Protein AF-A0A845WZX9-F1 (afdb_monomer)

Mean predicted aligned error: 12.98 Å

Sequence (450 aa):
MNIPALPQNSKLCVSRTSEVLTVSWKNPSYNRTRLRLLLFALFWLFGWTLLGWTIVHEEWRRFLESGNFEYFDLFWSGMWILAIFWIISNIILLTLGTGTAILSLHNNELRYYPGRPSLVNLLGKKDNHGQLFQDPGILFKDRIYIASKNKIRNLKWIPDGNKKLSIDIKDKRVEIGQFLKLHEKQWLYQTLKFWLSQKSLVKRNTSHKPLNENSLRLPSNSSLKIYKQTSGNIRVVWKEPEDSLLHRIFSILWFGFWLGGWTWGEYELTKYLLQSTPQLLNFENWSEFSAPVVQIPIYLFVVCFQVLFLVFWTTGGVLAFIGLIRLLLGTSRSWILLGNHEIQYKIGREPCLSLPDKSNQSELSEHNKNHLGIVSKYFSRRQWLEPLLGKPLMRISKDSLCSLKLENSKGKLRLILLVDNQRIPIATHLSEVEKEWLYQFMYRKLRLNQ

Foldseek 3Di:
DDAPDADPPFQWDWDDDPFKIKIKHFADDPPVVLVVVLVVLVVVLVLCCVVVVVVLVVLVVVCVVPVDDDPVSVVVVVVSVVVNVVSVVLNVLSVPGWFMWMWMQGLFKIKTFHTQHRVCVVVVPLQCPVVCVVCVVSRVDRDIQMATLVQKDDQDADLPLQRWGWIDGNNDIDTPPNPTDNVNSVSVSVRVVVSSVPDDDDDDDDDDDDDDDVPLDQPVPFQWDWDQDPQRKIKIKGFADFDPPVVLVVLLVVLVVVLVVLVVVLVVLVVVLVVVVVVVVPCVVLVVDPCSVVVVVVSVVSNVCSVVVSVVSVVVSVVSVLLNLLSVVTWAMWMWIGDPFKIKTFDIDHRSPPSPNCVVVSVQCPVCPPPCPPVVVVVVVCVVVCSPPPDDIDIATLVQFPDWDWDQDPNATWTWTQGVNHTDTPPRRGHPVNSVSVSVVCCVSSPPDD

Radius of gyration: 29.19 Å; Cα contacts (8 Å, |Δi|>4): 481; chains: 1; bounding box: 79×50×82 Å

Solvent-accessible surface area (backbone atoms only — not comparable to full-atom values): 26337 Å² total; per-residue (Å²): 134,93,68,78,82,79,63,85,94,58,74,66,47,76,50,75,58,100,63,37,44,34,43,32,36,72,47,78,72,58,61,68,63,49,48,52,52,46,50,48,51,49,51,50,48,49,53,45,52,54,57,47,46,54,52,52,51,52,53,52,48,51,26,74,75,65,73,63,73,62,68,63,59,58,54,49,52,53,52,50,52,53,49,51,53,50,50,52,51,51,47,50,49,64,65,52,72,48,28,57,23,38,38,36,41,42,90,58,35,40,39,38,32,74,38,48,73,37,54,65,57,53,75,62,35,88,86,48,64,71,53,52,78,74,38,61,59,68,82,76,49,87,62,70,47,77,36,47,61,88,51,53,42,75,80,42,78,40,82,71,100,71,61,46,38,34,36,26,48,74,98,42,80,43,74,52,62,78,83,51,53,72,68,56,44,51,50,51,48,50,48,51,51,55,60,60,63,77,56,80,94,74,90,80,88,85,82,89,77,89,81,70,89,86,61,84,62,78,61,89,88,55,68,65,45,79,44,79,44,95,87,72,28,39,34,43,34,34,66,49,75,68,70,55,70,66,60,50,52,52,49,44,52,51,42,52,53,49,47,52,55,44,55,50,51,51,50,52,53,51,50,54,52,61,64,51,48,59,67,69,69,44,61,78,70,49,76,78,49,97,52,53,84,62,49,53,60,53,52,52,47,51,51,53,48,52,53,52,48,48,54,53,48,50,56,51,46,54,54,46,48,54,50,39,51,36,57,74,67,47,56,33,61,25,36,38,35,48,46,94,65,37,37,37,40,34,59,34,35,71,44,88,79,62,70,78,65,52,80,63,50,54,63,52,53,69,72,47,66,83,80,36,81,72,60,50,64,64,46,62,76,41,59,78,45,33,73,77,76,32,58,73,74,43,75,41,50,53,90,46,50,76,47,78,46,80,45,76,56,95,91,40,72,40,38,31,42,30,40,80,91,39,79,44,78,43,70,82,82,52,52,61,69,55,40,53,48,50,50,54,52,47,47,65,71,66,59,72,65,131

Secondary structure (DSSP, 8-state):
--PPPPPTT--EEEEE-SSEEEEEEEPP--HHHHHHHHHHHHHHHHHHHHHHHHHHHHHHHHHHHH----HHHHHHHHHHHHHHHHHHHHHHHHHSPPPEEEEEEESSEEEEE--PPPHHHHHH-TT-HHHHHH-THHHH----EEEEGGGEEEEEEE-SSS-EEEEEETTEEEEE-TTS-HHHHHHHHHHHHHHHHSS-------PPPPPPGGG-SPPTT-SEEEEE-TTS-EEEEEEPPPPPHHHHHHHHHHHHHHHHHHHHHHHHHHHHHHHHHHHHH-GGGGTTSS-HHHHHHHHHHHHHHHHHHHHHHHHHHHHHHHHHHHHHH---EEEEEE-SSEEEEEPPPPPTT----HHHHHHHHHHTTTT-TTHHHHHHTTTTTHHHH-SPPEEEEGGGEEEEEEEEETTEEEEEEEETTEEEEE-TTS-HHHHHHHHHHHHHHHT---

Nearest PDB structures (foldseek):
  6z6f-assembly1_C  TM=4.556E-01  e=4.322E+00  Saccharomyces cerevisiae S288C

pLDDT: mean 77.98, std 15.93, range [30.98, 97.0]

Structure (mmCIF, N/CA/C/O backbone):
data_AF-A0A845WZX9-F1
#
_entry.id   AF-A0A845WZX9-F1
#
loop_
_atom_site.group_PDB
_atom_site.id
_atom_site.type_symbol
_atom_site.label_atom_id
_atom_site.label_alt_id
_atom_site.label_comp_id
_atom_site.label_asym_id
_atom_site.label_entity_id
_atom_site.label_seq_id
_atom_site.pdbx_PDB_ins_code
_atom_site.Cartn_x
_atom_site.Cartn_y
_atom_site.Cartn_z
_atom_site.occupancy
_atom_site.B_iso_or_equiv
_atom_site.auth_seq_id
_atom_site.auth_comp_id
_atom_site.auth_asym_id
_atom_site.auth_atom_id
_atom_site.pdbx_PDB_model_num
ATOM 1 N N . MET A 1 1 ? 12.642 16.440 37.439 1.00 68.69 1 MET A N 1
ATOM 2 C CA . MET A 1 1 ? 12.055 15.222 36.834 1.00 68.69 1 MET A CA 1
ATOM 3 C C . MET A 1 1 ? 12.995 14.048 37.077 1.00 68.69 1 MET A C 1
ATOM 5 O O . MET A 1 1 ? 14.146 14.140 36.665 1.00 68.69 1 MET A O 1
ATOM 9 N N . ASN A 1 2 ? 12.543 12.988 37.750 1.00 77.75 2 ASN A N 1
ATOM 10 C CA . ASN A 1 2 ? 13.303 11.737 37.851 1.00 77.75 2 ASN A CA 1
ATOM 11 C C . ASN A 1 2 ? 12.983 10.908 36.608 1.00 77.75 2 ASN A C 1
ATOM 13 O O . ASN A 1 2 ? 11.879 10.391 36.473 1.00 77.75 2 ASN A O 1
ATOM 17 N N . ILE A 1 3 ? 13.910 10.888 35.656 1.00 82.62 3 ILE A N 1
ATOM 18 C CA . ILE A 1 3 ? 13.759 10.154 34.397 1.00 82.62 3 ILE A CA 1
ATOM 19 C C . ILE A 1 3 ? 14.317 8.746 34.638 1.00 82.62 3 ILE A C 1
ATOM 21 O O . ILE A 1 3 ? 15.362 8.636 35.283 1.00 82.62 3 ILE A O 1
ATOM 25 N N . PRO A 1 4 ? 13.659 7.677 34.156 1.00 86.44 4 PRO A N 1
ATOM 26 C CA . PRO A 1 4 ? 14.217 6.331 34.243 1.00 86.44 4 PRO A CA 1
ATOM 27 C C . PRO A 1 4 ? 15.621 6.274 33.621 1.00 86.44 4 PRO A C 1
ATOM 29 O O . PRO A 1 4 ? 15.892 6.954 32.629 1.00 86.44 4 PRO A O 1
ATOM 32 N N . ALA A 1 5 ? 16.509 5.445 34.175 1.00 91.50 5 ALA A N 1
ATOM 33 C CA . ALA A 1 5 ? 17.852 5.252 33.627 1.00 91.50 5 ALA A CA 1
ATOM 34 C C . ALA A 1 5 ? 17.789 4.783 32.162 1.00 91.50 5 ALA A C 1
ATOM 36 O O . ALA A 1 5 ? 16.898 4.018 31.780 1.00 91.50 5 ALA A O 1
ATOM 37 N N . LEU A 1 6 ? 18.712 5.275 31.331 1.00 93.38 6 LEU A N 1
ATOM 38 C CA . LEU A 1 6 ? 18.780 4.913 29.917 1.00 93.38 6 LEU A CA 1
ATOM 39 C C . LEU A 1 6 ? 19.118 3.414 29.777 1.00 93.38 6 LEU A C 1
ATOM 41 O O . LEU A 1 6 ? 19.995 2.937 30.500 1.00 93.38 6 LEU A O 1
ATOM 45 N N . PRO A 1 7 ? 18.490 2.662 28.852 1.00 90.81 7 PRO A N 1
ATOM 46 C CA . PRO A 1 7 ? 18.878 1.277 28.605 1.00 90.81 7 PRO A CA 1
ATOM 47 C C . PRO A 1 7 ? 20.350 1.171 28.179 1.00 90.81 7 PRO A C 1
ATOM 49 O O . PRO A 1 7 ? 20.836 2.009 27.414 1.00 90.81 7 PRO A O 1
ATOM 52 N N . GLN A 1 8 ? 21.045 0.119 28.619 1.00 91.38 8 GLN A N 1
ATOM 53 C CA . GLN A 1 8 ? 22.403 -0.177 28.150 1.00 91.38 8 GLN A CA 1
ATOM 54 C C . GLN A 1 8 ? 22.412 -0.362 26.621 1.00 91.38 8 GLN A C 1
ATOM 56 O O . GLN A 1 8 ? 21.490 -0.950 26.053 1.00 91.38 8 GLN A O 1
ATOM 61 N N . ASN A 1 9 ? 23.454 0.135 25.943 1.00 88.94 9 ASN A N 1
ATOM 62 C CA . ASN A 1 9 ? 23.607 0.080 24.477 1.00 88.94 9 ASN A CA 1
ATOM 63 C C . ASN A 1 9 ? 22.489 0.780 23.677 1.00 88.94 9 ASN A C 1
ATOM 65 O O . ASN A 1 9 ? 22.193 0.407 22.530 1.00 88.94 9 ASN A O 1
ATOM 69 N N . SER A 1 10 ? 21.862 1.784 24.291 1.00 90.19 10 SER A N 1
ATOM 70 C CA . SER A 1 10 ? 20.878 2.650 23.649 1.00 90.19 10 SER A CA 1
ATOM 71 C C . SER A 1 10 ? 21.536 3.599 22.641 1.00 90.19 10 SER A C 1
ATOM 73 O O . SER A 1 10 ? 22.610 4.143 22.883 1.00 90.19 10 SER A O 1
ATOM 75 N N . LYS A 1 11 ? 20.864 3.829 21.510 1.00 90.25 11 LYS A N 1
ATOM 76 C CA . LYS A 1 11 ? 21.213 4.854 20.509 1.00 90.25 11 LYS A CA 1
ATOM 77 C C . LYS A 1 11 ? 20.589 6.220 20.806 1.00 90.25 11 LYS A C 1
ATOM 79 O O . LYS A 1 11 ? 20.722 7.139 19.997 1.00 90.25 11 LYS A O 1
ATOM 84 N N . LEU A 1 12 ? 19.850 6.333 21.909 1.00 93.44 12 LEU A N 1
ATOM 85 C CA . LEU A 1 12 ? 19.259 7.585 22.364 1.00 93.44 12 LEU A CA 1
ATOM 86 C C . LEU A 1 12 ? 20.343 8.464 22.987 1.00 93.44 12 LEU A C 1
ATOM 88 O O . LEU A 1 12 ? 21.020 8.049 23.924 1.00 93.44 12 LEU A O 1
ATOM 92 N N . CYS A 1 13 ? 20.447 9.700 22.521 1.00 95.31 13 CYS A N 1
ATOM 93 C CA . CYS A 1 13 ? 21.188 10.751 23.196 1.00 95.31 13 CYS A CA 1
ATOM 94 C C . CYS A 1 13 ? 20.188 11.580 24.003 1.00 95.31 13 CYS A C 1
ATOM 96 O O . CYS A 1 13 ? 19.201 12.076 23.457 1.00 95.31 13 CYS A O 1
ATOM 98 N N . VAL A 1 14 ? 20.419 11.712 25.306 1.00 95.31 14 VAL A N 1
ATOM 99 C CA . VAL A 1 14 ? 19.554 12.492 26.195 1.00 95.31 14 VAL A CA 1
ATOM 100 C C . VAL A 1 14 ? 20.360 13.661 26.730 1.00 95.31 14 VAL A C 1
ATOM 102 O O . VAL A 1 14 ? 21.375 13.459 27.388 1.00 95.31 14 VAL A O 1
ATOM 105 N N . SER A 1 15 ? 19.904 14.876 26.452 1.00 95.38 15 SER A N 1
ATOM 106 C CA . SER A 1 15 ? 20.435 16.093 27.054 1.00 95.38 15 SER A CA 1
ATOM 107 C C . SER A 1 15 ? 19.352 16.756 27.891 1.00 95.38 15 SER A C 1
ATOM 109 O O . SER A 1 15 ? 18.166 16.753 27.547 1.00 95.38 15 SER A O 1
ATOM 111 N N . ARG A 1 16 ? 19.754 17.296 29.037 1.00 91.50 16 ARG A N 1
ATOM 112 C CA . ARG A 1 16 ? 18.836 17.918 29.980 1.00 91.50 16 ARG A CA 1
ATOM 113 C C . ARG A 1 16 ? 19.350 19.291 30.364 1.00 91.50 16 ARG A C 1
ATOM 115 O O . ARG A 1 16 ? 20.462 19.416 30.863 1.00 91.50 16 ARG A O 1
ATOM 122 N N . THR A 1 17 ? 18.501 20.286 30.168 1.00 91.19 17 THR A N 1
ATOM 123 C CA . THR A 1 17 ? 18.640 21.613 30.766 1.00 91.19 17 THR A CA 1
ATOM 124 C C . THR A 1 17 ? 17.638 21.754 31.917 1.00 91.19 17 THR A C 1
ATOM 126 O O . THR A 1 17 ? 16.845 20.841 32.178 1.00 91.19 17 THR A O 1
ATOM 129 N N . SER A 1 18 ? 17.676 22.874 32.642 1.00 84.75 18 SER A N 1
ATOM 130 C CA . SER A 1 18 ? 16.739 23.169 33.739 1.00 84.75 18 SER A CA 1
ATOM 131 C C . SER A 1 18 ? 15.268 23.077 33.306 1.00 84.75 18 SER A C 1
ATOM 133 O O . SER A 1 18 ? 14.427 22.640 34.090 1.00 84.75 18 SER A O 1
ATOM 135 N N . GLU A 1 19 ? 14.970 23.412 32.049 1.00 87.94 19 GLU A N 1
ATOM 136 C CA . GLU A 1 19 ? 13.601 23.549 31.535 1.00 87.94 19 GLU A CA 1
ATOM 137 C C . GLU A 1 19 ? 13.216 22.531 30.456 1.00 87.94 19 GLU A C 1
ATOM 139 O O . GLU A 1 19 ? 12.026 22.346 30.179 1.00 87.94 19 GLU A O 1
ATOM 144 N N . VAL A 1 20 ? 14.201 21.885 29.822 1.00 92.00 20 VAL A N 1
ATOM 145 C CA . VAL A 1 20 ? 13.972 21.059 28.633 1.00 92.00 20 VAL A CA 1
ATOM 146 C C . VAL A 1 20 ? 14.688 19.724 28.754 1.00 92.00 20 VAL A C 1
ATOM 148 O O . VAL A 1 20 ? 15.898 19.650 28.974 1.00 92.00 20 VAL A O 1
ATOM 151 N N . LEU A 1 21 ? 13.934 18.649 28.541 1.00 95.50 21 LEU A N 1
ATOM 152 C CA . LEU A 1 21 ? 14.492 17.330 28.281 1.00 95.50 21 LEU A CA 1
ATOM 153 C C . LEU A 1 21 ? 14.496 17.086 26.775 1.00 95.50 21 LEU A C 1
ATOM 155 O O . LEU A 1 21 ? 13.433 16.955 26.172 1.00 95.50 21 LEU A O 1
ATOM 159 N N . THR A 1 22 ? 15.678 16.997 26.175 1.00 96.12 22 THR A N 1
ATOM 160 C CA . THR A 1 22 ? 15.821 16.682 24.755 1.00 96.12 22 THR A CA 1
ATOM 161 C C . THR A 1 22 ? 16.314 15.253 24.587 1.00 96.12 22 THR A C 1
ATOM 163 O O . THR A 1 22 ? 17.342 14.857 25.129 1.00 96.12 22 THR A O 1
ATOM 166 N N . VAL A 1 23 ? 15.561 14.470 23.825 1.00 96.38 23 VAL A N 1
ATOM 167 C CA . VAL A 1 23 ? 15.888 13.099 23.446 1.00 96.38 23 VAL A CA 1
ATOM 168 C C . VAL A 1 23 ? 16.090 13.077 21.940 1.00 96.38 23 VAL A C 1
ATOM 170 O O . VAL A 1 23 ? 15.170 13.402 21.193 1.00 96.38 23 VAL A O 1
ATOM 173 N N . SER A 1 24 ? 17.270 12.688 21.477 1.00 95.88 24 SER A N 1
ATOM 174 C CA . SER A 1 24 ? 17.568 12.573 20.053 1.00 95.88 24 SER A CA 1
ATOM 175 C C . SER A 1 24 ? 18.063 11.180 19.685 1.00 95.88 24 SER A C 1
ATOM 177 O O . SER A 1 24 ? 18.615 10.451 20.506 1.00 95.88 24 SER A O 1
ATOM 179 N N . TRP A 1 25 ? 17.816 10.770 18.444 1.00 94.81 25 TRP A N 1
ATOM 180 C CA . TRP A 1 25 ? 18.338 9.520 17.895 1.00 94.81 25 TRP A CA 1
ATOM 181 C C . TRP A 1 25 ? 18.573 9.642 16.395 1.00 94.81 25 TRP A C 1
ATOM 183 O O . TRP A 1 25 ? 17.850 10.334 15.673 1.00 94.81 25 TRP A O 1
ATOM 193 N N . LYS A 1 26 ? 19.595 8.940 15.903 1.00 90.69 26 LYS A N 1
ATOM 194 C CA . LYS A 1 26 ? 19.908 8.899 14.474 1.00 90.69 26 LYS A CA 1
ATOM 195 C C . LYS A 1 26 ? 19.001 7.889 13.775 1.00 90.69 26 LYS A C 1
ATOM 197 O O . LYS A 1 26 ? 18.957 6.717 14.155 1.00 90.69 26 LYS A O 1
ATOM 202 N N . ASN A 1 27 ? 18.294 8.330 12.738 1.00 85.31 27 ASN A N 1
ATOM 203 C CA . ASN A 1 27 ? 17.536 7.422 11.885 1.00 85.31 27 ASN A CA 1
ATOM 204 C C . ASN A 1 27 ? 18.509 6.446 11.177 1.00 85.31 27 ASN A C 1
ATOM 206 O O . ASN A 1 27 ? 19.616 6.843 10.809 1.00 85.31 27 ASN A O 1
ATOM 210 N N . PRO A 1 28 ? 18.148 5.162 11.001 1.00 80.06 28 PRO A N 1
ATOM 211 C CA . PRO A 1 28 ? 19.026 4.170 10.404 1.00 80.06 28 PRO A CA 1
ATOM 212 C C . PRO A 1 28 ? 19.287 4.518 8.942 1.00 80.06 28 PRO A C 1
ATOM 214 O O . PRO A 1 28 ? 18.358 4.661 8.141 1.00 80.06 28 PRO A O 1
ATOM 217 N N . SER A 1 29 ? 20.565 4.615 8.595 1.00 75.94 29 SER A N 1
ATOM 218 C CA . SER A 1 29 ? 21.024 4.756 7.224 1.00 75.94 29 SER A CA 1
ATOM 219 C C . SER A 1 29 ? 21.155 3.362 6.603 1.00 75.94 29 SER A C 1
ATOM 221 O O . SER A 1 29 ? 22.075 2.609 6.926 1.00 75.94 29 SER A O 1
ATOM 223 N N . TYR A 1 30 ? 20.225 2.986 5.724 1.00 72.25 30 TYR A N 1
ATOM 224 C CA . TYR A 1 30 ? 20.283 1.717 4.986 1.00 72.25 30 TYR A CA 1
ATOM 225 C C . TYR A 1 30 ? 21.323 1.782 3.865 1.00 72.25 30 TYR A C 1
ATOM 227 O O . TYR A 1 30 ? 20.971 1.728 2.693 1.00 72.25 30 TYR A O 1
ATOM 235 N N . ASN A 1 31 ? 22.607 1.907 4.209 1.00 75.38 31 ASN A N 1
ATOM 236 C CA . ASN A 1 31 ? 23.668 2.204 3.241 1.00 75.38 31 ASN A CA 1
ATOM 237 C C . ASN A 1 31 ? 23.750 1.176 2.104 1.00 75.38 31 ASN A C 1
ATOM 239 O O . ASN A 1 31 ? 23.893 1.573 0.956 1.00 75.38 31 ASN A O 1
ATOM 243 N N . ARG A 1 32 ? 23.572 -0.126 2.383 1.00 78.62 32 ARG A N 1
ATOM 244 C CA . ARG A 1 32 ? 23.612 -1.172 1.341 1.00 78.62 32 ARG A CA 1
ATOM 245 C C . ARG A 1 32 ? 22.418 -1.113 0.385 1.00 78.62 32 ARG A C 1
ATOM 247 O O . ARG A 1 32 ? 22.612 -1.120 -0.823 1.00 78.62 32 ARG A O 1
ATOM 254 N N . THR A 1 33 ? 21.190 -1.044 0.899 1.00 72.88 33 THR A N 1
ATOM 255 C CA . THR A 1 33 ? 19.983 -0.957 0.052 1.00 72.88 33 THR A CA 1
ATOM 256 C C . THR A 1 33 ? 19.945 0.355 -0.721 1.00 72.88 33 THR A C 1
ATOM 258 O O . THR A 1 33 ? 19.605 0.370 -1.895 1.00 72.88 33 THR A O 1
ATOM 261 N N . ARG A 1 34 ? 20.352 1.446 -0.072 1.00 73.38 34 ARG A N 1
ATOM 262 C CA . ARG A 1 34 ? 20.519 2.767 -0.674 1.00 73.38 34 ARG A CA 1
ATOM 263 C C . ARG A 1 34 ? 21.535 2.735 -1.811 1.00 73.38 34 ARG A C 1
ATOM 265 O O . ARG A 1 34 ? 21.221 3.231 -2.880 1.00 73.38 34 ARG A O 1
ATOM 272 N N . LEU A 1 35 ? 22.693 2.104 -1.607 1.00 79.75 35 LEU A N 1
ATOM 273 C CA . LEU A 1 35 ? 23.696 1.921 -2.654 1.00 79.75 35 LEU A CA 1
ATOM 274 C C . LEU A 1 35 ? 23.143 1.086 -3.812 1.00 79.75 35 LEU A C 1
ATOM 276 O O . LEU A 1 35 ? 23.310 1.478 -4.953 1.00 79.75 35 LEU A O 1
ATOM 280 N N . ARG A 1 36 ? 22.433 -0.017 -3.542 1.00 78.56 36 ARG A N 1
ATOM 281 C CA . ARG A 1 36 ? 21.806 -0.835 -4.598 1.00 78.56 36 ARG A CA 1
ATOM 282 C C . ARG A 1 36 ? 20.772 -0.052 -5.406 1.00 78.56 36 ARG A C 1
ATOM 284 O O . ARG A 1 36 ? 20.779 -0.142 -6.623 1.00 78.56 36 ARG A O 1
ATOM 291 N N . LEU A 1 37 ? 19.909 0.716 -4.740 1.00 76.44 37 LEU A N 1
ATOM 292 C CA . LEU A 1 37 ? 18.914 1.559 -5.409 1.00 76.44 37 LEU A CA 1
ATOM 293 C C . LEU A 1 37 ? 19.567 2.696 -6.192 1.00 76.44 37 LEU A C 1
ATOM 295 O O . LEU A 1 37 ? 19.106 3.013 -7.278 1.00 76.44 37 LEU A O 1
ATOM 299 N N . LEU A 1 38 ? 20.642 3.281 -5.665 1.00 80.19 38 LEU A N 1
ATOM 300 C CA . LEU A 1 38 ? 21.403 4.321 -6.347 1.00 80.19 38 LEU A CA 1
ATOM 301 C C . LEU A 1 38 ? 22.136 3.759 -7.570 1.00 80.19 38 LEU A C 1
ATOM 303 O O . LEU A 1 38 ? 22.043 4.347 -8.636 1.00 80.19 38 LEU A O 1
ATOM 307 N N . LEU A 1 39 ? 22.789 2.601 -7.448 1.00 80.62 39 LEU A N 1
ATOM 308 C CA . LEU A 1 39 ? 23.417 1.905 -8.573 1.00 80.62 39 LEU A CA 1
ATOM 309 C C . LEU A 1 39 ? 22.383 1.507 -9.623 1.00 80.62 39 LEU A C 1
ATOM 311 O O . LEU A 1 39 ? 22.631 1.697 -10.803 1.00 80.62 39 LEU A O 1
ATOM 315 N N . PHE A 1 40 ? 21.214 1.016 -9.208 1.00 79.00 40 PHE A N 1
ATOM 316 C CA . PHE A 1 40 ? 20.117 0.715 -10.123 1.00 79.00 40 PHE A CA 1
ATOM 317 C C . PHE A 1 40 ? 19.593 1.976 -10.820 1.00 79.00 40 PHE A C 1
ATOM 319 O O . PHE A 1 40 ? 19.419 1.968 -12.031 1.00 79.00 40 PHE A O 1
ATOM 326 N N . ALA A 1 41 ? 19.385 3.073 -10.087 1.00 76.56 41 ALA A N 1
ATOM 327 C CA . ALA A 1 41 ? 18.933 4.338 -10.657 1.00 76.56 41 ALA A CA 1
ATOM 328 C C . ALA A 1 41 ? 19.966 4.938 -11.620 1.00 76.56 41 ALA A C 1
ATOM 330 O O . ALA A 1 41 ? 19.579 5.441 -12.666 1.00 76.56 41 ALA A O 1
ATOM 331 N N . LEU A 1 42 ? 21.261 4.854 -11.300 1.00 79.56 42 LEU A N 1
ATOM 332 C CA . LEU A 1 42 ? 22.349 5.281 -12.182 1.00 79.56 42 LEU A CA 1
ATOM 333 C C . LEU A 1 42 ? 22.465 4.389 -13.413 1.00 79.56 42 LEU A C 1
ATOM 335 O O . LEU A 1 42 ? 22.597 4.907 -14.510 1.00 79.56 42 LEU A O 1
ATOM 339 N N . PHE A 1 43 ? 22.386 3.070 -13.242 1.00 77.50 43 PHE A N 1
ATOM 340 C CA . PHE A 1 43 ? 22.363 2.105 -14.338 1.00 77.50 43 PHE A CA 1
ATOM 341 C C . PHE A 1 43 ? 21.214 2.396 -15.301 1.00 77.50 43 PHE A C 1
ATOM 343 O O . PHE A 1 43 ? 21.408 2.471 -16.511 1.00 77.50 43 PHE A O 1
ATOM 350 N N . TRP A 1 44 ? 20.024 2.609 -14.741 1.00 75.56 44 TRP A N 1
ATOM 351 C CA . TRP A 1 44 ? 18.834 2.949 -15.498 1.00 75.56 44 TRP A CA 1
ATOM 352 C C . TRP A 1 44 ? 18.999 4.297 -16.193 1.00 75.56 44 TRP A C 1
ATOM 354 O O . TRP A 1 44 ? 18.817 4.374 -17.398 1.00 75.56 44 TRP A O 1
ATOM 364 N N . LEU A 1 45 ? 19.432 5.338 -15.477 1.00 79.75 45 LEU A N 1
ATOM 365 C CA . LEU A 1 45 ? 19.680 6.658 -16.053 1.00 79.75 45 LEU A CA 1
ATOM 366 C C . LEU A 1 45 ? 20.718 6.596 -17.175 1.00 79.75 45 LEU A C 1
ATOM 368 O O . LEU A 1 45 ? 20.491 7.201 -18.206 1.00 79.75 45 LEU A O 1
ATOM 372 N N . PHE A 1 46 ? 21.795 5.826 -17.014 1.00 76.00 46 PHE A N 1
ATOM 373 C CA . PHE A 1 46 ? 22.849 5.671 -18.015 1.00 76.00 46 PHE A CA 1
ATOM 374 C C . PHE A 1 46 ? 22.353 4.953 -19.273 1.00 76.00 46 PHE A C 1
ATOM 376 O O . PHE A 1 46 ? 22.576 5.438 -20.381 1.00 76.00 46 PHE A O 1
ATOM 383 N N . GLY A 1 47 ? 21.624 3.842 -19.110 1.00 71.25 47 GLY A N 1
ATOM 384 C CA . GLY A 1 47 ? 20.975 3.154 -20.227 1.00 71.25 47 GLY A CA 1
ATOM 385 C C . GLY A 1 47 ? 19.977 4.062 -20.950 1.00 71.25 47 GLY A C 1
ATOM 386 O O . GLY A 1 47 ? 19.961 4.101 -22.176 1.00 71.25 47 GLY A O 1
ATOM 387 N N . TRP A 1 48 ? 19.212 4.858 -20.199 1.00 70.44 48 TRP A N 1
ATOM 388 C CA . TRP A 1 48 ? 18.233 5.809 -20.731 1.00 70.44 48 TRP A CA 1
ATOM 389 C C . TRP A 1 48 ? 18.882 7.002 -21.432 1.00 70.44 48 TRP A C 1
ATOM 391 O O . TRP A 1 48 ? 18.410 7.403 -22.488 1.00 70.44 48 TRP A O 1
ATOM 401 N N . THR A 1 49 ? 19.967 7.557 -20.895 1.00 74.31 49 THR A N 1
ATOM 402 C CA . THR A 1 49 ? 20.682 8.663 -21.536 1.00 74.31 49 THR A CA 1
ATOM 403 C C . THR A 1 49 ? 21.427 8.198 -22.769 1.00 74.31 49 THR A C 1
ATOM 405 O O . THR A 1 49 ? 21.402 8.908 -23.756 1.00 74.31 49 THR A O 1
ATOM 408 N N . LEU A 1 50 ? 22.066 7.025 -22.755 1.00 71.19 50 LEU A N 1
ATOM 409 C CA . LEU A 1 50 ? 22.801 6.555 -23.928 1.00 71.19 50 LEU A CA 1
ATOM 410 C C . LEU A 1 50 ? 21.853 6.135 -25.049 1.00 71.19 50 LEU A C 1
ATOM 412 O O . LEU A 1 50 ? 21.946 6.678 -26.142 1.00 71.19 50 LEU A O 1
ATOM 416 N N . LEU A 1 51 ? 20.917 5.220 -24.776 1.00 66.75 51 LEU A N 1
ATOM 417 C CA . LEU A 1 51 ? 20.015 4.697 -25.808 1.00 66.75 51 LEU A CA 1
ATOM 418 C C . LEU A 1 51 ? 18.943 5.720 -26.197 1.00 66.75 51 LEU A C 1
ATOM 420 O O . LEU A 1 51 ? 18.654 5.900 -27.378 1.00 66.75 51 LEU A O 1
ATOM 424 N N . GLY A 1 52 ? 18.377 6.424 -25.214 1.00 68.62 52 GLY A N 1
ATOM 425 C CA . GLY A 1 52 ? 17.362 7.444 -25.465 1.00 68.62 52 GLY A CA 1
ATOM 426 C C . GLY A 1 52 ? 17.926 8.622 -26.251 1.00 68.62 52 GLY A C 1
ATOM 427 O O . GLY A 1 52 ? 17.305 9.045 -27.219 1.00 68.62 52 GLY A O 1
ATOM 428 N N . TRP A 1 53 ? 19.128 9.108 -25.913 1.00 70.31 53 TRP A N 1
ATOM 429 C CA . TRP A 1 53 ? 19.756 10.189 -26.678 1.00 70.31 53 TRP A CA 1
ATOM 430 C C . TRP A 1 53 ? 20.085 9.764 -28.103 1.00 70.31 53 TRP A C 1
ATOM 432 O O . TRP A 1 53 ? 19.847 10.545 -29.013 1.00 70.31 53 TRP A O 1
ATOM 442 N N . THR A 1 54 ? 20.576 8.540 -28.327 1.00 71.56 54 THR A N 1
ATOM 443 C CA . THR A 1 54 ? 20.860 8.082 -29.696 1.00 71.56 54 THR A CA 1
ATOM 444 C C . THR A 1 54 ? 19.606 8.030 -30.562 1.00 71.56 54 THR A C 1
ATOM 446 O O . THR A 1 54 ? 19.659 8.445 -31.714 1.00 71.56 54 THR A O 1
ATOM 449 N N . ILE A 1 55 ? 18.474 7.589 -30.003 1.00 70.62 55 ILE A N 1
ATOM 450 C CA . ILE A 1 55 ? 17.199 7.522 -30.729 1.00 70.62 55 ILE A CA 1
ATOM 451 C C . ILE A 1 55 ? 16.662 8.933 -30.983 1.00 70.62 55 ILE A C 1
ATOM 453 O O . ILE A 1 55 ? 16.351 9.274 -32.117 1.00 70.62 55 ILE A O 1
ATOM 457 N N . VAL A 1 56 ? 16.616 9.781 -29.949 1.00 70.12 56 VAL A N 1
ATOM 458 C CA . VAL A 1 56 ? 16.133 11.167 -30.068 1.00 70.12 56 VAL A CA 1
ATOM 459 C C . VAL A 1 56 ? 16.996 11.974 -31.034 1.00 70.12 56 VAL A C 1
ATOM 461 O O . VAL A 1 56 ? 16.467 12.746 -31.823 1.00 70.12 56 VAL A O 1
ATOM 464 N N . HIS A 1 57 ? 18.317 11.803 -30.995 1.00 74.75 57 HIS A N 1
ATOM 465 C CA . HIS A 1 57 ? 19.237 12.499 -31.887 1.00 74.75 57 HIS A CA 1
ATOM 466 C C . HIS A 1 57 ? 19.054 12.070 -33.346 1.00 74.75 57 HIS A C 1
ATOM 468 O O . HIS A 1 57 ? 19.063 12.920 -34.233 1.00 74.75 57 HIS A O 1
ATOM 474 N N . GLU A 1 58 ? 18.881 10.772 -33.603 1.00 74.44 58 GLU A N 1
ATOM 475 C CA . GLU A 1 58 ? 18.645 10.261 -34.955 1.00 74.44 58 GLU A CA 1
ATOM 476 C C . GLU A 1 58 ? 17.302 10.745 -35.513 1.00 74.44 58 GLU A C 1
ATOM 478 O O . GLU A 1 58 ? 17.234 11.211 -36.649 1.00 74.44 58 GLU A O 1
ATOM 483 N N . GLU A 1 59 ? 16.249 10.739 -34.699 1.00 73.00 59 GLU A N 1
ATOM 484 C CA . GLU A 1 59 ? 14.935 11.213 -35.135 1.00 73.00 59 GLU A CA 1
ATOM 485 C C . GLU A 1 59 ? 14.910 12.738 -35.313 1.00 73.00 59 GLU A C 1
ATOM 487 O O . GLU A 1 59 ? 14.354 13.254 -36.281 1.00 73.00 59 GLU A O 1
ATOM 492 N N . TRP A 1 60 ? 15.613 13.477 -34.449 1.00 75.25 60 TRP A N 1
ATOM 493 C CA . TRP A 1 60 ? 15.826 14.915 -34.618 1.00 75.25 60 TRP A CA 1
ATOM 494 C C . TRP A 1 60 ? 16.585 15.236 -35.907 1.00 75.25 60 TRP A C 1
ATOM 496 O O . TRP A 1 60 ? 16.261 16.197 -36.605 1.00 75.25 60 TRP A O 1
ATOM 506 N N . ARG A 1 61 ? 17.585 14.423 -36.255 1.00 79.31 61 ARG A N 1
ATOM 507 C CA . ARG A 1 61 ? 18.318 14.557 -37.514 1.00 79.31 61 ARG A CA 1
ATOM 508 C C . ARG A 1 61 ? 17.401 14.323 -38.715 1.00 79.31 61 ARG A C 1
ATOM 510 O O . ARG A 1 61 ? 17.371 15.158 -39.614 1.00 79.31 61 ARG A O 1
A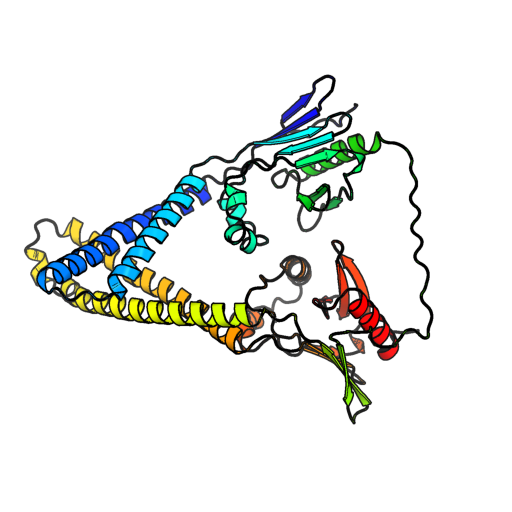TOM 517 N N . ARG A 1 62 ? 16.608 13.247 -38.704 1.00 75.94 62 ARG A N 1
ATOM 518 C CA . ARG A 1 62 ? 15.617 12.961 -39.758 1.00 75.94 62 ARG A CA 1
ATOM 519 C C . ARG A 1 62 ? 14.579 14.063 -39.892 1.00 75.94 62 ARG A C 1
ATOM 521 O O . ARG A 1 62 ? 14.175 14.390 -41.007 1.00 75.94 62 ARG A O 1
ATOM 528 N N . PHE A 1 63 ? 14.171 14.665 -38.781 1.00 76.12 63 PHE A N 1
ATOM 529 C CA . PHE A 1 63 ? 13.297 15.830 -38.793 1.00 76.12 63 PHE A CA 1
ATOM 530 C C . PHE A 1 63 ? 13.943 17.018 -39.514 1.00 76.12 63 PHE A C 1
ATOM 532 O O . PHE A 1 63 ? 13.316 17.601 -40.396 1.00 76.12 63 PHE A O 1
ATOM 539 N N . LEU A 1 64 ? 15.192 17.358 -39.180 1.00 77.88 64 LEU A N 1
ATOM 540 C CA . LEU A 1 64 ? 15.909 18.455 -39.839 1.00 77.88 64 LEU A CA 1
ATOM 541 C C . LEU A 1 64 ? 16.050 18.230 -41.351 1.00 77.88 64 LEU A C 1
ATOM 543 O O . LEU A 1 64 ? 16.039 19.194 -42.112 1.00 77.88 64 LEU A O 1
ATOM 547 N N . GLU A 1 65 ? 16.168 16.974 -41.778 1.00 83.50 65 GLU A N 1
ATOM 548 C CA . GLU A 1 65 ? 16.317 16.603 -43.187 1.00 83.50 65 GLU A CA 1
ATOM 549 C C . GLU A 1 65 ? 14.974 16.546 -43.943 1.00 83.50 65 GLU A C 1
ATOM 551 O O . GLU A 1 65 ? 14.916 16.933 -45.108 1.00 83.50 65 GLU A O 1
ATOM 556 N N . SER A 1 66 ? 13.889 16.091 -43.306 1.00 81.00 66 SER A N 1
ATOM 557 C CA . SER A 1 66 ? 12.602 15.830 -43.978 1.00 81.00 66 SER A CA 1
ATOM 558 C C . SER A 1 66 ? 11.510 16.877 -43.728 1.00 81.00 66 SER A C 1
ATOM 560 O O . SER A 1 66 ? 10.521 16.908 -44.459 1.00 81.00 66 SER A O 1
ATOM 562 N N . GLY A 1 67 ? 11.644 17.715 -42.695 1.00 78.31 67 GLY A N 1
ATOM 563 C CA . GLY A 1 67 ? 10.652 18.720 -42.293 1.00 78.31 67 GLY A CA 1
ATOM 564 C C . GLY A 1 67 ? 9.342 18.159 -41.721 1.00 78.31 67 GLY A C 1
ATOM 565 O O . GLY A 1 67 ? 8.524 18.925 -41.212 1.00 78.31 67 GLY A O 1
ATOM 566 N N . ASN A 1 68 ? 9.140 16.840 -41.756 1.00 68.88 68 ASN A N 1
ATOM 567 C CA . ASN A 1 68 ? 7.970 16.185 -41.187 1.00 68.88 68 ASN A CA 1
ATOM 568 C C . ASN A 1 68 ? 8.265 15.801 -39.744 1.00 68.88 68 ASN A C 1
ATOM 570 O O . ASN A 1 68 ? 9.145 14.991 -39.466 1.00 68.88 68 ASN A O 1
ATOM 574 N N . PHE A 1 69 ? 7.527 16.412 -38.824 1.00 62.69 69 PHE A N 1
ATOM 575 C CA . PHE A 1 69 ? 7.675 16.148 -37.406 1.00 62.69 69 PHE A CA 1
ATOM 576 C C . PHE A 1 69 ? 6.489 15.352 -36.894 1.00 62.69 69 PHE A C 1
ATOM 578 O O . PHE A 1 69 ? 5.358 15.846 -36.867 1.00 62.69 69 PHE A O 1
ATOM 585 N N . GLU A 1 70 ? 6.740 14.128 -36.451 1.00 71.75 70 GLU A N 1
ATOM 586 C CA . GLU A 1 70 ? 5.730 13.382 -35.725 1.00 71.75 70 GLU A CA 1
ATOM 587 C C . GLU A 1 70 ? 5.639 13.965 -34.309 1.00 71.75 70 GLU A C 1
ATOM 589 O O . GLU A 1 70 ? 6.517 13.789 -33.468 1.00 71.75 70 GLU A O 1
ATOM 594 N N . TYR A 1 71 ? 4.557 14.700 -34.024 1.00 69.00 71 TYR A N 1
ATOM 595 C CA . TYR A 1 71 ? 4.283 15.302 -32.707 1.00 69.00 71 TYR A CA 1
ATOM 596 C C . TYR A 1 71 ? 4.406 14.313 -31.535 1.00 69.00 71 TYR A C 1
ATOM 598 O O . TYR A 1 71 ? 4.632 14.722 -30.391 1.00 69.00 71 TYR A O 1
ATOM 606 N N . PHE A 1 72 ? 4.258 13.020 -31.822 1.00 65.25 72 PHE A N 1
ATOM 607 C CA . PHE A 1 72 ? 4.469 11.938 -30.879 1.00 65.25 72 PHE A CA 1
ATOM 608 C C . PHE A 1 72 ? 5.903 11.914 -30.334 1.00 65.25 72 PHE A C 1
ATOM 610 O O . PHE A 1 72 ? 6.065 11.838 -29.119 1.00 65.25 72 PHE A O 1
ATOM 617 N N . ASP A 1 73 ? 6.928 12.075 -31.173 1.00 67.50 73 ASP A N 1
ATOM 618 C CA . ASP A 1 73 ? 8.330 11.966 -30.754 1.00 67.50 73 ASP A CA 1
ATOM 619 C C . ASP A 1 73 ? 8.780 13.144 -29.895 1.00 67.50 73 ASP A C 1
ATOM 621 O O . ASP A 1 73 ? 9.514 12.958 -28.922 1.00 67.50 73 ASP A O 1
ATOM 625 N N . LEU A 1 74 ? 8.285 14.356 -30.168 1.00 69.19 74 LEU A N 1
ATOM 626 C CA . LEU A 1 74 ? 8.526 15.518 -29.304 1.00 69.19 74 LEU A CA 1
ATOM 627 C C . LEU A 1 74 ? 7.865 15.351 -27.945 1.00 69.19 74 LEU A C 1
ATOM 629 O O . LEU A 1 74 ? 8.482 15.608 -26.911 1.00 69.19 74 LEU A O 1
ATOM 633 N N . PHE A 1 75 ? 6.596 14.940 -27.948 1.00 71.06 75 PHE A N 1
ATOM 634 C CA . PHE A 1 75 ? 5.859 14.698 -26.720 1.00 71.06 75 PHE A CA 1
ATOM 635 C C . PHE A 1 75 ? 6.542 13.605 -25.896 1.00 71.06 75 PHE A C 1
ATOM 637 O O . PHE A 1 75 ? 6.773 13.783 -24.697 1.00 71.06 75 PHE A O 1
ATOM 644 N N . TRP A 1 76 ? 6.921 12.506 -26.552 1.00 70.62 76 TRP A N 1
ATOM 645 C CA . TRP A 1 76 ? 7.651 11.411 -25.941 1.00 70.62 76 TRP A CA 1
ATOM 646 C C . TRP A 1 76 ? 8.950 11.942 -25.343 1.00 70.62 76 TRP A C 1
ATOM 648 O O . TRP A 1 76 ? 9.135 11.829 -24.133 1.00 70.62 76 TRP A O 1
ATOM 658 N N . SER A 1 77 ? 9.789 12.628 -26.125 1.00 69.56 77 SER A N 1
ATOM 659 C CA . SER A 1 77 ? 11.047 13.260 -25.683 1.00 69.56 77 SER A CA 1
ATOM 660 C C . SER A 1 77 ? 10.860 14.212 -24.492 1.00 69.56 77 SER A C 1
ATOM 662 O O . SER A 1 77 ? 11.658 14.211 -23.554 1.00 69.56 77 SER A O 1
ATOM 664 N N . GLY A 1 78 ? 9.768 14.980 -24.459 1.00 73.88 78 GLY A N 1
ATOM 665 C CA . GLY A 1 78 ? 9.402 15.810 -23.310 1.00 73.88 78 GLY A CA 1
ATOM 666 C C . GLY A 1 78 ? 9.130 14.986 -22.047 1.00 73.88 78 GLY A C 1
ATOM 667 O O . GLY A 1 78 ? 9.624 15.314 -20.964 1.00 73.88 78 GLY A O 1
ATOM 668 N N . MET A 1 79 ? 8.414 13.865 -22.180 1.00 71.81 79 MET A N 1
ATOM 669 C CA . MET A 1 79 ? 8.211 12.909 -21.085 1.00 71.81 79 MET A CA 1
ATOM 670 C C . MET A 1 79 ? 9.531 12.267 -20.624 1.00 71.81 79 MET A C 1
ATOM 672 O O . MET A 1 79 ? 9.700 12.035 -19.423 1.00 71.81 79 MET A O 1
ATOM 676 N N . TRP A 1 80 ? 10.498 12.057 -21.528 1.00 72.69 80 TRP A N 1
ATOM 677 C CA . TRP A 1 80 ? 11.847 11.584 -21.179 1.00 72.69 80 TRP A CA 1
ATOM 678 C C . TRP A 1 80 ? 12.599 12.574 -20.288 1.00 72.69 80 TRP A C 1
ATOM 680 O O . TRP A 1 80 ? 13.184 12.169 -19.282 1.00 72.69 80 TRP A O 1
ATOM 690 N N . ILE A 1 81 ? 12.538 13.873 -20.590 1.00 76.38 81 ILE A N 1
ATOM 691 C CA . ILE A 1 81 ? 13.180 14.913 -19.768 1.00 76.38 81 ILE A CA 1
ATOM 692 C C . ILE A 1 81 ? 12.581 14.931 -18.356 1.00 76.38 81 ILE A C 1
ATOM 694 O O . ILE A 1 81 ? 13.315 14.979 -17.363 1.00 76.38 81 ILE A O 1
ATOM 698 N N . LEU A 1 82 ? 11.253 14.827 -18.245 1.00 72.44 82 LEU A N 1
ATOM 699 C CA . LEU A 1 82 ? 10.569 14.755 -16.951 1.00 72.44 82 LEU A CA 1
ATOM 700 C C . LEU A 1 82 ? 10.971 13.502 -16.159 1.00 72.44 82 LEU A C 1
ATOM 702 O O . LEU A 1 82 ? 11.188 13.587 -14.947 1.00 72.44 82 LEU A O 1
ATOM 706 N N . ALA A 1 83 ? 11.121 12.354 -16.827 1.00 73.25 83 ALA A N 1
ATOM 707 C CA . ALA A 1 83 ? 11.582 11.118 -16.200 1.00 73.25 83 ALA A CA 1
ATOM 708 C C . ALA A 1 83 ? 13.030 11.235 -15.693 1.00 73.25 83 ALA A C 1
ATOM 710 O O . ALA A 1 83 ? 13.310 10.843 -14.559 1.00 73.25 83 ALA A O 1
ATOM 711 N N . ILE A 1 84 ? 13.937 11.831 -16.476 1.00 77.94 84 ILE A N 1
ATOM 712 C CA . ILE A 1 84 ? 15.325 12.093 -16.060 1.00 77.94 84 ILE A CA 1
ATOM 713 C C . ILE A 1 84 ? 15.348 13.010 -14.837 1.00 77.94 84 ILE A C 1
ATOM 715 O O . ILE A 1 84 ? 15.992 12.681 -13.840 1.00 77.94 84 ILE A O 1
ATOM 719 N N . PHE A 1 85 ? 14.605 14.121 -14.865 1.00 77.50 85 PHE A N 1
ATOM 720 C CA . PHE A 1 85 ? 14.510 15.032 -13.723 1.00 77.50 85 PHE A CA 1
ATOM 721 C C . PHE A 1 85 ? 13.989 14.313 -12.473 1.00 77.50 85 PHE A C 1
ATOM 723 O O . PHE A 1 85 ? 14.527 14.480 -11.374 1.00 77.50 85 PHE A O 1
ATOM 730 N N . TRP A 1 86 ? 12.984 13.450 -12.637 1.00 75.50 86 TRP A N 1
ATOM 731 C CA . TRP A 1 86 ? 12.457 12.627 -11.556 1.00 75.50 86 TRP A CA 1
ATOM 732 C C . TRP A 1 86 ? 13.505 11.646 -11.007 1.00 75.50 86 TRP A C 1
ATOM 734 O O . TRP A 1 86 ? 13.662 11.547 -9.788 1.00 75.50 86 TRP A O 1
ATOM 744 N N . ILE A 1 87 ? 14.272 10.959 -11.861 1.00 77.75 87 ILE A N 1
ATOM 745 C CA . ILE A 1 87 ? 15.344 10.047 -11.427 1.00 77.75 87 ILE A CA 1
ATOM 746 C C . ILE A 1 87 ? 16.452 10.817 -10.703 1.00 77.75 87 ILE A C 1
ATOM 748 O O . ILE A 1 87 ? 16.853 10.409 -9.614 1.00 77.75 87 ILE A O 1
ATOM 752 N N . ILE A 1 88 ? 16.909 11.949 -11.247 1.00 79.31 88 ILE A N 1
ATOM 753 C CA . ILE A 1 88 ? 17.923 12.807 -10.614 1.00 79.31 88 ILE A CA 1
ATOM 754 C C . ILE A 1 88 ? 17.434 13.277 -9.242 1.00 79.31 88 ILE A C 1
ATOM 756 O O . ILE A 1 88 ? 18.170 13.174 -8.262 1.00 79.31 88 ILE A O 1
ATOM 760 N N . SER A 1 89 ? 16.178 13.716 -9.135 1.00 75.69 89 SER A N 1
ATOM 761 C CA . SER A 1 89 ? 15.571 14.089 -7.854 1.00 75.69 89 SER A CA 1
ATOM 762 C C . SER A 1 89 ? 15.594 12.926 -6.856 1.00 75.69 89 SER A C 1
ATOM 764 O O . SER A 1 89 ? 16.003 13.101 -5.708 1.00 75.69 89 SER A O 1
ATOM 766 N N . ASN A 1 90 ? 15.257 11.708 -7.293 1.00 74.12 90 ASN A N 1
ATOM 767 C CA . ASN A 1 90 ? 15.354 10.512 -6.454 1.00 74.12 90 ASN A CA 1
ATOM 768 C C . ASN A 1 90 ? 16.800 10.186 -6.059 1.00 74.12 90 ASN A C 1
ATOM 770 O O . ASN A 1 90 ? 17.024 9.797 -4.916 1.00 74.12 90 ASN A O 1
ATOM 774 N N . ILE A 1 91 ? 17.780 10.365 -6.950 1.00 78.88 91 ILE A N 1
ATOM 775 C CA . ILE A 1 91 ? 19.206 10.197 -6.635 1.00 78.88 91 ILE A CA 1
ATOM 776 C C . ILE A 1 91 ? 19.630 11.221 -5.582 1.00 78.88 91 ILE A C 1
ATOM 778 O O . ILE A 1 91 ? 20.231 10.832 -4.587 1.00 78.88 91 ILE A O 1
ATOM 782 N N . ILE A 1 92 ? 19.262 12.496 -5.733 1.00 79.38 92 ILE A N 1
ATOM 783 C CA . ILE A 1 92 ? 19.542 13.553 -4.748 1.00 79.38 92 ILE A CA 1
ATOM 784 C C . ILE A 1 92 ? 18.901 13.210 -3.398 1.00 79.38 92 ILE A C 1
ATOM 786 O O . ILE A 1 92 ? 19.545 13.266 -2.354 1.00 79.38 92 ILE A O 1
ATOM 790 N N . LEU A 1 93 ? 17.643 12.775 -3.389 1.00 73.62 93 LEU A N 1
ATOM 791 C CA . LEU A 1 93 ? 16.970 12.332 -2.166 1.00 73.62 93 LEU A CA 1
ATOM 792 C C . LEU A 1 93 ? 17.620 11.080 -1.564 1.00 73.62 93 LEU A C 1
ATOM 794 O O . LEU A 1 93 ? 17.659 10.915 -0.344 1.00 73.62 93 LEU A O 1
ATOM 798 N N . LEU A 1 94 ? 18.156 10.204 -2.412 1.00 73.69 94 LEU A N 1
ATOM 799 C CA . LEU A 1 94 ? 18.974 9.077 -2.009 1.00 73.69 94 LEU A CA 1
ATOM 800 C C . LEU A 1 94 ? 20.381 9.500 -1.605 1.00 73.69 94 LEU A C 1
ATOM 802 O O . LEU A 1 94 ? 21.017 8.672 -0.986 1.00 73.69 94 LEU A O 1
ATOM 806 N N . THR A 1 95 ? 20.911 10.698 -1.861 1.00 77.56 95 THR A N 1
ATOM 807 C CA . THR A 1 95 ? 22.244 11.149 -1.389 1.00 77.56 95 THR A CA 1
ATOM 808 C C . THR A 1 95 ? 22.153 12.052 -0.157 1.00 77.56 95 THR A C 1
ATOM 810 O O . THR A 1 95 ? 23.041 12.013 0.702 1.00 77.56 95 THR A O 1
ATOM 813 N N . LEU A 1 96 ? 21.020 12.723 0.044 1.00 76.06 96 LEU A N 1
ATOM 814 C CA . LEU A 1 96 ? 20.694 13.411 1.288 1.00 76.06 96 LEU A CA 1
ATOM 815 C C . LEU A 1 96 ? 20.637 12.398 2.446 1.00 76.06 96 LEU A C 1
ATOM 817 O O . LEU A 1 96 ? 19.886 11.422 2.440 1.00 76.06 96 LEU A O 1
ATOM 821 N N . GLY A 1 97 ? 21.522 12.574 3.428 1.00 70.38 97 GLY A N 1
ATOM 822 C CA . GLY A 1 97 ? 21.620 11.692 4.588 1.00 70.38 97 GLY A CA 1
ATOM 823 C C . GLY A 1 97 ? 20.332 11.654 5.418 1.00 70.38 97 GLY A C 1
ATOM 824 O O . GLY A 1 97 ? 19.476 12.532 5.346 1.00 70.38 97 GLY A O 1
ATOM 825 N N . THR A 1 98 ? 20.198 10.629 6.256 1.00 79.38 98 THR A N 1
ATOM 826 C CA . THR A 1 98 ? 19.097 10.556 7.223 1.00 79.38 98 THR A CA 1
ATOM 827 C C . THR A 1 98 ? 19.281 11.593 8.324 1.00 79.38 98 THR A C 1
ATOM 829 O O . THR A 1 98 ? 20.335 11.619 8.962 1.00 79.38 98 THR A O 1
ATOM 832 N N . GLY A 1 99 ? 18.246 12.391 8.590 1.00 81.75 99 GLY A N 1
ATOM 833 C CA . GLY A 1 99 ? 18.262 13.361 9.686 1.00 81.75 99 GLY A CA 1
ATOM 834 C C . GLY A 1 99 ? 18.210 12.693 11.063 1.00 81.75 99 GLY A C 1
ATOM 835 O O . GLY A 1 99 ? 17.774 11.544 11.204 1.00 81.75 99 GLY A O 1
ATOM 836 N N . THR A 1 100 ? 18.644 13.419 12.090 1.00 88.94 100 THR A N 1
ATOM 837 C CA . THR A 1 100 ? 18.418 13.057 13.493 1.00 88.94 100 THR A CA 1
ATOM 838 C C . THR A 1 100 ? 16.987 13.410 13.881 1.00 88.94 100 THR A C 1
ATOM 840 O O . THR A 1 100 ? 16.495 14.498 13.588 1.00 88.94 100 THR A O 1
ATOM 843 N N . ALA A 1 101 ? 16.294 12.474 14.520 1.00 92.25 101 ALA A N 1
ATOM 844 C CA . ALA A 1 101 ? 15.023 12.767 15.157 1.00 92.25 101 ALA A CA 1
ATOM 845 C C . ALA A 1 101 ? 15.301 13.400 16.523 1.00 92.25 101 ALA A C 1
ATOM 847 O O . ALA A 1 101 ? 16.214 12.967 17.228 1.00 92.25 101 ALA A O 1
ATOM 848 N N . ILE A 1 102 ? 14.528 14.420 16.884 1.00 95.06 102 ILE A N 1
ATOM 849 C CA . ILE A 1 102 ? 14.687 15.189 18.117 1.00 95.06 102 ILE A CA 1
ATOM 850 C C . ILE A 1 102 ? 13.312 15.335 18.763 1.00 95.06 102 ILE A C 1
ATOM 852 O O . ILE A 1 102 ? 12.353 15.767 18.130 1.00 95.06 102 ILE A O 1
ATOM 856 N N . LEU A 1 103 ? 13.209 14.968 20.030 1.00 96.31 103 LEU A N 1
ATOM 857 C CA . LEU A 1 103 ? 12.038 15.160 20.866 1.00 96.31 103 LEU A CA 1
ATOM 858 C C . LEU A 1 103 ? 12.434 16.044 22.045 1.00 96.31 103 LEU A C 1
ATOM 860 O O . LEU A 1 103 ? 13.174 15.603 22.917 1.00 96.31 103 LEU A O 1
ATOM 864 N N . SER A 1 104 ? 11.915 17.264 22.086 1.00 96.19 104 SER A N 1
ATOM 865 C CA . SER A 1 104 ? 12.124 18.199 23.188 1.00 96.19 104 SER A CA 1
ATOM 866 C C . SER A 1 104 ? 10.850 18.298 24.019 1.00 96.19 104 SER A C 1
ATOM 868 O O . SER A 1 104 ? 9.779 18.659 23.524 1.00 96.19 104 SER A O 1
ATOM 870 N N . LEU A 1 105 ? 10.965 17.938 25.293 1.00 95.25 105 LEU A N 1
ATOM 871 C CA . LEU A 1 105 ? 9.905 18.008 26.287 1.00 95.25 105 LEU A CA 1
ATOM 872 C C . LEU A 1 105 ? 10.171 19.216 27.180 1.00 95.25 105 LEU A C 1
ATOM 874 O O . LEU A 1 105 ? 11.063 19.188 28.027 1.00 95.25 105 LEU A O 1
ATOM 878 N N . HIS A 1 106 ? 9.395 20.272 26.973 1.00 94.38 106 HIS A N 1
ATOM 879 C CA . HIS A 1 106 ? 9.376 21.453 27.830 1.00 94.38 106 HIS A CA 1
ATOM 880 C C . HIS A 1 106 ? 8.322 21.267 28.931 1.00 94.38 106 HIS A C 1
ATOM 882 O O . HIS A 1 106 ? 7.510 20.341 28.884 1.00 94.38 106 HIS A O 1
ATOM 888 N N . ASN A 1 107 ? 8.252 22.176 29.902 1.00 90.75 107 ASN A N 1
ATOM 889 C CA . ASN A 1 107 ? 7.267 22.086 30.991 1.00 90.75 107 ASN A CA 1
ATOM 890 C C . ASN A 1 107 ? 5.803 22.001 30.502 1.00 90.75 107 ASN A C 1
ATOM 892 O O . ASN A 1 107 ? 5.003 21.240 31.053 1.00 90.75 107 ASN A O 1
ATOM 896 N N . ASN A 1 108 ? 5.453 22.739 29.441 1.00 91.06 108 ASN A N 1
ATOM 897 C CA . ASN A 1 108 ? 4.077 22.835 28.933 1.00 91.06 108 ASN A CA 1
ATOM 898 C C . ASN A 1 108 ? 3.883 22.390 27.479 1.00 91.06 108 ASN A C 1
ATOM 900 O O . ASN A 1 108 ? 2.737 22.318 27.022 1.00 91.06 108 ASN A O 1
ATOM 904 N N . GLU A 1 109 ? 4.954 22.061 26.765 1.00 94.19 109 GLU A N 1
ATOM 905 C CA . GLU A 1 109 ? 4.900 21.730 25.344 1.00 94.19 109 GLU A CA 1
ATOM 906 C C . GLU A 1 109 ? 5.831 20.575 24.972 1.00 94.19 109 GLU A C 1
ATOM 908 O O . GLU A 1 109 ? 6.880 20.364 25.575 1.00 94.19 109 GLU A O 1
ATOM 913 N N . LEU A 1 110 ? 5.417 19.829 23.954 1.00 95.38 110 LEU A N 1
ATOM 914 C CA . LEU A 1 110 ? 6.191 18.798 23.288 1.00 95.38 110 LEU A CA 1
ATOM 915 C C . LEU A 1 110 ? 6.509 19.300 21.885 1.00 95.38 110 LEU A C 1
ATOM 917 O O . LEU A 1 110 ? 5.597 19.631 21.119 1.00 95.38 110 LEU A O 1
ATOM 921 N N . ARG A 1 111 ? 7.797 19.327 21.550 1.00 96.12 111 ARG A N 1
ATOM 922 C CA . ARG A 1 111 ? 8.289 19.579 20.197 1.00 96.12 111 ARG A CA 1
ATOM 923 C C . ARG A 1 111 ? 8.900 18.292 19.674 1.00 96.12 111 ARG A C 1
ATOM 925 O O . ARG A 1 111 ? 9.847 17.775 20.256 1.00 96.12 111 ARG A O 1
ATOM 932 N N . TYR A 1 112 ? 8.350 17.754 18.596 1.00 94.38 112 TYR A N 1
ATOM 933 C CA . TYR A 1 112 ? 8.874 16.559 17.952 1.00 94.38 112 TYR A CA 1
ATOM 934 C C . TYR A 1 112 ? 9.270 16.854 16.513 1.00 94.38 112 TYR A C 1
ATOM 936 O O . TYR A 1 112 ? 8.437 17.195 15.674 1.00 94.38 112 TYR A O 1
ATOM 944 N N . TYR A 1 113 ? 10.552 16.677 16.237 1.00 93.12 113 TYR A N 1
ATOM 945 C CA . TYR A 1 113 ? 11.130 16.658 14.913 1.00 93.12 113 TYR A CA 1
ATOM 946 C C . TYR A 1 113 ? 11.438 15.196 14.548 1.00 93.12 113 TYR A C 1
ATOM 948 O O . TYR A 1 113 ? 12.316 14.581 15.153 1.00 93.12 113 TYR A O 1
ATOM 956 N N . PRO A 1 114 ? 10.731 14.591 13.580 1.00 86.88 114 PRO A N 1
ATOM 957 C CA . PRO A 1 114 ? 10.940 13.193 13.206 1.00 86.88 114 PRO A CA 1
ATOM 958 C C . PRO A 1 114 ? 12.272 12.947 12.477 1.00 86.88 114 PRO A C 1
ATOM 960 O O . PRO A 1 114 ? 12.655 11.791 12.273 1.00 86.88 114 PRO A O 1
ATOM 963 N N . GLY A 1 115 ? 12.979 14.013 12.086 1.00 85.94 115 GLY A N 1
ATOM 964 C CA . GLY A 1 115 ? 14.108 13.936 11.169 1.00 85.94 115 GLY A CA 1
ATOM 965 C C . GLY A 1 115 ? 13.663 13.612 9.745 1.00 85.94 115 GLY A C 1
ATOM 966 O O . GLY A 1 115 ? 12.529 13.195 9.498 1.00 85.94 115 GLY A O 1
ATOM 967 N N . ARG A 1 116 ? 14.581 13.767 8.790 1.00 80.19 116 ARG A N 1
ATOM 968 C CA . ARG A 1 116 ? 14.358 13.306 7.415 1.00 80.19 116 ARG A CA 1
ATOM 969 C C . ARG A 1 116 ? 14.446 11.774 7.373 1.00 80.19 116 ARG A C 1
ATOM 971 O O . ARG A 1 116 ? 15.505 11.227 7.715 1.00 80.19 116 ARG A O 1
ATOM 978 N N . PRO A 1 117 ? 13.365 11.055 7.019 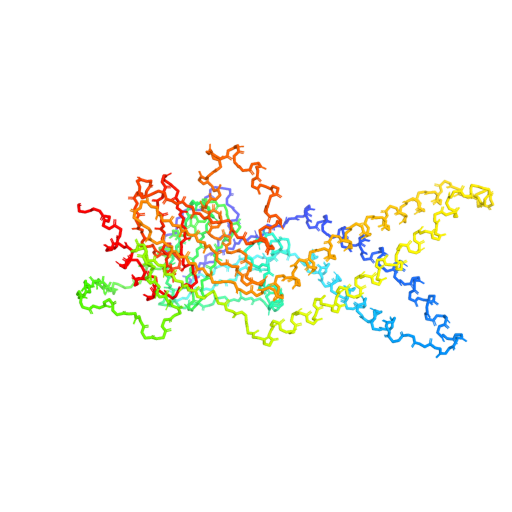1.00 70.06 117 PRO A N 1
ATOM 979 C CA . PRO A 1 117 ? 13.439 9.616 6.802 1.00 70.06 117 PRO A CA 1
ATOM 980 C C . PRO A 1 117 ? 14.268 9.331 5.541 1.00 70.06 117 PRO A C 1
ATOM 982 O O . PRO A 1 117 ? 14.247 10.113 4.597 1.00 70.06 117 PRO A O 1
ATOM 985 N N . SER A 1 118 ? 14.986 8.202 5.495 1.00 70.88 118 SER A N 1
ATOM 986 C CA . SER A 1 118 ? 15.604 7.784 4.228 1.00 70.88 118 SER A CA 1
ATOM 987 C C . SER A 1 118 ? 14.520 7.485 3.191 1.00 70.88 118 SER A C 1
ATOM 989 O O . SER A 1 118 ? 13.463 6.951 3.537 1.00 70.88 118 SER A O 1
ATOM 991 N N . LEU A 1 119 ? 14.803 7.751 1.916 1.00 69.31 119 LEU A N 1
ATOM 992 C CA . LEU A 1 119 ? 13.914 7.373 0.816 1.00 69.31 119 LEU A CA 1
ATOM 993 C C . LEU A 1 119 ? 13.638 5.859 0.813 1.00 69.31 119 LEU A C 1
ATOM 995 O O . LEU A 1 119 ? 12.512 5.435 0.588 1.00 69.31 119 LEU A O 1
ATOM 999 N N . VAL A 1 120 ? 14.618 5.042 1.217 1.00 64.56 120 VAL A N 1
ATOM 1000 C CA . VAL A 1 120 ? 14.447 3.593 1.428 1.00 64.56 120 VAL A CA 1
ATOM 1001 C C . VAL A 1 120 ? 13.424 3.285 2.522 1.00 64.56 120 VAL A C 1
ATOM 1003 O O . VAL A 1 120 ? 12.654 2.345 2.383 1.00 64.56 120 VAL A O 1
ATOM 1006 N N . ASN A 1 121 ? 13.368 4.071 3.599 1.00 63.47 121 ASN A N 1
ATOM 1007 C CA . ASN A 1 121 ? 12.348 3.902 4.638 1.00 63.47 121 ASN A CA 1
ATOM 1008 C C . ASN A 1 121 ? 10.964 4.313 4.151 1.00 63.47 121 ASN A C 1
ATOM 1010 O O . ASN A 1 121 ? 9.986 3.725 4.595 1.00 63.47 121 ASN A O 1
ATOM 1014 N N . LEU A 1 122 ? 10.881 5.303 3.263 1.00 63.47 122 LEU A N 1
ATOM 1015 C CA . LEU A 1 122 ? 9.628 5.736 2.653 1.00 63.47 122 LEU A CA 1
ATOM 1016 C C . LEU A 1 122 ? 9.117 4.700 1.642 1.00 63.47 122 LEU A C 1
ATOM 1018 O O . LEU A 1 122 ? 7.958 4.307 1.725 1.00 63.47 122 LEU A O 1
ATOM 1022 N N . LEU A 1 123 ? 9.997 4.181 0.779 1.00 60.53 123 LEU A N 1
ATOM 1023 C CA . LEU A 1 123 ? 9.712 3.082 -0.152 1.00 60.53 123 LEU A CA 1
ATOM 1024 C C . LEU A 1 123 ? 9.547 1.722 0.551 1.00 60.53 123 LEU A C 1
ATOM 1026 O O . LEU A 1 123 ? 8.904 0.816 0.043 1.00 60.53 123 LEU A O 1
ATOM 1030 N N . GLY A 1 124 ? 10.142 1.533 1.723 1.00 51.38 124 GLY A N 1
ATOM 1031 C CA . GLY A 1 124 ? 9.971 0.326 2.529 1.00 51.38 124 GLY A CA 1
ATOM 1032 C C . GLY A 1 124 ? 8.691 0.357 3.364 1.00 51.38 124 GLY A C 1
ATOM 1033 O O . GLY A 1 124 ? 8.230 -0.691 3.827 1.00 51.38 124 GLY A O 1
ATOM 1034 N N . LYS A 1 125 ? 8.094 1.545 3.566 1.00 54.75 125 LYS A N 1
ATOM 1035 C CA . LYS A 1 125 ? 6.838 1.708 4.302 1.00 54.75 125 LYS A CA 1
ATOM 1036 C C . LYS A 1 125 ? 5.689 1.268 3.399 1.00 54.75 125 LYS A C 1
ATOM 1038 O O . LYS A 1 125 ? 5.014 2.074 2.765 1.00 54.75 125 LYS A O 1
ATOM 1043 N N . LYS A 1 126 ? 5.433 -0.043 3.440 1.00 48.66 126 LYS A N 1
ATOM 1044 C CA . LYS A 1 126 ? 4.317 -0.752 2.791 1.00 48.66 126 LYS A CA 1
ATOM 1045 C C . LYS A 1 126 ? 2.929 -0.121 3.009 1.00 48.66 126 LYS A C 1
ATOM 1047 O O . LYS A 1 126 ? 2.012 -0.519 2.290 1.00 48.66 126 LYS A O 1
ATOM 1052 N N . ASP A 1 127 ? 2.805 0.820 3.946 1.00 44.22 127 ASP A N 1
ATOM 1053 C CA . ASP A 1 127 ? 1.567 1.459 4.398 1.00 44.22 127 ASP A CA 1
ATOM 1054 C C . ASP A 1 127 ? 1.338 2.866 3.790 1.00 44.22 127 ASP A C 1
ATOM 1056 O O . ASP A 1 127 ? 0.209 3.341 3.808 1.00 44.22 127 ASP A O 1
ATOM 1060 N N . ASN A 1 128 ? 2.367 3.539 3.238 1.00 45.19 128 ASN A N 1
ATOM 1061 C CA . ASN A 1 128 ? 2.304 4.981 2.907 1.00 45.19 128 ASN A CA 1
ATOM 1062 C C . ASN A 1 128 ? 2.649 5.351 1.452 1.00 45.19 128 ASN A C 1
ATOM 1064 O O . ASN A 1 128 ? 2.771 6.537 1.140 1.00 45.19 128 ASN A O 1
ATOM 1068 N N . HIS A 1 129 ? 2.780 4.381 0.546 1.00 41.00 129 HIS A N 1
ATOM 1069 C CA . HIS A 1 129 ? 3.168 4.652 -0.845 1.00 41.00 129 HIS A CA 1
ATOM 1070 C C . HIS A 1 129 ? 2.253 5.649 -1.574 1.00 41.00 129 HIS A C 1
ATOM 1072 O O . HIS A 1 129 ? 2.748 6.437 -2.371 1.00 41.00 129 HIS A O 1
ATOM 1078 N N . GLY A 1 130 ? 0.953 5.685 -1.257 1.00 41.31 130 GLY A N 1
ATOM 1079 C CA . GLY A 1 130 ? 0.017 6.641 -1.860 1.00 41.31 130 GLY A CA 1
ATOM 1080 C C . GLY A 1 130 ? 0.221 8.094 -1.410 1.00 41.31 130 GLY A C 1
ATOM 1081 O O . GLY A 1 130 ? 0.023 9.009 -2.200 1.00 41.31 130 GLY A O 1
ATOM 1082 N N . GLN A 1 131 ? 0.678 8.329 -0.174 1.00 42.25 131 GLN A N 1
ATOM 1083 C CA . GLN A 1 131 ? 0.862 9.693 0.343 1.00 42.25 131 GLN A CA 1
ATOM 1084 C C . GLN A 1 131 ? 2.099 10.391 -0.225 1.00 42.25 131 GLN A C 1
ATOM 1086 O O . GLN A 1 131 ? 2.111 11.615 -0.293 1.00 42.25 131 GLN A O 1
ATOM 1091 N N . LEU A 1 132 ? 3.125 9.644 -0.648 1.00 44.03 132 LEU A N 1
ATOM 1092 C CA . LEU A 1 132 ? 4.332 10.247 -1.220 1.00 44.03 132 LEU A CA 1
ATOM 1093 C C . LEU A 1 132 ? 4.061 10.926 -2.566 1.00 44.03 132 LEU A C 1
ATOM 1095 O O . LEU A 1 132 ? 4.612 11.987 -2.834 1.00 44.03 132 LEU A O 1
ATOM 1099 N N . PHE A 1 133 ? 3.200 10.314 -3.385 1.00 42.31 133 PHE A N 1
ATOM 1100 C CA . PHE A 1 133 ? 2.762 10.882 -4.660 1.00 42.31 133 PHE A CA 1
ATOM 1101 C C . PHE A 1 133 ? 1.748 12.017 -4.471 1.00 42.31 133 PHE A C 1
ATOM 1103 O O . PHE A 1 133 ? 1.705 12.931 -5.285 1.00 42.31 133 PHE A O 1
ATOM 1110 N N . GLN A 1 134 ? 0.953 11.978 -3.397 1.00 40.88 134 GLN A N 1
ATOM 1111 C CA . GLN A 1 134 ? -0.064 12.997 -3.112 1.00 40.88 134 GLN A CA 1
ATOM 1112 C C . GLN A 1 134 ? 0.492 14.253 -2.419 1.00 40.88 134 GLN A C 1
ATOM 1114 O O . GLN A 1 134 ? -0.100 15.320 -2.547 1.00 40.88 134 GLN A O 1
ATOM 1119 N N . ASP A 1 135 ? 1.605 14.156 -1.684 1.00 45.44 135 ASP A N 1
ATOM 1120 C CA . ASP A 1 135 ? 2.227 15.289 -0.983 1.00 45.44 135 ASP A CA 1
ATOM 1121 C C . ASP A 1 135 ? 3.768 15.181 -1.046 1.00 45.44 135 ASP A C 1
ATOM 1123 O O . ASP A 1 135 ? 4.418 14.817 -0.056 1.00 45.44 135 ASP A O 1
ATOM 1127 N N . PRO A 1 136 ? 4.391 15.498 -2.202 1.00 49.66 136 PRO A N 1
ATOM 1128 C CA . PRO A 1 136 ? 5.851 15.499 -2.355 1.00 49.66 136 PRO A CA 1
ATOM 1129 C C . PRO A 1 136 ? 6.540 16.476 -1.386 1.00 49.66 136 PRO A C 1
ATOM 1131 O O . PRO A 1 136 ? 7.716 16.310 -1.058 1.00 49.66 136 PRO A O 1
ATOM 1134 N N . GLY A 1 137 ? 5.794 17.441 -0.830 1.00 52.53 137 GLY A N 1
ATOM 1135 C CA . GLY A 1 137 ? 6.248 18.321 0.243 1.00 52.53 137 GLY A CA 1
ATOM 1136 C C . GLY A 1 137 ? 6.636 17.584 1.531 1.00 52.53 137 GLY A C 1
ATOM 1137 O O . GLY A 1 137 ? 7.360 18.146 2.351 1.00 52.53 137 GLY A O 1
ATOM 1138 N N . ILE A 1 138 ? 6.232 16.320 1.721 1.00 57.16 138 ILE A N 1
ATOM 1139 C CA . ILE A 1 138 ? 6.685 15.466 2.837 1.00 57.16 138 ILE A CA 1
ATOM 1140 C C . ILE A 1 138 ? 8.205 15.244 2.808 1.00 57.16 138 ILE A C 1
ATOM 1142 O O . ILE A 1 138 ? 8.812 15.116 3.870 1.00 57.16 138 ILE A O 1
ATOM 1146 N N . LEU A 1 139 ? 8.820 15.200 1.622 1.00 55.00 139 LEU A N 1
ATOM 1147 C CA . LEU A 1 139 ? 10.255 14.935 1.459 1.00 55.00 139 LEU A CA 1
ATOM 1148 C C . LEU A 1 139 ? 11.123 16.155 1.791 1.00 55.00 139 LEU A C 1
ATOM 1150 O O . LEU A 1 139 ? 12.235 15.998 2.293 1.00 55.00 139 LEU A O 1
ATOM 1154 N N . PHE A 1 140 ? 10.603 17.357 1.538 1.00 55.03 140 PHE A N 1
ATOM 1155 C CA . PHE A 1 140 ? 11.369 18.604 1.621 1.00 55.03 140 PHE A CA 1
ATOM 1156 C C . PHE A 1 140 ? 10.999 19.479 2.821 1.00 55.03 140 PHE A C 1
ATOM 1158 O O . PHE A 1 140 ? 11.777 20.349 3.206 1.00 55.03 140 PHE A O 1
ATOM 1165 N N . LYS A 1 141 ? 9.833 19.264 3.444 1.00 57.56 141 LYS A N 1
ATOM 1166 C CA . LYS A 1 141 ? 9.389 20.072 4.580 1.00 57.56 141 LYS A CA 1
ATOM 1167 C C . LYS A 1 141 ? 9.814 19.423 5.889 1.00 57.56 141 LYS A C 1
ATOM 1169 O O . LYS A 1 141 ? 9.275 18.394 6.295 1.00 57.56 141 LYS A O 1
ATOM 1174 N N . ASP A 1 142 ? 10.738 20.078 6.582 1.00 64.62 142 ASP A N 1
ATOM 1175 C CA . ASP A 1 142 ? 11.104 19.763 7.958 1.00 64.62 142 ASP A CA 1
ATOM 1176 C C . ASP A 1 142 ? 9.874 19.963 8.868 1.00 64.62 142 ASP A C 1
ATOM 1178 O O . ASP A 1 142 ? 9.559 21.060 9.328 1.00 64.62 142 ASP A O 1
ATOM 1182 N N . ARG A 1 143 ? 9.090 18.893 9.065 1.00 76.31 143 ARG A N 1
ATOM 1183 C CA . ARG A 1 143 ? 7.862 18.935 9.872 1.00 76.31 143 ARG A CA 1
ATOM 1184 C C . ARG A 1 143 ? 8.224 18.926 11.350 1.00 76.31 143 ARG A C 1
ATOM 1186 O O . ARG A 1 143 ? 8.607 17.891 11.885 1.00 76.31 143 ARG A O 1
ATOM 1193 N N . ILE A 1 144 ? 8.036 20.055 12.020 1.00 87.88 144 ILE A N 1
ATOM 1194 C CA . ILE A 1 144 ? 8.097 20.133 13.481 1.00 87.88 144 ILE A CA 1
ATOM 1195 C C . ILE A 1 144 ? 6.671 20.014 14.022 1.00 87.88 144 ILE A C 1
ATOM 1197 O O . ILE A 1 144 ? 5.800 20.830 13.719 1.00 87.88 144 ILE A O 1
ATOM 1201 N N . TYR A 1 145 ? 6.420 18.987 14.827 1.00 90.06 145 TYR A N 1
ATOM 1202 C CA . TYR A 1 145 ? 5.162 18.828 15.546 1.00 90.06 145 TYR A CA 1
ATOM 1203 C C . TYR A 1 145 ? 5.268 19.534 16.892 1.00 90.06 145 TYR A C 1
ATOM 1205 O O . TYR A 1 145 ? 6.031 19.108 17.753 1.00 90.06 145 TYR A O 1
ATOM 1213 N N . ILE A 1 146 ? 4.493 20.601 17.073 1.00 93.00 146 ILE A N 1
ATOM 1214 C CA . ILE A 1 146 ? 4.430 21.362 18.325 1.00 93.00 146 ILE A CA 1
ATOM 1215 C C . ILE A 1 146 ? 3.049 21.152 18.943 1.00 93.00 146 ILE A C 1
ATOM 1217 O O . ILE A 1 146 ? 2.021 21.427 18.311 1.00 93.00 146 ILE A O 1
ATOM 1221 N N . ALA A 1 147 ? 3.020 20.646 20.173 1.00 92.56 147 ALA A N 1
ATOM 1222 C CA . ALA A 1 147 ? 1.795 20.362 20.905 1.00 92.56 147 ALA A CA 1
ATOM 1223 C C . ALA A 1 147 ? 1.904 20.846 22.347 1.00 92.56 147 ALA A C 1
ATOM 1225 O O . ALA A 1 147 ? 2.832 20.472 23.061 1.00 92.56 147 ALA A O 1
ATOM 1226 N N . SER A 1 148 ? 0.921 21.612 22.818 1.00 91.56 148 SER A N 1
ATOM 1227 C CA . SER A 1 148 ? 0.802 21.853 24.253 1.00 91.56 148 SER A CA 1
ATOM 1228 C C . SER A 1 148 ? 0.367 20.571 24.963 1.00 91.56 148 SER A C 1
ATOM 1230 O O . SER A 1 148 ? -0.401 19.774 24.421 1.00 91.56 148 SER A O 1
ATOM 1232 N N . LYS A 1 149 ? 0.815 20.390 26.205 1.00 89.50 149 LYS A N 1
ATOM 1233 C CA . LYS A 1 149 ? 0.562 19.194 27.025 1.00 89.50 149 LYS A CA 1
ATOM 1234 C C . LYS A 1 149 ? -0.925 18.805 27.103 1.00 89.50 149 LYS A C 1
ATOM 1236 O O . LYS A 1 149 ? -1.251 17.627 27.079 1.00 89.50 149 LYS A O 1
ATOM 1241 N N . ASN A 1 150 ? -1.831 19.789 27.103 1.00 87.31 150 ASN A N 1
ATOM 1242 C CA . ASN A 1 150 ? -3.289 19.581 27.176 1.00 87.31 150 ASN A CA 1
ATOM 1243 C C . ASN A 1 150 ? -3.913 19.107 25.849 1.00 87.31 150 ASN A C 1
ATOM 1245 O O . ASN A 1 150 ? -5.041 18.617 25.830 1.00 87.31 150 ASN A O 1
ATOM 1249 N N . LYS A 1 151 ? -3.212 19.300 24.726 1.00 89.06 151 LYS A N 1
ATOM 1250 C CA . LYS A 1 151 ? -3.655 18.896 23.383 1.00 89.06 151 LYS A CA 1
ATOM 1251 C C . LYS A 1 151 ? -3.120 17.523 22.977 1.00 89.06 151 LYS A C 1
ATOM 1253 O O . LYS A 1 151 ? -3.459 17.042 21.901 1.00 89.06 151 LYS A O 1
ATOM 1258 N N . ILE A 1 152 ? -2.298 16.911 23.822 1.00 88.50 152 ILE A N 1
ATOM 1259 C CA . ILE A 1 152 ? -1.754 15.577 23.616 1.00 88.50 152 ILE A CA 1
ATOM 1260 C C . ILE A 1 152 ? -2.758 14.555 24.143 1.00 88.50 152 ILE A C 1
ATOM 1262 O O . ILE A 1 152 ? -3.181 14.630 25.296 1.00 88.50 152 ILE A O 1
ATOM 1266 N N . ARG A 1 153 ? -3.147 13.598 23.300 1.00 84.38 153 ARG A N 1
ATOM 1267 C CA . ARG A 1 153 ? -4.095 12.535 23.663 1.00 84.38 153 ARG A CA 1
ATOM 1268 C C . ARG A 1 153 ? -3.554 11.165 23.262 1.00 84.38 153 ARG A C 1
ATOM 1270 O O . ARG A 1 153 ? -2.627 11.058 22.461 1.00 84.38 153 ARG A O 1
ATOM 1277 N N . ASN A 1 154 ? -4.146 10.119 23.842 1.00 85.94 154 ASN A N 1
ATOM 1278 C CA . ASN A 1 154 ? -3.985 8.727 23.411 1.00 85.94 154 ASN A CA 1
ATOM 1279 C C . ASN A 1 154 ? -2.528 8.272 23.214 1.00 85.94 154 ASN A C 1
ATOM 1281 O O . ASN A 1 154 ? -2.210 7.638 22.206 1.00 85.94 154 ASN A O 1
ATOM 1285 N N . LEU A 1 155 ? -1.639 8.558 24.172 1.00 90.88 155 LEU A N 1
ATOM 1286 C CA . LEU A 1 155 ? -0.296 7.975 24.159 1.00 90.88 155 LEU A CA 1
ATOM 1287 C C . LEU A 1 155 ? -0.420 6.444 24.232 1.00 90.88 155 LEU A C 1
ATOM 1289 O O . LEU A 1 155 ? -0.772 5.889 25.274 1.00 90.88 155 LEU A O 1
ATOM 1293 N N . LYS A 1 156 ? -0.143 5.762 23.117 1.00 86.88 156 LYS A N 1
ATOM 1294 C CA . LYS A 1 156 ? -0.288 4.308 22.983 1.00 86.88 156 LYS A CA 1
ATOM 1295 C C . LYS A 1 156 ? 1.055 3.663 22.679 1.00 86.88 156 LYS A C 1
ATOM 1297 O O . LYS A 1 156 ? 1.765 4.083 21.763 1.00 86.88 156 LYS A O 1
ATOM 1302 N N . TRP A 1 157 ? 1.340 2.606 23.427 1.00 85.38 157 TRP A N 1
ATOM 1303 C CA . TRP A 1 157 ? 2.451 1.695 23.209 1.00 85.38 157 TRP A CA 1
ATOM 1304 C C . TRP A 1 157 ? 1.893 0.316 22.874 1.00 85.38 157 TRP A C 1
ATOM 1306 O O . TRP A 1 157 ? 1.109 -0.225 23.649 1.00 85.38 157 TRP A O 1
ATOM 1316 N N . ILE A 1 158 ? 2.260 -0.220 21.709 1.00 80.75 158 ILE A N 1
ATOM 1317 C CA . ILE A 1 158 ? 1.854 -1.561 21.281 1.00 80.75 158 ILE A CA 1
ATOM 1318 C C . ILE A 1 158 ? 3.131 -2.399 21.129 1.00 80.75 158 ILE A C 1
ATOM 1320 O O . ILE A 1 158 ? 3.868 -2.187 20.155 1.00 80.75 158 ILE A O 1
ATOM 1324 N N . PRO A 1 159 ? 3.429 -3.296 22.089 1.00 74.00 159 PRO A N 1
ATOM 1325 C CA . PRO A 1 159 ? 4.628 -4.129 22.044 1.00 74.00 159 PRO A CA 1
ATOM 1326 C C . PRO A 1 159 ? 4.557 -5.185 20.927 1.00 74.00 159 PRO A C 1
ATOM 1328 O O . PRO A 1 159 ? 5.567 -5.410 20.256 1.00 74.00 159 PRO A O 1
ATOM 1331 N N . ASP A 1 160 ? 3.364 -5.721 20.650 1.00 62.53 160 ASP A N 1
ATOM 1332 C CA . ASP A 1 160 ? 3.155 -6.831 19.714 1.00 62.53 160 ASP A CA 1
ATOM 1333 C C . ASP A 1 160 ? 2.698 -6.370 18.318 1.00 62.53 160 ASP A C 1
ATOM 1335 O O . ASP A 1 160 ? 2.008 -5.364 18.148 1.00 62.53 160 ASP A O 1
ATOM 1339 N N . GLY A 1 161 ? 3.145 -7.075 17.278 1.00 50.03 161 GLY A N 1
ATOM 1340 C CA . GLY A 1 161 ? 2.645 -6.950 15.901 1.00 50.03 161 GLY A CA 1
ATOM 1341 C C . GLY A 1 161 ? 3.056 -5.705 15.106 1.00 50.03 161 GLY A C 1
ATOM 1342 O O . GLY A 1 161 ? 2.823 -5.665 13.903 1.00 50.03 161 GLY A O 1
ATOM 1343 N N . ASN A 1 162 ? 3.675 -4.682 15.716 1.00 57.34 162 ASN A N 1
ATOM 1344 C CA . ASN A 1 162 ? 4.282 -3.565 14.965 1.00 57.34 162 ASN A CA 1
ATOM 1345 C C . ASN A 1 162 ? 5.274 -2.675 15.750 1.00 57.34 162 ASN A C 1
ATOM 1347 O O . ASN A 1 162 ? 5.857 -1.762 15.161 1.00 57.34 162 ASN A O 1
ATOM 1351 N N . LYS A 1 163 ? 5.493 -2.910 17.057 1.00 71.62 163 LYS A N 1
ATOM 1352 C CA . LYS A 1 163 ? 6.430 -2.143 17.914 1.00 71.62 163 LYS A CA 1
ATOM 1353 C C . LYS A 1 163 ? 6.263 -0.625 17.739 1.00 71.62 163 LYS A C 1
ATOM 1355 O O . LYS A 1 163 ? 7.241 0.089 17.490 1.00 71.62 163 LYS A O 1
ATOM 1360 N N . LYS A 1 164 ? 5.022 -0.128 17.782 1.00 83.25 164 LYS A N 1
ATOM 1361 C CA . LYS A 1 164 ? 4.682 1.276 17.485 1.00 83.25 164 LYS A CA 1
ATOM 1362 C C . LYS A 1 164 ? 4.440 2.057 18.774 1.00 83.25 164 LYS A C 1
ATOM 1364 O O . LYS A 1 164 ? 3.630 1.661 19.609 1.00 83.25 164 LYS A O 1
ATOM 1369 N N . LEU A 1 165 ? 5.114 3.199 18.888 1.00 89.25 165 LEU A N 1
ATOM 1370 C CA . LEU A 1 165 ? 4.818 4.242 19.862 1.00 89.25 165 LEU A CA 1
ATOM 1371 C C . LEU A 1 165 ? 4.157 5.394 19.106 1.00 89.25 165 LEU A C 1
ATOM 1373 O O . LEU A 1 165 ? 4.751 5.947 18.182 1.00 89.25 165 LEU A O 1
ATOM 1377 N N . SER A 1 166 ? 2.918 5.725 19.454 1.00 90.50 166 SER A N 1
ATOM 1378 C CA . SER A 1 166 ? 2.165 6.780 18.772 1.00 90.50 166 SER A CA 1
ATOM 1379 C C . SER A 1 166 ? 1.495 7.718 19.757 1.00 90.50 166 SER A C 1
ATOM 1381 O O . SER A 1 166 ? 1.021 7.272 20.804 1.00 90.50 166 SER A O 1
ATOM 1383 N N . ILE A 1 167 ? 1.397 8.982 19.372 1.00 91.19 167 ILE A N 1
ATOM 1384 C CA . ILE A 1 167 ? 0.755 10.041 20.138 1.00 91.19 167 ILE A CA 1
ATOM 1385 C C . ILE A 1 167 ? -0.196 10.825 19.231 1.00 91.19 167 ILE A C 1
ATOM 1387 O O . ILE A 1 167 ? 0.130 11.067 18.069 1.00 91.19 167 ILE A O 1
ATOM 1391 N N . ASP A 1 168 ? -1.357 11.228 19.740 1.00 87.00 168 ASP A N 1
ATOM 1392 C CA . ASP A 1 168 ? -2.253 12.112 18.994 1.00 87.00 168 ASP A CA 1
ATOM 1393 C C . ASP A 1 168 ? -1.888 13.566 19.324 1.00 87.00 168 ASP A C 1
ATOM 1395 O O . ASP A 1 168 ? -1.961 13.997 20.480 1.00 87.00 168 ASP A O 1
ATOM 1399 N N . ILE A 1 169 ? -1.452 14.311 18.305 1.00 85.38 169 ILE A N 1
ATOM 1400 C CA . ILE A 1 169 ? -1.110 15.735 18.370 1.00 85.38 169 ILE A CA 1
ATOM 1401 C C . ILE A 1 169 ? -2.132 16.497 17.526 1.00 85.38 169 ILE A C 1
ATOM 1403 O O . ILE A 1 169 ? -2.114 16.416 16.295 1.00 85.38 169 ILE A O 1
ATOM 1407 N N . LYS A 1 170 ? -3.007 17.267 18.189 1.00 82.88 170 LYS A N 1
ATOM 1408 C CA . LYS A 1 170 ? -4.187 17.885 17.552 1.00 82.88 170 LYS A CA 1
ATOM 1409 C C . LYS A 1 170 ? -5.043 16.786 16.896 1.00 82.88 170 LYS A C 1
ATOM 1411 O O . LYS A 1 170 ? -5.393 15.828 17.578 1.00 82.88 170 LYS A O 1
ATOM 1416 N N . ASP A 1 171 ? -5.300 16.883 15.594 1.00 79.94 171 ASP A N 1
ATOM 1417 C CA . ASP A 1 171 ? -6.112 15.925 14.831 1.00 79.94 171 ASP A CA 1
ATOM 1418 C C . ASP A 1 171 ? -5.258 14.897 14.065 1.00 79.94 171 ASP A C 1
ATOM 1420 O O . ASP A 1 171 ? -5.752 14.194 13.184 1.00 79.94 171 ASP A O 1
ATOM 1424 N N . LYS A 1 172 ? -3.949 14.816 14.356 1.00 78.56 172 LYS A N 1
ATOM 1425 C CA . LYS A 1 172 ? -3.014 13.916 13.667 1.00 78.56 172 LYS A CA 1
ATOM 1426 C C . LYS A 1 172 ? -2.360 12.943 14.639 1.00 78.56 172 LYS A C 1
ATOM 1428 O O . LYS A 1 172 ? -1.751 13.342 15.629 1.00 78.56 172 LYS A O 1
ATOM 1433 N N . ARG A 1 173 ? -2.411 11.656 14.299 1.00 82.69 173 ARG A N 1
ATOM 1434 C CA . ARG A 1 173 ? -1.658 10.610 14.993 1.00 82.69 173 ARG A CA 1
ATOM 1435 C C . ARG A 1 173 ? -0.226 10.568 14.474 1.00 82.69 173 ARG A C 1
ATOM 1437 O O . ARG A 1 173 ? 0.000 10.343 13.288 1.00 82.69 173 ARG A O 1
ATOM 1444 N N . VAL A 1 174 ? 0.737 10.774 15.365 1.00 87.38 174 VAL A N 1
ATOM 1445 C CA . VAL A 1 174 ? 2.168 10.835 15.055 1.00 87.38 174 VAL A CA 1
ATOM 1446 C C . VAL A 1 174 ? 2.872 9.631 15.676 1.00 87.38 174 VAL A C 1
ATOM 1448 O O . VAL A 1 174 ? 2.764 9.385 16.876 1.00 87.38 174 VAL A O 1
ATOM 1451 N N . GLU A 1 175 ? 3.590 8.858 14.861 1.00 88.62 175 GLU A N 1
ATOM 1452 C CA . GLU A 1 175 ? 4.473 7.786 15.337 1.00 88.62 175 GLU A CA 1
ATOM 1453 C C . GLU A 1 175 ? 5.797 8.402 15.821 1.00 88.62 175 GLU A C 1
ATOM 1455 O O . GLU A 1 175 ? 6.472 9.091 15.058 1.00 88.62 175 GLU A O 1
ATOM 1460 N N . ILE A 1 176 ? 6.178 8.151 17.076 1.00 91.25 176 ILE A N 1
ATOM 1461 C CA . ILE A 1 176 ? 7.435 8.625 17.668 1.00 91.25 176 ILE A CA 1
ATOM 1462 C C . ILE A 1 176 ? 8.411 7.456 17.760 1.00 91.25 176 ILE A C 1
ATOM 1464 O O . ILE A 1 176 ? 8.050 6.343 18.142 1.00 91.25 176 ILE A O 1
ATOM 1468 N N . GLY A 1 177 ? 9.677 7.711 17.427 1.00 88.69 177 GLY A N 1
ATOM 1469 C CA . GLY A 1 177 ? 10.740 6.738 17.657 1.00 88.69 177 GLY A CA 1
ATOM 1470 C C . GLY A 1 177 ? 10.624 5.506 16.769 1.00 88.69 177 GLY A C 1
ATOM 1471 O O . GLY A 1 177 ? 10.988 4.421 17.201 1.00 88.69 177 GLY A O 1
ATOM 1472 N N . GLN A 1 178 ? 10.119 5.647 15.536 1.00 85.44 178 GLN A N 1
ATOM 1473 C CA . GLN A 1 178 ? 9.854 4.531 14.615 1.00 85.44 178 GLN A CA 1
ATOM 1474 C C . GLN A 1 178 ? 11.023 3.529 14.522 1.00 85.44 178 GLN A C 1
ATOM 1476 O O . GLN A 1 178 ? 10.789 2.320 14.485 1.00 85.44 178 GLN A O 1
ATOM 1481 N N . PHE A 1 179 ? 12.262 4.024 14.552 1.00 86.00 179 PHE A N 1
ATOM 1482 C CA . PHE A 1 179 ? 13.481 3.228 14.383 1.00 86.00 179 PHE A CA 1
ATOM 1483 C C . PHE A 1 179 ? 14.185 2.819 15.679 1.00 86.00 179 PHE A C 1
ATOM 1485 O O . PHE A 1 179 ? 15.243 2.194 15.626 1.00 86.00 179 PHE A O 1
ATOM 1492 N N . LEU A 1 180 ? 13.614 3.164 16.829 1.00 89.81 180 LEU A N 1
ATOM 1493 C CA . LEU A 1 180 ? 14.128 2.738 18.121 1.00 89.81 180 LEU A CA 1
ATOM 1494 C C . LEU A 1 180 ? 13.865 1.241 18.343 1.00 89.81 180 LEU A C 1
ATOM 1496 O O . LEU A 1 180 ? 12.858 0.681 17.883 1.00 89.81 180 LEU A O 1
ATOM 1500 N N . LYS A 1 181 ? 14.771 0.593 19.073 1.00 90.62 181 LYS A N 1
ATOM 1501 C CA . LYS A 1 181 ? 14.616 -0.777 19.571 1.00 90.62 181 LYS A CA 1
ATOM 1502 C C . LYS A 1 181 ? 13.448 -0.856 20.558 1.00 90.62 181 LYS A C 1
ATOM 1504 O O . LYS A 1 181 ? 12.968 0.150 21.073 1.00 90.62 181 LYS A O 1
ATOM 1509 N N . LEU A 1 182 ? 12.991 -2.075 20.849 1.00 89.88 182 LEU A N 1
ATOM 1510 C CA . LEU A 1 182 ? 11.837 -2.303 21.727 1.00 89.88 182 LEU A CA 1
ATOM 1511 C C . LEU A 1 182 ? 12.023 -1.663 23.116 1.00 89.88 182 LEU A C 1
ATOM 1513 O O . LEU A 1 182 ? 11.160 -0.909 23.555 1.00 89.88 182 LEU A O 1
ATOM 1517 N N . HIS A 1 183 ? 13.168 -1.902 23.762 1.00 91.75 183 HIS A N 1
ATOM 1518 C CA . HIS A 1 183 ? 13.479 -1.343 25.082 1.00 91.75 183 HIS A CA 1
ATOM 1519 C C . HIS A 1 183 ? 13.647 0.185 25.055 1.00 91.75 183 HIS A C 1
ATOM 1521 O O . HIS A 1 183 ? 13.214 0.861 25.980 1.00 91.75 183 HIS A O 1
ATOM 1527 N N . GLU A 1 184 ? 14.205 0.751 23.980 1.00 93.88 184 GLU A N 1
ATOM 1528 C CA . GLU A 1 184 ? 14.317 2.207 23.793 1.00 93.88 184 GLU A CA 1
ATOM 1529 C C . GLU A 1 184 ? 12.931 2.857 23.646 1.00 93.88 184 GLU A C 1
ATOM 1531 O O . GLU A 1 184 ? 12.666 3.899 24.240 1.00 93.88 184 GLU A O 1
ATOM 1536 N N . LYS A 1 185 ? 12.015 2.224 22.898 1.00 93.06 185 LYS A N 1
ATOM 1537 C CA . LYS A 1 185 ? 10.625 2.687 22.759 1.00 93.06 185 LYS A CA 1
ATOM 1538 C C . LYS A 1 185 ? 9.849 2.572 24.065 1.00 93.06 185 LYS A C 1
ATOM 1540 O O . LYS A 1 185 ? 9.094 3.482 24.396 1.00 93.06 185 LYS A O 1
ATOM 1545 N N . GLN A 1 186 ? 10.042 1.482 24.805 1.00 93.56 186 GLN A N 1
ATOM 1546 C CA . GLN A 1 186 ? 9.451 1.304 26.127 1.00 93.56 186 GLN A CA 1
ATOM 1547 C C . GLN A 1 186 ? 9.947 2.385 27.089 1.00 93.56 186 GLN A C 1
ATOM 1549 O O . GLN A 1 186 ? 9.132 3.024 27.749 1.00 93.56 186 GLN A O 1
ATOM 1554 N N . TRP A 1 187 ? 11.256 2.646 27.121 1.00 95.00 187 TRP A N 1
ATOM 1555 C CA . TRP A 1 187 ? 11.834 3.734 27.907 1.00 95.00 187 TRP A CA 1
ATOM 1556 C C . TRP A 1 187 ? 11.235 5.089 27.510 1.00 95.00 187 TRP A C 1
ATOM 1558 O O . TRP A 1 187 ? 10.745 5.821 28.366 1.00 95.00 187 TRP A O 1
ATOM 1568 N N . LEU A 1 188 ? 11.167 5.387 26.208 1.00 95.56 188 LEU A N 1
ATOM 1569 C CA . LEU A 1 188 ? 10.605 6.638 25.697 1.00 95.56 188 LEU A CA 1
ATOM 1570 C C . LEU A 1 188 ? 9.122 6.801 26.055 1.00 95.56 188 LEU A C 1
ATOM 1572 O O . LEU A 1 188 ? 8.688 7.895 26.413 1.00 95.56 188 LEU A O 1
ATOM 1576 N N . TYR A 1 189 ? 8.350 5.714 25.996 1.00 95.31 189 TYR A N 1
ATOM 1577 C CA . TYR A 1 189 ? 6.958 5.687 26.437 1.00 95.31 189 TYR A CA 1
ATOM 1578 C C . TYR A 1 189 ? 6.833 6.010 27.928 1.00 95.31 189 TYR A C 1
ATOM 1580 O O . TYR A 1 189 ? 6.004 6.844 28.285 1.00 95.31 189 TYR A O 1
ATOM 1588 N N . GLN A 1 190 ? 7.657 5.402 28.790 1.00 94.75 190 GLN A N 1
ATOM 1589 C CA . GLN A 1 190 ? 7.637 5.687 30.229 1.00 94.75 190 GLN A CA 1
ATOM 1590 C C . GLN A 1 190 ? 8.022 7.140 30.518 1.00 94.75 190 GLN A C 1
ATOM 1592 O O . GLN A 1 190 ? 7.338 7.806 31.291 1.00 94.75 190 GLN A O 1
ATOM 1597 N N . THR A 1 191 ? 9.040 7.666 29.834 1.00 94.56 191 THR A N 1
ATOM 1598 C CA . THR A 1 191 ? 9.449 9.073 29.936 1.00 94.56 191 THR A CA 1
ATOM 1599 C C . THR A 1 191 ? 8.320 10.021 29.520 1.00 94.56 191 THR A C 1
ATOM 1601 O O . THR A 1 191 ? 8.007 10.963 30.247 1.00 94.56 191 THR A O 1
ATOM 1604 N N . LEU A 1 192 ? 7.645 9.751 28.396 1.00 94.50 192 LEU A N 1
ATOM 1605 C CA . LEU A 1 192 ? 6.498 10.540 27.933 1.00 94.50 192 LEU A CA 1
ATOM 1606 C C . LEU A 1 192 ? 5.298 10.436 28.878 1.00 94.50 192 LEU A C 1
ATOM 1608 O O . LEU A 1 192 ? 4.650 11.444 29.155 1.00 94.50 192 LEU A O 1
ATOM 1612 N N . LYS A 1 193 ? 4.999 9.235 29.381 1.00 93.38 193 LYS A N 1
ATOM 1613 C CA . LYS A 1 193 ? 3.900 8.991 30.320 1.00 93.38 193 LYS A CA 1
ATOM 1614 C C . LYS A 1 193 ? 4.135 9.733 31.632 1.00 93.38 193 LYS A C 1
ATOM 1616 O O . LYS A 1 193 ? 3.229 10.419 32.092 1.00 93.38 193 LYS A O 1
ATOM 1621 N N . PHE A 1 194 ? 5.347 9.643 32.180 1.00 91.56 194 PHE A N 1
ATOM 1622 C CA . PHE A 1 194 ? 5.754 10.372 33.377 1.00 91.56 194 PHE A CA 1
ATOM 1623 C C . PHE A 1 194 ? 5.668 11.884 33.163 1.00 91.56 194 PHE A C 1
ATOM 1625 O O . PHE A 1 194 ? 5.085 12.596 33.974 1.00 91.56 194 PHE A O 1
ATOM 1632 N N . TRP A 1 195 ? 6.189 12.386 32.041 1.00 92.06 195 TRP A N 1
ATOM 1633 C CA . TRP A 1 195 ? 6.093 13.805 31.711 1.00 92.06 195 TRP A CA 1
ATOM 1634 C C . TRP A 1 195 ? 4.629 14.262 31.620 1.00 92.06 195 TRP A C 1
ATOM 1636 O O . TRP A 1 195 ? 4.268 15.266 32.236 1.00 92.06 195 TRP A O 1
ATOM 1646 N N . LEU A 1 196 ? 3.757 13.507 30.937 1.00 91.12 196 LEU A N 1
ATOM 1647 C CA . LEU A 1 196 ? 2.322 13.798 30.827 1.00 91.12 196 LEU A CA 1
ATOM 1648 C C . LEU A 1 196 ? 1.595 13.753 32.175 1.00 91.12 196 LEU A C 1
ATOM 1650 O O . LEU A 1 196 ? 0.766 14.628 32.424 1.00 91.12 196 LEU A O 1
ATOM 1654 N N . SER A 1 197 ? 1.922 12.792 33.046 1.00 87.12 197 SER A N 1
ATOM 1655 C CA . SER A 1 197 ? 1.265 12.616 34.349 1.00 87.12 197 SER A CA 1
ATOM 1656 C C . SER A 1 197 ? 1.564 13.736 35.338 1.00 87.12 197 SER A C 1
ATOM 1658 O O . SER A 1 197 ? 0.843 13.886 36.317 1.00 87.12 197 SER A O 1
ATOM 1660 N N . GLN A 1 198 ? 2.561 14.583 35.072 1.00 80.19 198 GLN A N 1
ATOM 1661 C CA . GLN A 1 198 ? 2.767 15.819 35.832 1.00 80.19 198 GLN A CA 1
ATOM 1662 C C . GLN A 1 198 ? 1.702 16.895 35.512 1.00 80.19 198 GLN A C 1
ATOM 1664 O O . GLN A 1 198 ? 2.032 18.075 35.419 1.00 80.19 198 GLN A O 1
ATOM 1669 N N . LYS A 1 199 ? 0.443 16.522 35.228 1.00 58.75 199 LYS A N 1
ATOM 1670 C CA . LYS A 1 199 ? -0.688 17.450 35.066 1.00 58.75 199 LYS A CA 1
ATOM 1671 C C . LYS A 1 199 ? -1.971 16.919 35.709 1.00 58.75 199 LYS A C 1
ATOM 1673 O O . LYS A 1 199 ? -2.224 15.720 35.736 1.00 58.75 199 LYS A O 1
ATOM 1678 N N . SER A 1 200 ? -2.723 17.887 36.224 1.00 50.59 200 SER A N 1
ATOM 1679 C CA . SER A 1 200 ? -3.821 17.834 37.186 1.00 50.59 200 SER A CA 1
ATOM 1680 C C . SER A 1 200 ? -4.945 16.835 36.895 1.00 50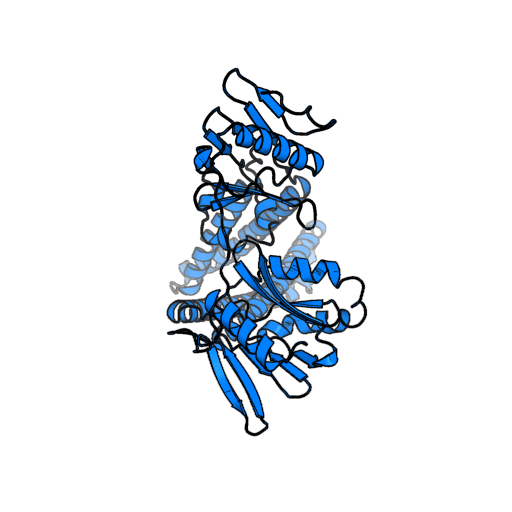.59 200 SER A C 1
ATOM 1682 O O . SER A 1 200 ? -5.409 16.668 35.768 1.00 50.59 200 SER A O 1
ATOM 1684 N N . LEU A 1 201 ? -5.409 16.228 37.993 1.00 38.81 201 LEU A N 1
ATOM 1685 C CA . LEU A 1 201 ? -6.616 15.418 38.151 1.00 38.81 201 LEU A CA 1
ATOM 1686 C C . LEU A 1 201 ? -7.857 16.135 37.588 1.00 38.81 201 LEU A C 1
ATOM 1688 O O . LEU A 1 201 ? -8.553 16.842 38.307 1.00 38.81 201 LEU A O 1
ATOM 1692 N N . VAL A 1 202 ? -8.179 15.922 36.314 1.00 41.78 202 VAL A N 1
ATOM 1693 C CA . VAL A 1 202 ? -9.519 16.203 35.779 1.00 41.78 202 VAL A CA 1
ATOM 1694 C C . VAL A 1 202 ? -10.094 14.885 35.275 1.00 41.78 202 VAL A C 1
ATOM 1696 O O . VAL A 1 202 ? -9.790 14.424 34.174 1.00 41.78 202 VAL A O 1
ATOM 1699 N N . LYS A 1 203 ? -10.896 14.249 36.139 1.00 33.31 203 LYS A N 1
ATOM 1700 C CA . LYS A 1 203 ? -11.674 13.037 35.849 1.00 33.31 203 LYS A CA 1
ATOM 1701 C C . LYS A 1 203 ? -12.666 13.324 34.714 1.00 33.31 203 LYS A C 1
ATOM 1703 O O . LYS A 1 203 ? -13.498 14.218 34.834 1.00 33.31 203 LYS A O 1
ATOM 1708 N N . ARG A 1 204 ? -12.623 12.535 33.637 1.00 35.41 204 ARG A N 1
ATOM 1709 C CA . ARG A 1 204 ? -13.709 12.432 32.648 1.00 35.41 204 ARG A CA 1
ATOM 1710 C C . ARG A 1 204 ? -14.343 11.050 32.747 1.00 35.41 204 ARG A C 1
ATOM 1712 O O . ARG A 1 204 ? -13.708 10.056 32.410 1.00 35.41 204 ARG A O 1
ATOM 1719 N N . ASN A 1 205 ? -15.595 11.024 33.192 1.00 32.62 205 ASN A N 1
ATOM 1720 C CA . ASN A 1 205 ? -16.475 9.863 33.134 1.00 32.62 205 ASN A CA 1
ATOM 1721 C C . ASN A 1 205 ? -17.046 9.738 31.715 1.00 32.62 205 ASN A C 1
ATOM 1723 O O . ASN A 1 205 ? -17.521 10.721 31.152 1.00 32.62 205 ASN A O 1
ATOM 1727 N N . THR A 1 206 ? -17.033 8.532 31.152 1.00 34.50 206 THR A N 1
ATOM 1728 C CA . THR A 1 206 ? -17.826 8.186 29.962 1.00 34.50 206 THR A CA 1
ATOM 1729 C C . THR A 1 206 ? -18.595 6.910 30.281 1.00 34.50 206 THR A C 1
ATOM 1731 O O . THR A 1 206 ? -17.998 5.847 30.407 1.00 34.50 206 THR A O 1
ATOM 1734 N N . SER A 1 207 ? -19.910 7.031 30.491 1.00 30.98 207 SER A N 1
ATOM 1735 C CA . SER A 1 207 ? -20.824 5.892 30.619 1.00 30.98 207 SER A CA 1
ATOM 1736 C C . SER A 1 207 ? -21.539 5.671 29.288 1.00 30.98 207 SER A C 1
ATOM 1738 O O . SER A 1 207 ? -22.191 6.588 28.784 1.00 30.98 207 SER A O 1
ATOM 1740 N N . HIS A 1 208 ? -21.459 4.463 28.740 1.00 34.31 208 HIS A N 1
ATOM 1741 C CA . HIS A 1 208 ? -22.301 4.041 27.625 1.00 34.31 208 HIS A CA 1
ATOM 1742 C C . HIS A 1 208 ? -23.684 3.630 28.155 1.00 34.31 208 HIS A C 1
ATOM 1744 O O . HIS A 1 208 ? -23.782 2.774 29.031 1.00 34.31 208 HIS A O 1
ATOM 1750 N N . LYS A 1 209 ? -24.746 4.266 27.643 1.00 32.22 209 LYS A N 1
ATOM 1751 C CA . LYS A 1 209 ? -26.150 3.907 27.903 1.00 32.22 209 LYS A CA 1
ATOM 1752 C C . LYS A 1 209 ? -26.620 2.859 26.875 1.00 32.22 209 LYS A C 1
ATOM 1754 O O . LYS A 1 209 ? -26.278 3.004 25.702 1.00 32.22 209 LYS A O 1
ATOM 1759 N N . PRO A 1 210 ? -27.421 1.855 27.271 1.00 37.66 210 PRO A N 1
ATOM 1760 C CA . PRO A 1 210 ? -28.044 0.913 26.342 1.00 37.66 210 PRO A CA 1
ATOM 1761 C C . PRO A 1 210 ? -29.185 1.575 25.543 1.00 37.66 210 PRO A C 1
ATOM 1763 O O . PRO A 1 210 ? -29.910 2.425 26.062 1.00 37.66 210 PRO A O 1
ATOM 1766 N N . LEU A 1 211 ? -29.316 1.201 24.265 1.00 41.72 211 LEU A N 1
ATOM 1767 C CA . LEU A 1 211 ? -30.263 1.762 23.290 1.00 41.72 211 LEU A CA 1
ATOM 1768 C C . LEU A 1 211 ? -31.555 0.932 23.184 1.00 41.72 211 LEU A C 1
ATOM 1770 O O . LEU A 1 211 ? -31.537 -0.290 23.283 1.00 41.72 211 LEU A O 1
ATOM 1774 N N . ASN A 1 212 ? -32.665 1.641 22.962 1.00 41.31 212 ASN A N 1
ATOM 1775 C CA . ASN A 1 212 ? -34.056 1.182 23.040 1.00 41.31 212 ASN A CA 1
ATOM 1776 C C . ASN A 1 212 ? -34.502 0.322 21.824 1.00 41.31 212 ASN A C 1
ATOM 1778 O O . ASN A 1 212 ? -34.057 0.548 20.694 1.00 41.31 212 ASN A O 1
ATOM 1782 N N . GLU A 1 213 ? -35.415 -0.635 22.036 1.00 41.88 213 GLU A N 1
ATOM 1783 C CA . GLU A 1 213 ? -35.735 -1.760 21.128 1.00 41.88 213 GLU A CA 1
ATOM 1784 C C . GLU A 1 213 ? -36.478 -1.400 19.824 1.00 41.88 213 GLU A C 1
ATOM 1786 O O . GLU A 1 213 ? -36.402 -2.161 18.854 1.00 41.88 213 GLU A O 1
ATOM 1791 N N . ASN A 1 214 ? -37.100 -0.219 19.741 1.00 51.19 214 ASN A N 1
ATOM 1792 C CA . ASN A 1 214 ? -37.852 0.260 18.564 1.00 51.19 214 ASN A CA 1
ATOM 1793 C C . ASN A 1 214 ? -36.976 0.866 17.442 1.00 51.19 214 ASN A C 1
ATOM 1795 O O . ASN A 1 214 ? -37.490 1.395 16.455 1.00 51.19 214 ASN A O 1
ATOM 1799 N N . SER A 1 215 ? -35.650 0.803 17.571 1.00 55.06 215 SER A N 1
ATOM 1800 C CA . SER A 1 215 ? -34.686 1.529 16.728 1.00 55.06 215 SER A CA 1
ATOM 1801 C C . SER A 1 215 ? -34.231 0.805 15.453 1.00 55.06 215 SER A C 1
ATOM 1803 O O . SER A 1 215 ? -33.418 1.345 14.711 1.00 55.06 215 SER A O 1
ATOM 1805 N N . LEU A 1 216 ? -34.762 -0.379 15.123 1.00 67.88 216 LEU A N 1
ATOM 1806 C CA . LEU A 1 216 ? -34.280 -1.168 13.974 1.00 67.88 216 LEU A CA 1
ATOM 1807 C C . LEU A 1 216 ? -34.820 -0.718 12.607 1.00 67.88 216 LEU A C 1
ATOM 1809 O O . LEU A 1 216 ? -34.853 -1.496 11.652 1.00 67.88 216 LEU A O 1
ATOM 1813 N N . ARG A 1 217 ? -35.207 0.553 12.486 1.00 81.19 217 ARG A N 1
ATOM 1814 C CA . ARG A 1 217 ? -35.368 1.190 11.178 1.00 81.19 217 ARG A CA 1
ATOM 1815 C C . ARG A 1 217 ? -33.982 1.373 10.560 1.00 81.19 217 ARG A C 1
ATOM 1817 O O . ARG A 1 217 ? -33.015 1.643 11.269 1.00 81.19 217 ARG A O 1
ATOM 1824 N N . LEU A 1 218 ? -33.882 1.176 9.247 1.00 84.25 218 LEU A N 1
ATOM 1825 C CA . LEU A 1 218 ? -32.652 1.470 8.512 1.00 84.25 218 LEU A CA 1
ATOM 1826 C C . LEU A 1 218 ? -32.261 2.934 8.784 1.00 84.25 218 LEU A C 1
ATOM 1828 O O . LEU A 1 218 ? -33.160 3.783 8.774 1.00 84.25 218 LEU A O 1
ATOM 1832 N N . PRO A 1 219 ? -30.975 3.250 9.024 1.00 84.56 219 PRO A N 1
ATOM 1833 C CA . PRO A 1 219 ? -30.546 4.634 9.169 1.00 84.56 219 PRO A CA 1
ATOM 1834 C C . PRO A 1 219 ? -31.003 5.455 7.959 1.00 84.56 219 PRO A C 1
ATOM 1836 O O . PRO A 1 219 ? -30.881 5.006 6.815 1.00 84.56 219 PRO A O 1
ATOM 1839 N N . SER A 1 220 ? -31.531 6.656 8.191 1.00 80.19 220 SER A N 1
ATOM 1840 C CA . SER A 1 220 ? -31.851 7.595 7.115 1.00 80.19 220 SER A CA 1
ATOM 1841 C C . SER A 1 220 ? -30.583 7.833 6.283 1.00 80.19 220 SER A C 1
ATOM 1843 O O . SER A 1 220 ? -29.527 8.114 6.842 1.00 80.19 220 SER A O 1
ATOM 1845 N N . ASN A 1 221 ? -30.677 7.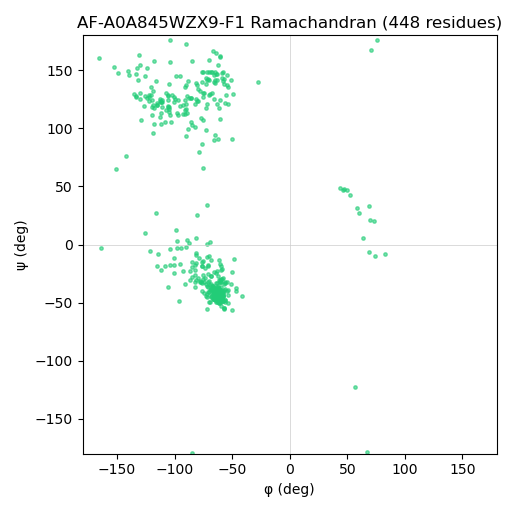689 4.956 1.00 85.19 221 ASN A N 1
ATOM 1846 C CA . ASN A 1 221 ? -29.555 7.736 4.000 1.00 85.19 221 ASN A CA 1
ATOM 1847 C C . ASN A 1 221 ? -28.567 6.553 4.036 1.00 85.19 221 ASN A C 1
ATOM 1849 O O . ASN A 1 221 ? -27.451 6.682 3.534 1.00 85.19 221 ASN A O 1
ATOM 1853 N N . SER A 1 222 ? -28.946 5.388 4.572 1.00 86.69 222 SER A N 1
ATOM 1854 C CA . SER A 1 222 ? -28.059 4.222 4.510 1.00 86.69 222 SER A CA 1
ATOM 1855 C C . SER A 1 222 ? -27.832 3.739 3.071 1.00 86.69 222 SER A C 1
ATOM 1857 O O . SER A 1 222 ? -28.765 3.637 2.272 1.00 86.69 222 SER A O 1
ATOM 1859 N N . SER A 1 223 ? -26.604 3.324 2.784 1.00 88.75 223 SER A N 1
ATOM 1860 C CA . SER A 1 223 ? -26.198 2.608 1.569 1.00 88.75 223 SER A CA 1
ATOM 1861 C C . SER A 1 223 ? -26.697 1.153 1.523 1.00 88.75 223 SER A C 1
ATOM 1863 O O . SER A 1 223 ? -26.600 0.483 0.487 1.00 88.75 223 SER A O 1
ATOM 1865 N N . LEU A 1 224 ? -27.225 0.665 2.648 1.00 92.19 224 LEU A N 1
ATOM 1866 C CA . LEU A 1 224 ? -27.755 -0.678 2.829 1.00 92.19 224 LEU A CA 1
ATOM 1867 C C . LEU A 1 224 ? -29.093 -0.859 2.103 1.00 92.19 224 LEU A C 1
ATOM 1869 O O . LEU A 1 224 ? -29.982 -0.014 2.147 1.00 92.19 224 LEU A O 1
ATOM 1873 N N . LYS A 1 225 ? -29.259 -2.014 1.462 1.00 93.88 225 LYS A N 1
ATOM 1874 C CA . LYS A 1 225 ? -30.521 -2.488 0.890 1.00 93.88 225 LYS A CA 1
ATOM 1875 C C . LYS A 1 225 ? -30.776 -3.910 1.362 1.00 93.88 225 LYS A C 1
ATOM 1877 O O . LYS A 1 225 ? -29.895 -4.764 1.268 1.00 93.88 225 LYS A O 1
ATOM 1882 N N . ILE A 1 226 ? -31.980 -4.166 1.858 1.00 92.94 226 ILE A N 1
ATOM 1883 C CA . ILE A 1 226 ? -32.398 -5.487 2.328 1.00 92.94 226 ILE A CA 1
ATOM 1884 C C . ILE A 1 226 ? -33.356 -6.081 1.300 1.00 92.94 226 ILE A C 1
ATOM 1886 O O . ILE A 1 226 ? -34.343 -5.451 0.932 1.00 92.94 226 ILE A O 1
ATOM 1890 N N . TYR A 1 227 ? -33.081 -7.306 0.871 1.00 92.88 227 TYR A N 1
ATOM 1891 C CA . TYR A 1 227 ? -33.937 -8.079 -0.017 1.00 92.88 227 TYR A CA 1
ATOM 1892 C C . TYR A 1 227 ? -34.356 -9.364 0.695 1.00 92.88 227 TYR A C 1
ATOM 1894 O O . TYR A 1 227 ? -33.506 -10.139 1.137 1.00 92.88 227 TYR A O 1
ATOM 1902 N N . LYS A 1 228 ? -35.665 -9.602 0.803 1.00 90.19 228 LYS A N 1
ATOM 1903 C CA . LYS A 1 228 ? -36.210 -10.873 1.289 1.00 90.19 228 LYS A CA 1
ATOM 1904 C C . LYS A 1 228 ? -36.399 -11.798 0.088 1.00 90.19 228 LYS A C 1
ATOM 1906 O O . LYS A 1 228 ? -37.090 -11.432 -0.857 1.00 90.19 228 LYS A O 1
ATOM 1911 N N . GLN A 1 229 ? -35.748 -12.955 0.100 1.00 88.75 229 GLN A N 1
ATOM 1912 C CA . GLN A 1 229 ? -35.917 -13.969 -0.939 1.00 88.75 229 GLN A CA 1
ATOM 1913 C C . GLN A 1 229 ? -37.129 -14.856 -0.630 1.00 88.75 229 GLN A C 1
ATOM 1915 O O . GLN A 1 229 ? -37.546 -14.976 0.523 1.00 88.75 229 GLN A O 1
ATOM 1920 N N . THR A 1 230 ? -37.681 -15.498 -1.661 1.00 79.06 230 THR A N 1
ATOM 1921 C CA . THR A 1 230 ? -38.844 -16.400 -1.564 1.00 79.06 230 THR A CA 1
ATOM 1922 C C . THR A 1 230 ? -38.600 -17.591 -0.635 1.00 79.06 230 THR A C 1
ATOM 1924 O O . THR A 1 230 ? -39.519 -18.032 0.041 1.00 79.06 230 THR A O 1
ATOM 1927 N N . SER A 1 231 ? -37.351 -18.045 -0.509 1.00 81.31 231 SER A N 1
ATOM 1928 C CA . SER A 1 231 ? -36.928 -19.108 0.414 1.00 81.31 231 SER A CA 1
ATOM 1929 C C . SER A 1 231 ? -36.908 -18.703 1.897 1.00 81.31 231 SER A C 1
ATOM 1931 O O . SER A 1 231 ? -36.502 -19.493 2.744 1.00 81.31 231 SER A O 1
ATOM 1933 N N . GLY A 1 232 ? -37.267 -17.459 2.228 1.00 85.75 232 GLY A N 1
ATOM 1934 C CA . GLY A 1 232 ? -37.137 -16.906 3.578 1.00 85.75 232 GLY A CA 1
ATOM 1935 C C . GLY A 1 232 ? -35.739 -16.367 3.904 1.00 85.75 232 GLY A C 1
ATOM 1936 O O . GLY A 1 232 ? -35.579 -15.685 4.918 1.00 85.75 232 GLY A O 1
ATOM 1937 N N . ASN A 1 233 ? -34.752 -16.584 3.027 1.00 91.50 233 ASN A N 1
ATOM 1938 C CA . ASN A 1 233 ? -33.406 -16.035 3.183 1.00 91.50 233 ASN A CA 1
ATOM 1939 C C . ASN A 1 233 ? -33.418 -14.505 3.077 1.00 91.50 233 ASN A C 1
ATOM 1941 O O . ASN A 1 233 ? -34.167 -13.913 2.291 1.00 91.50 233 ASN A O 1
ATOM 1945 N N . ILE A 1 234 ? -32.539 -13.850 3.834 1.00 93.19 234 ILE A N 1
ATOM 1946 C CA . ILE A 1 234 ? -32.410 -12.392 3.809 1.00 93.19 234 ILE A CA 1
ATOM 1947 C C . ILE A 1 234 ? -31.064 -12.014 3.218 1.00 93.19 234 ILE A C 1
ATOM 1949 O O . ILE A 1 234 ? -30.019 -12.392 3.743 1.00 93.19 234 ILE A O 1
ATOM 1953 N N . ARG A 1 235 ? -31.082 -11.215 2.153 1.00 95.75 235 ARG A N 1
ATOM 1954 C CA . ARG A 1 235 ? -29.879 -10.666 1.533 1.00 95.75 235 ARG A CA 1
ATOM 1955 C C . ARG A 1 235 ? -29.731 -9.198 1.897 1.00 95.75 235 ARG A C 1
ATOM 1957 O O . ARG A 1 235 ? -30.558 -8.380 1.504 1.00 95.75 235 ARG A O 1
ATOM 1964 N N . VAL A 1 236 ? -28.661 -8.860 2.602 1.00 95.75 236 VAL A N 1
ATOM 1965 C CA . VAL A 1 236 ? -28.276 -7.473 2.868 1.00 95.75 236 VAL A CA 1
ATOM 1966 C C . VAL A 1 236 ? -27.162 -7.099 1.899 1.00 95.75 236 VAL A C 1
ATOM 1968 O O . VAL A 1 236 ? -26.140 -7.777 1.827 1.00 95.75 236 VAL A O 1
ATOM 1971 N N . VAL A 1 237 ? -27.381 -6.050 1.116 1.00 95.69 237 VAL A N 1
ATOM 1972 C CA . VAL A 1 237 ? -26.481 -5.579 0.060 1.00 95.69 237 VAL A CA 1
ATOM 1973 C C . VAL A 1 237 ? -26.071 -4.152 0.390 1.00 95.69 237 VAL A C 1
ATOM 1975 O O . VAL A 1 237 ? -26.931 -3.338 0.712 1.00 95.69 237 VAL A O 1
ATOM 1978 N N . TRP A 1 238 ? -24.792 -3.822 0.260 1.00 95.44 238 TRP A N 1
ATOM 1979 C CA . TRP A 1 238 ? -24.319 -2.440 0.326 1.00 95.44 238 TRP A CA 1
ATOM 1980 C C . TRP A 1 238 ? -23.412 -2.127 -0.855 1.00 95.44 238 TRP A C 1
ATOM 1982 O O . TRP A 1 238 ? -22.824 -3.008 -1.491 1.00 95.44 238 TRP A O 1
ATOM 1992 N N . LYS A 1 239 ? -23.361 -0.843 -1.195 1.00 89.56 239 LYS A N 1
ATOM 1993 C CA . LYS A 1 239 ? -22.522 -0.338 -2.273 1.00 89.56 239 LYS A CA 1
ATOM 1994 C C . LYS A 1 239 ? -21.155 0.015 -1.696 1.00 89.56 239 LYS A C 1
ATOM 1996 O O . LYS A 1 239 ? -21.082 0.730 -0.704 1.00 89.56 239 LYS A O 1
ATOM 2001 N N . GLU A 1 240 ? -20.097 -0.505 -2.306 1.00 87.88 240 GLU A N 1
ATOM 2002 C CA . GLU A 1 240 ? -18.742 -0.077 -1.967 1.00 87.88 240 GLU A CA 1
ATOM 2003 C C . GLU A 1 240 ? -18.533 1.383 -2.402 1.00 87.88 240 GLU A C 1
ATOM 2005 O O . GLU A 1 240 ? -19.165 1.809 -3.377 1.00 87.88 240 GLU A O 1
ATOM 2010 N N . PRO A 1 241 ? -17.702 2.167 -1.688 1.00 82.56 241 PRO A N 1
ATOM 2011 C CA . PRO A 1 241 ? -17.462 3.561 -2.024 1.00 82.56 241 PRO A CA 1
ATOM 2012 C C . PRO A 1 241 ? -16.959 3.638 -3.463 1.00 82.56 241 PRO A C 1
ATOM 2014 O O . PRO A 1 241 ? -15.971 3.001 -3.824 1.00 82.56 241 PRO A O 1
ATOM 2017 N N . GLU A 1 242 ? -17.688 4.372 -4.295 1.00 78.50 242 GLU A N 1
ATOM 2018 C CA . GLU A 1 242 ? -17.283 4.628 -5.669 1.00 78.50 242 GLU A CA 1
ATOM 2019 C C . GLU A 1 242 ? -16.262 5.758 -5.691 1.00 78.50 242 GLU A C 1
ATOM 2021 O O . GLU A 1 242 ? -16.435 6.781 -5.023 1.00 78.50 242 GLU A O 1
ATOM 2026 N N . ASP A 1 243 ? -15.221 5.585 -6.502 1.00 75.88 243 ASP A N 1
ATOM 2027 C CA . ASP A 1 243 ? -14.424 6.717 -6.952 1.00 75.88 243 ASP A CA 1
ATOM 2028 C C . ASP A 1 243 ? -15.348 7.709 -7.672 1.00 75.88 243 ASP A C 1
ATOM 2030 O O . ASP A 1 243 ? -16.332 7.314 -8.310 1.00 75.88 243 ASP A O 1
ATOM 2034 N N . SER A 1 244 ? -15.044 9.007 -7.588 1.00 83.88 244 SER A N 1
ATOM 2035 C CA . SER A 1 244 ? -15.832 9.994 -8.322 1.00 83.88 244 SER A CA 1
ATOM 2036 C C . SER A 1 244 ? -15.819 9.651 -9.816 1.00 83.88 244 SER A C 1
ATOM 2038 O O . SER A 1 244 ? -14.788 9.270 -10.376 1.00 83.88 244 SER A O 1
ATOM 2040 N N . LEU A 1 245 ? -16.974 9.767 -10.476 1.00 84.62 245 LEU A N 1
ATOM 2041 C CA . LEU A 1 245 ? -17.124 9.395 -11.886 1.00 84.62 245 LEU A CA 1
ATOM 2042 C C . LEU A 1 245 ? -16.092 10.111 -12.770 1.00 84.62 245 LEU A C 1
ATOM 2044 O O . LEU A 1 245 ? -15.483 9.484 -13.632 1.00 84.62 245 LEU A O 1
ATOM 2048 N N . LEU A 1 246 ? -15.829 11.392 -12.491 1.00 83.88 246 LEU A N 1
ATOM 2049 C CA . LEU A 1 246 ? -14.793 12.173 -13.170 1.00 83.88 246 LEU A CA 1
ATOM 2050 C C . LEU A 1 246 ? -13.395 11.584 -12.970 1.00 83.88 246 LEU A C 1
ATOM 2052 O O . LEU A 1 246 ? -12.648 11.442 -13.934 1.00 83.88 246 LEU A O 1
ATOM 2056 N N . HIS A 1 247 ? -13.045 11.200 -11.741 1.00 80.06 247 HIS A N 1
ATOM 2057 C CA . HIS A 1 247 ? -11.745 10.599 -11.463 1.00 80.06 247 HIS A CA 1
ATOM 2058 C C . HIS A 1 247 ? -11.575 9.253 -12.169 1.00 80.06 247 HIS A C 1
ATOM 2060 O O . HIS A 1 247 ? -10.503 8.953 -12.696 1.00 80.06 247 HIS A O 1
ATOM 2066 N N . ARG A 1 248 ? -12.650 8.464 -12.242 1.00 82.69 248 ARG A N 1
ATOM 2067 C CA . ARG A 1 248 ? -12.676 7.199 -12.974 1.00 82.69 248 ARG A CA 1
ATOM 2068 C C . ARG A 1 248 ? -12.492 7.410 -14.476 1.00 82.69 248 ARG A C 1
ATOM 2070 O O . ARG A 1 248 ? -11.662 6.724 -15.061 1.00 82.69 248 ARG A O 1
ATOM 2077 N N . ILE A 1 249 ? -13.205 8.362 -15.084 1.00 86.81 249 ILE A N 1
ATOM 2078 C CA . ILE A 1 249 ? -13.042 8.705 -16.508 1.00 86.81 249 ILE A CA 1
ATOM 2079 C C . ILE A 1 249 ? -11.612 9.163 -16.783 1.00 86.81 249 ILE A C 1
ATOM 2081 O O . ILE A 1 249 ? -10.969 8.634 -17.684 1.00 86.81 249 ILE A O 1
ATOM 2085 N N . PHE A 1 250 ? -11.087 10.086 -15.974 1.00 84.00 250 PHE A N 1
ATOM 2086 C CA . PHE A 1 250 ? -9.714 10.562 -16.120 1.00 84.00 250 PHE A CA 1
ATOM 2087 C C . PHE A 1 250 ? -8.701 9.416 -16.012 1.00 84.00 250 PHE A C 1
ATOM 2089 O O . PHE A 1 250 ? -7.802 9.309 -16.838 1.00 84.00 250 PHE A O 1
ATOM 2096 N N . SER A 1 251 ? -8.882 8.515 -15.043 1.00 82.38 251 SER A N 1
ATOM 2097 C CA . SER A 1 251 ? -8.011 7.349 -14.877 1.00 82.38 251 SER A CA 1
ATOM 2098 C C . SER A 1 251 ? -8.100 6.398 -16.072 1.00 82.38 251 SER A C 1
ATOM 2100 O O . SER A 1 251 ? -7.073 5.919 -16.534 1.00 82.38 251 SER A O 1
ATOM 2102 N N . ILE A 1 252 ? -9.301 6.144 -16.604 1.00 87.88 252 ILE A N 1
ATOM 2103 C CA . ILE A 1 252 ? -9.504 5.318 -17.805 1.00 87.88 252 ILE A CA 1
ATOM 2104 C C . ILE A 1 252 ? -8.775 5.927 -19.004 1.00 87.88 252 ILE A C 1
ATOM 2106 O O . ILE A 1 252 ? -8.048 5.211 -19.685 1.00 87.88 252 ILE A O 1
ATOM 2110 N N . LEU A 1 253 ? -8.935 7.233 -19.240 1.00 84.94 253 LEU A N 1
ATOM 2111 C CA . LEU A 1 253 ? -8.261 7.934 -20.335 1.00 84.94 253 LEU A CA 1
ATOM 2112 C C . LEU A 1 253 ? -6.743 7.896 -20.167 1.00 84.94 253 LEU A C 1
ATOM 2114 O O . LEU A 1 253 ? -6.033 7.572 -21.112 1.00 84.94 253 LEU A O 1
ATOM 2118 N N . TRP A 1 254 ? -6.251 8.154 -18.954 1.00 84.31 254 TRP A N 1
ATOM 2119 C CA . TRP A 1 254 ? -4.829 8.091 -18.637 1.00 84.31 254 TRP A CA 1
ATOM 2120 C C . TRP A 1 254 ? -4.246 6.694 -18.872 1.00 84.31 254 TRP A C 1
ATOM 2122 O O . TRP A 1 254 ? -3.235 6.562 -19.554 1.00 84.31 254 TRP A O 1
ATOM 2132 N N . PHE A 1 255 ? -4.888 5.642 -18.354 1.00 83.38 255 PHE A N 1
ATOM 2133 C CA . PHE A 1 255 ? -4.436 4.265 -18.561 1.00 83.38 255 PHE A CA 1
ATOM 2134 C C . PHE A 1 255 ? -4.554 3.830 -20.022 1.00 83.38 255 PHE A C 1
ATOM 2136 O O . PHE A 1 255 ? -3.660 3.148 -20.507 1.00 83.38 255 PHE A O 1
ATOM 2143 N N . GLY A 1 256 ? -5.618 4.223 -20.726 1.00 84.56 256 GLY A N 1
ATOM 2144 C CA . GLY A 1 256 ? -5.785 3.943 -22.152 1.00 84.56 256 GLY A CA 1
ATOM 2145 C C . GLY A 1 256 ? -4.692 4.599 -22.994 1.00 84.56 256 GLY A C 1
ATOM 2146 O O . GLY A 1 256 ? -4.057 3.928 -23.801 1.00 84.56 256 GLY A O 1
ATOM 2147 N N . PHE A 1 257 ? -4.409 5.879 -22.744 1.00 79.88 257 PHE A N 1
ATOM 2148 C CA . PHE A 1 257 ? -3.315 6.605 -23.388 1.00 79.88 257 PHE A CA 1
ATOM 2149 C C . PHE A 1 257 ? -1.954 5.974 -23.077 1.00 79.88 257 PHE A C 1
ATOM 2151 O O . PHE A 1 257 ? -1.164 5.714 -23.983 1.00 79.88 257 PHE A O 1
ATOM 2158 N N . TRP A 1 258 ? -1.701 5.665 -21.802 1.00 83.06 258 TRP A N 1
ATOM 2159 C CA . TRP A 1 258 ? -0.465 5.019 -21.372 1.00 83.06 258 TRP A CA 1
ATOM 2160 C C . TRP A 1 258 ? -0.285 3.645 -22.024 1.00 83.06 258 TRP A C 1
ATOM 2162 O O . TRP A 1 258 ? 0.813 3.331 -22.462 1.00 83.06 258 TRP A O 1
ATOM 2172 N N . LEU A 1 259 ? -1.354 2.849 -22.146 1.00 87.56 259 LEU A N 1
ATOM 2173 C CA . LEU A 1 259 ? -1.323 1.561 -22.840 1.00 87.56 259 LEU A CA 1
ATOM 2174 C C . LEU A 1 259 ? -1.061 1.710 -24.338 1.00 87.56 259 LEU A C 1
ATOM 2176 O O . LEU A 1 259 ? -0.325 0.897 -24.881 1.00 87.56 259 LEU A O 1
ATOM 2180 N N . GLY A 1 260 ? -1.598 2.747 -24.986 1.00 80.50 260 GLY A N 1
ATOM 2181 C CA . GLY A 1 260 ? -1.291 3.056 -26.385 1.00 80.50 260 GLY A CA 1
ATOM 2182 C C . GLY A 1 260 ? 0.194 3.368 -26.594 1.00 80.50 260 GLY A C 1
ATOM 2183 O O . GLY A 1 260 ? 0.851 2.742 -27.426 1.00 80.50 260 GLY A O 1
ATOM 2184 N N . GLY A 1 261 ? 0.753 4.265 -25.773 1.00 78.25 261 GLY A N 1
ATOM 2185 C CA . GLY A 1 261 ? 2.192 4.555 -25.784 1.00 78.25 261 GLY A CA 1
ATOM 2186 C C . GLY A 1 261 ? 3.042 3.334 -25.414 1.00 78.25 261 GLY A C 1
ATOM 2187 O O . GLY A 1 261 ? 4.104 3.112 -25.990 1.00 78.25 261 GLY A O 1
ATOM 2188 N N . TRP A 1 262 ? 2.549 2.496 -24.501 1.00 85.12 262 TRP A N 1
ATOM 2189 C CA . TRP A 1 262 ? 3.182 1.241 -24.120 1.00 85.12 262 TRP A CA 1
ATOM 2190 C C . TRP A 1 262 ? 3.247 0.246 -25.290 1.00 85.12 262 TRP A C 1
ATOM 2192 O O . TRP A 1 262 ? 4.338 -0.247 -25.579 1.00 85.12 262 TRP A O 1
ATOM 2202 N N . THR A 1 263 ? 2.132 0.002 -25.993 1.00 83.81 263 THR A N 1
ATOM 2203 C CA . THR A 1 263 ? 2.087 -0.887 -27.171 1.00 83.81 263 THR A CA 1
ATOM 2204 C C . THR A 1 263 ? 2.972 -0.383 -28.303 1.00 83.81 263 THR A C 1
ATOM 2206 O O . THR A 1 263 ? 3.650 -1.174 -28.951 1.00 83.81 263 THR A O 1
ATOM 2209 N N . TRP A 1 264 ? 3.010 0.936 -28.515 1.00 81.25 264 TRP A N 1
ATOM 2210 C CA . TRP A 1 264 ? 3.878 1.545 -29.519 1.00 81.25 264 TRP A CA 1
ATOM 2211 C C . TRP A 1 264 ? 5.358 1.365 -29.170 1.00 81.25 264 TRP A C 1
ATOM 2213 O O . TRP A 1 264 ? 6.149 0.926 -30.001 1.00 81.25 264 TRP A O 1
ATOM 2223 N N . GLY A 1 265 ? 5.725 1.623 -27.911 1.00 78.69 265 GLY A N 1
ATOM 2224 C CA . GLY A 1 265 ? 7.085 1.401 -27.426 1.00 78.69 265 GLY A CA 1
ATOM 2225 C C . GLY A 1 265 ? 7.515 -0.065 -27.509 1.00 78.69 265 GLY A C 1
ATOM 2226 O O . GLY A 1 265 ? 8.656 -0.339 -27.864 1.00 78.69 265 GLY A O 1
ATOM 2227 N N . GLU A 1 266 ? 6.613 -1.012 -27.229 1.00 82.25 266 GLU A N 1
ATOM 2228 C CA . GLU A 1 266 ? 6.890 -2.446 -27.381 1.00 82.25 266 GLU A CA 1
ATOM 2229 C C . GLU A 1 266 ? 7.128 -2.821 -28.852 1.00 82.25 266 GLU A C 1
ATOM 2231 O O . GLU A 1 266 ? 8.077 -3.548 -29.152 1.00 82.25 266 GLU A O 1
ATOM 2236 N N . TYR A 1 267 ? 6.313 -2.285 -29.767 1.00 84.44 267 TYR A N 1
ATOM 2237 C CA . TYR A 1 267 ? 6.469 -2.473 -31.209 1.00 84.44 267 TYR A CA 1
ATOM 2238 C C . TYR A 1 267 ? 7.821 -1.954 -31.711 1.00 84.44 267 TYR A C 1
ATOM 2240 O O . TYR A 1 267 ? 8.576 -2.720 -32.314 1.00 84.44 267 TYR A O 1
ATOM 2248 N N . GLU A 1 268 ? 8.172 -0.699 -31.410 1.00 80.19 268 GLU A N 1
ATOM 2249 C CA . GLU A 1 268 ? 9.449 -0.124 -31.845 1.00 80.19 268 GLU A CA 1
ATOM 2250 C C . GLU A 1 268 ? 10.639 -0.849 -31.208 1.00 80.19 268 GLU A C 1
ATOM 2252 O O . GLU A 1 268 ? 11.590 -1.202 -31.904 1.00 80.19 268 GLU A O 1
ATOM 2257 N N . LEU A 1 269 ? 10.584 -1.180 -29.913 1.00 79.25 269 LEU A N 1
ATOM 2258 C CA . LEU A 1 269 ? 11.680 -1.899 -29.258 1.00 79.25 269 LEU A CA 1
ATOM 2259 C C . LEU A 1 269 ? 11.874 -3.308 -29.836 1.00 79.25 269 LEU A C 1
ATOM 2261 O O . LEU A 1 269 ? 13.008 -3.743 -30.029 1.00 79.25 269 LEU A O 1
ATOM 2265 N N . THR A 1 270 ? 10.781 -4.002 -30.162 1.00 82.25 270 THR A N 1
ATOM 2266 C CA . THR A 1 270 ? 10.832 -5.315 -30.821 1.00 82.25 270 THR A CA 1
ATOM 2267 C C . THR A 1 270 ? 11.408 -5.200 -32.228 1.00 82.25 270 THR A C 1
ATOM 2269 O O . THR A 1 270 ? 12.253 -6.003 -32.615 1.00 82.25 270 THR A O 1
ATOM 2272 N N . LYS A 1 271 ? 11.008 -4.175 -32.985 1.00 83.44 271 LYS A N 1
ATOM 2273 C CA . LYS A 1 271 ? 11.540 -3.877 -34.318 1.00 83.44 271 LYS A CA 1
ATOM 2274 C C . LYS A 1 271 ? 13.045 -3.592 -34.276 1.00 83.44 271 LYS A C 1
ATOM 2276 O O . LYS A 1 271 ? 13.782 -4.207 -35.043 1.00 83.44 271 LYS A O 1
ATOM 2281 N N . TYR A 1 272 ? 13.524 -2.761 -33.346 1.00 79.00 272 TYR A N 1
ATOM 2282 C CA . TYR A 1 272 ? 14.960 -2.512 -33.149 1.00 79.00 272 TYR A CA 1
ATOM 2283 C C . TYR A 1 272 ? 15.727 -3.776 -32.752 1.00 79.00 272 TYR A C 1
ATOM 2285 O O . TYR A 1 272 ? 16.820 -4.029 -33.264 1.00 79.00 272 TYR A O 1
ATOM 2293 N N . LEU A 1 273 ? 15.158 -4.598 -31.870 1.00 83.12 273 LEU A N 1
ATOM 2294 C CA . LEU A 1 273 ? 15.766 -5.862 -31.462 1.00 83.12 273 LEU A CA 1
ATOM 2295 C C . LEU A 1 273 ? 15.867 -6.837 -32.649 1.00 83.12 273 LEU A C 1
ATOM 2297 O O . LEU A 1 273 ? 16.914 -7.441 -32.876 1.00 83.12 273 LEU A O 1
ATOM 2301 N N . LEU A 1 274 ? 14.823 -6.931 -33.476 1.00 84.25 274 LEU A N 1
ATOM 2302 C CA . LEU A 1 274 ? 14.822 -7.754 -34.689 1.00 84.25 274 LEU A CA 1
ATOM 2303 C C . LEU A 1 274 ? 15.799 -7.241 -35.753 1.00 84.25 274 LEU A C 1
ATOM 2305 O O . LEU A 1 274 ? 16.414 -8.052 -36.434 1.00 84.25 274 LEU A O 1
ATOM 2309 N N . GLN A 1 275 ? 15.978 -5.926 -35.888 1.00 82.94 275 GLN A N 1
ATOM 2310 C CA . GLN A 1 275 ? 16.934 -5.336 -36.834 1.00 82.94 275 GLN A CA 1
ATOM 2311 C C . GLN A 1 275 ? 18.393 -5.482 -36.381 1.00 82.94 275 GLN A C 1
ATOM 2313 O O . GLN A 1 275 ? 19.282 -5.639 -37.216 1.00 82.94 275 GLN A O 1
ATOM 2318 N N . SER A 1 276 ? 18.651 -5.468 -35.073 1.00 76.06 276 SER A N 1
ATOM 2319 C CA . SER A 1 276 ? 20.006 -5.628 -34.522 1.00 76.06 276 SER A CA 1
ATOM 2320 C C . SER A 1 276 ? 20.454 -7.093 -34.423 1.00 76.06 276 SER A C 1
ATOM 2322 O O . SER A 1 276 ? 21.652 -7.370 -34.440 1.00 76.06 276 SER A O 1
ATOM 2324 N N . THR A 1 277 ? 19.522 -8.052 -34.387 1.00 78.94 277 THR A N 1
ATOM 2325 C CA . THR A 1 277 ? 19.845 -9.487 -34.256 1.00 78.94 277 THR A CA 1
ATOM 2326 C C . THR A 1 277 ? 20.658 -10.055 -35.443 1.00 78.94 277 THR A C 1
ATOM 2328 O O . THR A 1 277 ? 21.653 -10.736 -35.192 1.00 78.94 277 THR A O 1
ATOM 2331 N N . PRO A 1 278 ? 20.337 -9.777 -36.726 1.00 78.19 278 PRO A N 1
ATOM 2332 C CA . PRO A 1 278 ? 21.119 -10.256 -37.872 1.00 78.19 278 PRO A CA 1
ATOM 2333 C C . PRO A 1 278 ? 22.556 -9.730 -37.896 1.00 78.19 278 PRO A C 1
ATOM 2335 O O . PRO A 1 278 ? 23.473 -10.477 -38.226 1.00 78.19 278 PRO A O 1
ATOM 2338 N N . GLN A 1 279 ? 22.774 -8.472 -37.493 1.00 70.00 279 GLN A N 1
ATOM 2339 C CA . GLN A 1 279 ? 24.119 -7.886 -37.382 1.00 70.00 279 GLN A CA 1
ATOM 2340 C C . GLN A 1 279 ? 24.982 -8.627 -36.349 1.00 70.00 279 GLN A C 1
ATOM 2342 O O . GLN A 1 279 ? 26.203 -8.684 -36.467 1.00 70.00 279 GLN A O 1
ATOM 2347 N N . LEU A 1 280 ? 24.334 -9.236 -35.355 1.00 66.88 280 LEU A N 1
ATOM 2348 C CA . LEU A 1 280 ? 24.978 -10.008 -34.300 1.00 66.88 280 LEU A CA 1
ATOM 2349 C C . LEU A 1 280 ? 25.325 -11.436 -34.739 1.00 66.88 280 LEU A C 1
ATOM 2351 O O . LEU A 1 280 ? 26.301 -12.003 -34.258 1.00 66.88 280 LEU A O 1
ATOM 2355 N N . LEU A 1 281 ? 24.535 -12.009 -35.651 1.00 71.81 281 LEU A N 1
ATOM 2356 C CA . LEU A 1 281 ? 24.744 -13.356 -36.190 1.00 71.81 281 LEU A CA 1
ATOM 2357 C C . LEU A 1 281 ? 25.701 -13.378 -37.392 1.00 71.81 281 LEU A C 1
ATOM 2359 O O . LEU A 1 281 ? 26.327 -14.406 -37.645 1.00 71.81 281 LEU A O 1
ATOM 2363 N N . ASN A 1 282 ? 25.858 -12.257 -38.104 1.00 75.19 282 ASN A N 1
ATOM 2364 C CA . ASN A 1 282 ? 26.843 -12.119 -39.178 1.00 75.19 282 ASN A CA 1
ATOM 2365 C C . ASN A 1 282 ? 28.249 -11.874 -38.613 1.00 75.19 282 ASN A C 1
ATOM 2367 O O . ASN A 1 282 ? 28.749 -10.750 -38.597 1.00 75.19 282 ASN A O 1
ATOM 2371 N N . PHE A 1 283 ? 28.899 -12.956 -38.178 1.00 62.75 283 PHE A N 1
ATOM 2372 C CA . PHE A 1 283 ? 30.278 -12.957 -37.676 1.00 62.75 283 PHE A CA 1
ATOM 2373 C C . PHE A 1 283 ? 31.317 -12.458 -38.696 1.00 62.75 283 PHE A C 1
ATOM 2375 O O . PHE A 1 283 ? 32.378 -11.995 -38.284 1.00 62.75 283 PHE A O 1
ATOM 2382 N N . GLU A 1 284 ? 31.022 -12.494 -40.001 1.00 68.69 284 GLU A N 1
ATOM 2383 C CA . GLU A 1 284 ? 31.943 -12.023 -41.051 1.00 68.69 284 GLU A CA 1
ATOM 2384 C C . GLU A 1 284 ? 32.277 -10.529 -40.937 1.00 68.69 284 GLU A C 1
ATOM 2386 O O . GLU A 1 284 ? 33.402 -10.133 -41.218 1.00 68.69 284 GLU A O 1
ATOM 2391 N N . ASN A 1 285 ? 31.369 -9.698 -40.417 1.00 62.00 285 ASN A N 1
ATOM 2392 C CA . ASN A 1 285 ? 31.638 -8.264 -40.246 1.00 62.00 285 ASN A CA 1
ATOM 2393 C C . ASN A 1 285 ? 32.457 -7.945 -38.980 1.00 62.00 285 ASN A C 1
ATOM 2395 O O . ASN A 1 285 ? 32.855 -6.801 -38.765 1.00 62.00 285 ASN A O 1
ATOM 2399 N N . TRP A 1 286 ? 32.710 -8.931 -38.113 1.00 64.25 286 TRP A N 1
ATOM 2400 C CA . TRP A 1 286 ? 33.417 -8.716 -36.845 1.00 64.25 286 TRP A CA 1
ATOM 2401 C C . TRP A 1 286 ? 34.937 -8.750 -37.007 1.00 64.25 286 TRP A C 1
ATOM 2403 O O . TRP A 1 286 ? 35.649 -8.219 -36.155 1.00 64.25 286 TRP A O 1
ATOM 2413 N N . SER A 1 287 ? 35.445 -9.339 -38.096 1.00 62.59 287 SER A N 1
ATOM 2414 C CA . SER A 1 287 ? 36.882 -9.384 -38.387 1.00 62.59 287 SER A CA 1
ATOM 2415 C C . SER A 1 287 ? 37.470 -8.032 -38.791 1.00 62.59 287 SER A C 1
ATOM 2417 O O . SER A 1 287 ? 38.682 -7.857 -38.699 1.00 62.59 287 SER A O 1
ATOM 2419 N N . GLU A 1 288 ? 36.641 -7.069 -39.205 1.00 66.19 288 GLU A N 1
ATOM 2420 C CA . GLU A 1 288 ? 37.092 -5.722 -39.588 1.00 66.19 288 GLU A CA 1
ATOM 2421 C C . GLU A 1 288 ? 37.308 -4.787 -38.386 1.00 66.19 288 GLU A C 1
ATOM 2423 O O . GLU A 1 288 ? 37.983 -3.763 -38.500 1.00 66.19 288 GLU A O 1
ATOM 2428 N N . PHE A 1 289 ? 36.789 -5.135 -37.205 1.00 61.12 289 PHE A N 1
ATOM 2429 C CA . PHE A 1 289 ? 36.977 -4.336 -35.999 1.00 61.12 289 PHE A CA 1
ATOM 2430 C C . PHE A 1 289 ? 38.219 -4.787 -35.229 1.00 61.12 289 PHE A C 1
ATOM 2432 O O . PHE A 1 289 ? 38.340 -5.929 -34.801 1.00 61.12 289 PHE A O 1
ATOM 2439 N N . SER A 1 290 ? 39.135 -3.855 -34.968 1.00 55.62 290 SER A N 1
ATOM 2440 C CA . SER A 1 290 ? 40.447 -4.106 -34.351 1.00 55.62 290 SER A CA 1
ATOM 2441 C C . SER A 1 290 ? 40.423 -4.519 -32.866 1.00 55.62 290 SER A C 1
ATOM 2443 O O . SER A 1 290 ? 41.481 -4.724 -32.273 1.00 55.62 290 SER A O 1
ATOM 2445 N N . ALA A 1 291 ? 39.248 -4.673 -32.243 1.00 64.00 291 ALA A N 1
ATOM 2446 C CA . ALA A 1 291 ? 39.122 -5.089 -30.841 1.00 64.00 291 ALA A CA 1
ATOM 2447 C C . ALA A 1 291 ? 37.812 -5.862 -30.551 1.00 64.00 291 ALA A C 1
ATOM 2449 O O . ALA A 1 291 ? 36.982 -5.403 -29.755 1.00 64.00 291 ALA A O 1
ATOM 2450 N N . PRO A 1 292 ? 37.621 -7.065 -31.130 1.00 66.19 292 PRO A N 1
ATOM 2451 C CA . PRO A 1 292 ? 36.412 -7.874 -30.921 1.00 66.19 292 PRO A CA 1
ATOM 2452 C C . PRO A 1 292 ? 36.184 -8.209 -29.436 1.00 66.19 292 PRO A C 1
ATOM 2454 O O . PRO A 1 292 ? 35.047 -8.291 -28.976 1.00 66.19 292 PRO A O 1
ATOM 2457 N N . VAL A 1 293 ? 37.263 -8.297 -28.649 1.00 75.75 293 VAL A N 1
ATOM 2458 C CA . VAL A 1 293 ? 37.229 -8.580 -27.203 1.00 75.75 293 VAL A CA 1
ATOM 2459 C C . VAL A 1 293 ? 36.447 -7.526 -26.406 1.00 75.75 293 VAL A C 1
ATOM 2461 O O . VAL A 1 293 ? 35.820 -7.864 -25.406 1.00 75.75 293 VAL A O 1
ATOM 2464 N N . VAL A 1 294 ? 36.451 -6.259 -26.835 1.00 72.44 294 VAL A N 1
ATOM 2465 C CA . VAL A 1 294 ? 35.752 -5.165 -26.130 1.00 72.44 294 VAL A CA 1
ATOM 2466 C C . VAL A 1 294 ? 34.327 -4.983 -26.649 1.00 72.44 294 VAL A C 1
ATOM 2468 O O . VAL A 1 294 ? 33.423 -4.672 -25.875 1.00 72.44 294 VAL A O 1
ATOM 2471 N N . GLN A 1 295 ? 34.101 -5.207 -27.943 1.00 73.44 295 GLN A N 1
ATOM 2472 C CA . GLN A 1 295 ? 32.793 -4.992 -28.558 1.00 73.44 295 GLN A CA 1
ATOM 2473 C C . GLN A 1 295 ? 31.791 -6.104 -28.226 1.00 73.44 295 GLN A C 1
ATOM 2475 O O . GLN A 1 295 ? 30.642 -5.788 -27.918 1.00 73.44 295 GLN A O 1
ATOM 2480 N N . ILE A 1 296 ? 32.209 -7.381 -28.204 1.00 79.56 296 ILE A N 1
ATOM 2481 C CA . ILE A 1 296 ? 31.310 -8.514 -27.896 1.00 79.56 296 ILE A CA 1
ATOM 2482 C C . ILE A 1 296 ? 30.576 -8.306 -26.554 1.00 79.56 296 ILE A C 1
ATOM 2484 O O . ILE A 1 296 ? 29.345 -8.391 -26.539 1.00 79.56 296 ILE A O 1
ATOM 2488 N N . PRO A 1 297 ? 31.255 -7.973 -25.433 1.00 79.94 297 PRO A N 1
ATOM 2489 C CA . PRO A 1 297 ? 30.574 -7.730 -24.162 1.00 79.94 297 PRO A CA 1
ATOM 2490 C C . PRO A 1 297 ? 29.619 -6.534 -24.189 1.00 79.94 297 PRO A C 1
ATOM 2492 O O . PRO A 1 297 ? 28.565 -6.598 -23.560 1.00 79.94 297 PRO A O 1
ATOM 2495 N N . ILE A 1 298 ? 29.958 -5.456 -24.908 1.00 76.44 298 ILE A N 1
ATOM 2496 C CA . ILE A 1 298 ? 29.108 -4.259 -25.019 1.00 76.44 298 ILE A CA 1
ATOM 2497 C C . ILE A 1 298 ? 27.822 -4.596 -25.777 1.00 76.44 298 ILE A C 1
ATOM 2499 O O . ILE A 1 298 ? 26.734 -4.280 -25.301 1.00 76.44 298 ILE A O 1
ATOM 2503 N N . TYR A 1 299 ? 27.921 -5.286 -26.912 1.00 76.69 299 TYR A N 1
ATOM 2504 C CA . TYR A 1 299 ? 26.748 -5.697 -27.684 1.00 76.69 299 TYR A CA 1
ATOM 2505 C C . TYR A 1 299 ? 25.885 -6.707 -26.926 1.00 76.69 299 TYR A C 1
ATOM 2507 O O . TYR A 1 299 ? 24.670 -6.530 -26.843 1.00 76.69 299 TYR A O 1
ATOM 2515 N N . LEU A 1 300 ? 26.498 -7.718 -26.296 1.00 81.69 300 LEU A N 1
ATOM 2516 C CA . LEU A 1 300 ? 25.776 -8.667 -25.445 1.00 81.69 300 LEU A CA 1
ATOM 2517 C C . LEU A 1 300 ? 25.048 -7.943 -24.306 1.00 81.69 300 LEU A C 1
ATOM 2519 O O . LEU A 1 300 ? 23.905 -8.274 -23.992 1.00 81.69 300 LEU A O 1
ATOM 2523 N N . PHE A 1 301 ? 25.688 -6.937 -23.708 1.00 80.44 301 PHE A N 1
ATOM 2524 C CA . PHE A 1 301 ? 25.081 -6.098 -22.686 1.00 80.44 301 PHE A CA 1
ATOM 2525 C C . PHE A 1 301 ? 23.879 -5.314 -23.227 1.00 80.44 301 PHE A C 1
ATOM 2527 O O . PHE A 1 301 ? 22.832 -5.321 -22.582 1.00 80.44 301 PHE A O 1
ATOM 2534 N N . VAL A 1 302 ? 23.992 -4.689 -24.404 1.00 77.56 302 VAL A N 1
ATOM 2535 C CA . VAL A 1 302 ? 22.894 -3.944 -25.045 1.00 77.56 302 VAL A CA 1
ATOM 2536 C C . VAL A 1 302 ? 21.703 -4.858 -25.330 1.00 77.56 302 VAL A C 1
ATOM 2538 O O . VAL A 1 302 ? 20.584 -4.518 -24.952 1.00 77.56 302 VAL A O 1
ATOM 2541 N N . VAL A 1 303 ? 21.927 -6.041 -25.908 1.00 80.94 303 VAL A N 1
ATOM 2542 C CA . VAL A 1 303 ? 20.849 -7.004 -26.190 1.00 80.94 303 VAL A CA 1
ATOM 2543 C C . VAL A 1 303 ? 20.214 -7.512 -24.899 1.00 80.94 303 VAL A C 1
ATOM 2545 O O . VAL A 1 303 ? 18.993 -7.479 -24.760 1.00 80.94 303 VAL A O 1
ATOM 2548 N N . CYS A 1 304 ? 21.018 -7.927 -23.914 1.00 82.62 304 CYS A N 1
ATOM 2549 C CA . CYS A 1 304 ? 20.499 -8.347 -22.611 1.00 82.62 304 CYS A CA 1
ATOM 2550 C C . CYS A 1 304 ? 19.684 -7.231 -21.945 1.00 82.62 304 CYS A C 1
ATOM 2552 O O . CYS A 1 304 ? 18.624 -7.496 -21.377 1.00 82.62 304 CYS A O 1
ATOM 2554 N N . PHE A 1 305 ? 20.160 -5.985 -22.020 1.00 80.25 305 PHE A N 1
ATOM 2555 C CA . PHE A 1 305 ? 19.451 -4.824 -21.502 1.00 80.25 305 PHE A CA 1
ATOM 2556 C C . PHE A 1 305 ? 18.122 -4.621 -22.227 1.00 80.25 305 PHE A C 1
ATOM 2558 O O . PHE A 1 305 ? 17.112 -4.474 -21.551 1.00 80.25 305 PHE A O 1
ATOM 2565 N N . GLN A 1 306 ? 18.091 -4.666 -23.562 1.00 79.56 306 GLN A N 1
ATOM 2566 C CA . GLN A 1 306 ? 16.861 -4.529 -24.346 1.00 79.56 306 GLN A CA 1
ATOM 2567 C C . GLN A 1 306 ? 15.853 -5.639 -24.032 1.00 79.56 306 GLN A C 1
ATOM 2569 O O . GLN A 1 306 ? 14.684 -5.340 -23.812 1.00 79.56 306 GLN A O 1
ATOM 2574 N N . VAL A 1 307 ? 16.287 -6.900 -23.930 1.00 83.81 307 VAL A N 1
ATOM 2575 C CA . VAL A 1 307 ? 15.410 -8.024 -23.558 1.00 83.81 307 VAL A CA 1
ATOM 2576 C C . VAL A 1 307 ? 14.850 -7.832 -22.150 1.00 83.81 307 VAL A C 1
ATOM 2578 O O . VAL A 1 307 ? 13.645 -7.955 -21.939 1.00 83.81 307 VAL A O 1
ATOM 2581 N N . LEU A 1 308 ? 15.698 -7.502 -21.170 1.00 82.56 308 LEU A N 1
ATOM 2582 C CA . LEU A 1 308 ? 15.236 -7.248 -19.803 1.00 82.56 308 LEU A CA 1
ATOM 2583 C C . LEU A 1 308 ? 14.296 -6.044 -19.752 1.00 82.56 308 LEU A C 1
ATOM 2585 O O . LEU A 1 308 ? 13.270 -6.096 -19.075 1.00 82.56 308 LEU A O 1
ATOM 2589 N N . PHE A 1 309 ? 14.628 -4.981 -20.480 1.00 80.94 309 PHE A N 1
ATOM 2590 C CA . PHE A 1 309 ? 13.808 -3.789 -20.606 1.00 80.94 309 PHE A CA 1
ATOM 2591 C C . PHE A 1 309 ? 12.440 -4.132 -21.188 1.00 80.94 3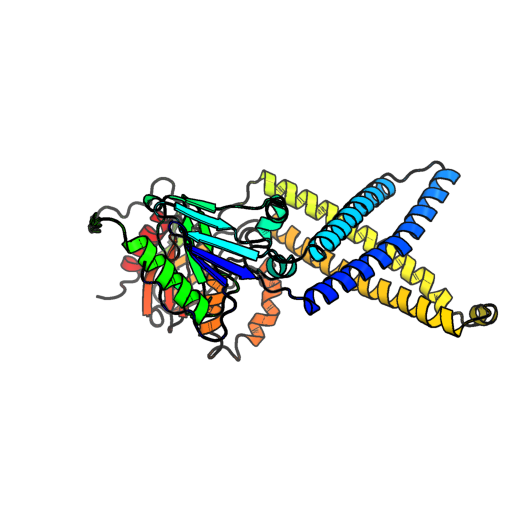09 PHE A C 1
ATOM 2593 O O . PHE A 1 309 ? 11.443 -3.742 -20.593 1.00 80.94 309 PHE A O 1
ATOM 2600 N N . LEU A 1 310 ? 12.385 -4.926 -22.262 1.00 84.94 310 LEU A N 1
ATOM 2601 C CA . LEU A 1 310 ? 11.148 -5.420 -22.861 1.00 84.94 310 LEU A CA 1
ATOM 2602 C C . LEU A 1 310 ? 10.327 -6.209 -21.837 1.00 84.94 310 LEU A C 1
ATOM 2604 O O . LEU A 1 310 ? 9.171 -5.886 -21.618 1.00 84.94 310 LEU A O 1
ATOM 2608 N N . VAL A 1 311 ? 10.927 -7.159 -21.110 1.00 85.38 311 VAL A N 1
ATOM 2609 C CA . VAL A 1 311 ? 10.220 -7.937 -20.072 1.00 85.38 311 VAL A CA 1
ATOM 2610 C C . VAL A 1 311 ? 9.626 -7.031 -18.985 1.00 85.38 311 VAL A C 1
ATOM 2612 O O . VAL A 1 311 ? 8.472 -7.212 -18.578 1.00 85.38 311 VAL A O 1
ATOM 2615 N N . PHE A 1 312 ? 10.389 -6.046 -18.502 1.00 80.94 312 PHE A N 1
ATOM 2616 C CA . PHE A 1 312 ? 9.898 -5.082 -17.513 1.00 80.94 312 PHE A CA 1
ATOM 2617 C C . PHE A 1 312 ? 8.813 -4.170 -18.087 1.00 80.94 312 PHE A C 1
ATOM 2619 O O . PHE A 1 312 ? 7.803 -3.940 -17.415 1.00 80.94 312 PHE A O 1
ATOM 2626 N N . TRP A 1 313 ? 8.997 -3.696 -19.319 1.00 85.19 313 TRP A N 1
ATOM 2627 C CA . TRP A 1 313 ? 8.028 -2.902 -20.058 1.00 85.19 313 TRP A CA 1
ATOM 2628 C C . TRP A 1 313 ? 6.723 -3.686 -20.169 1.00 85.19 313 TRP A C 1
ATOM 2630 O O . TRP A 1 313 ? 5.707 -3.221 -19.657 1.00 85.19 313 TRP A O 1
ATOM 2640 N N . THR A 1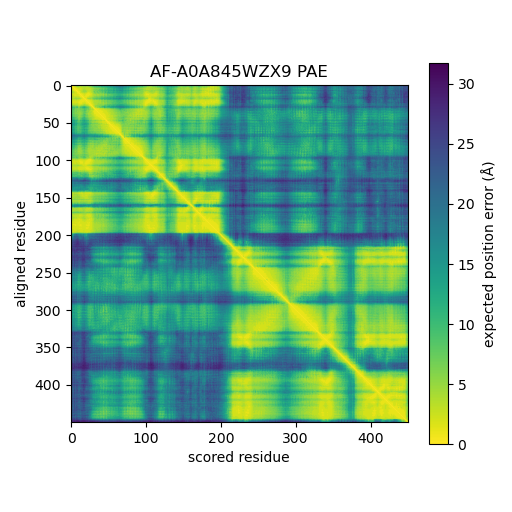 314 ? 6.745 -4.910 -20.701 1.00 85.50 314 THR A N 1
ATOM 2641 C CA . THR A 1 314 ? 5.575 -5.788 -20.858 1.00 85.50 314 THR A CA 1
ATOM 2642 C C . THR A 1 314 ? 4.888 -6.131 -19.555 1.00 85.50 314 THR A C 1
ATOM 2644 O O . THR A 1 314 ? 3.659 -6.084 -19.470 1.00 85.50 314 THR A O 1
ATOM 2647 N N . THR A 1 315 ? 5.647 -6.368 -18.489 1.00 82.19 315 THR A N 1
ATOM 2648 C CA . THR A 1 315 ? 5.055 -6.550 -17.160 1.00 82.19 315 THR A CA 1
ATOM 2649 C C . THR A 1 315 ? 4.290 -5.295 -16.714 1.00 82.19 315 THR A C 1
ATOM 2651 O O . THR A 1 315 ? 3.187 -5.405 -16.176 1.00 82.19 315 THR A O 1
ATOM 2654 N N . GLY A 1 316 ? 4.830 -4.098 -16.971 1.00 81.88 316 GLY A N 1
ATOM 2655 C CA . GLY A 1 316 ? 4.141 -2.826 -16.735 1.00 81.88 316 GLY A CA 1
ATOM 2656 C C . GLY A 1 316 ? 2.857 -2.683 -17.560 1.00 81.88 316 GLY A C 1
ATOM 2657 O O . GLY A 1 316 ? 1.814 -2.345 -16.997 1.00 81.88 316 GLY A O 1
ATOM 2658 N N . GLY A 1 317 ? 2.919 -3.019 -18.852 1.00 85.62 317 GLY A N 1
ATOM 2659 C CA . GLY A 1 317 ? 1.787 -3.099 -19.784 1.00 85.62 317 GLY A CA 1
ATOM 2660 C C . GLY A 1 317 ? 0.625 -3.919 -19.244 1.00 85.62 317 GLY A C 1
ATOM 2661 O O . GLY A 1 317 ? -0.488 -3.423 -19.067 1.00 85.62 317 GLY A O 1
ATOM 2662 N N . VAL A 1 318 ? 0.906 -5.173 -18.890 1.00 85.25 318 VAL A N 1
ATOM 2663 C CA . VAL A 1 318 ? -0.090 -6.107 -18.350 1.00 85.25 318 VAL A CA 1
ATOM 2664 C C . VAL A 1 318 ? -0.714 -5.578 -17.056 1.00 85.25 318 VAL A C 1
ATOM 2666 O O . VAL A 1 318 ? -1.931 -5.652 -16.877 1.00 85.25 318 VAL A O 1
ATOM 2669 N N . LEU A 1 319 ? 0.085 -5.009 -16.148 1.00 81.94 319 LEU A N 1
ATOM 2670 C CA . LEU A 1 319 ? -0.430 -4.448 -14.895 1.00 81.94 319 LEU A CA 1
ATOM 2671 C C . LEU A 1 319 ? -1.326 -3.224 -15.129 1.00 81.94 319 LEU A C 1
ATOM 2673 O O . LEU A 1 319 ? -2.377 -3.112 -14.490 1.00 81.94 319 LEU A O 1
ATOM 2677 N N . ALA A 1 320 ? -0.950 -2.338 -16.052 1.00 83.69 320 ALA A N 1
ATOM 2678 C CA . ALA A 1 320 ? -1.770 -1.198 -16.451 1.00 83.69 320 ALA A CA 1
ATOM 2679 C C . ALA A 1 320 ? -3.080 -1.649 -17.110 1.00 83.69 320 ALA A C 1
ATOM 2681 O O . ALA A 1 320 ? -4.139 -1.117 -16.785 1.00 83.69 320 ALA A O 1
ATOM 2682 N N . PHE A 1 321 ? -3.035 -2.684 -17.951 1.00 88.19 321 PHE A N 1
ATOM 2683 C CA . PHE A 1 321 ? -4.216 -3.278 -18.576 1.00 88.19 321 PHE A CA 1
ATOM 2684 C C . PHE A 1 321 ? -5.175 -3.887 -17.548 1.00 88.19 321 PHE A C 1
ATOM 2686 O O . PHE A 1 321 ? -6.378 -3.624 -17.582 1.00 88.19 321 PHE A O 1
ATOM 2693 N N . ILE A 1 322 ? -4.657 -4.622 -16.559 1.00 83.75 322 ILE A N 1
ATOM 2694 C CA . ILE A 1 322 ? -5.461 -5.127 -15.434 1.00 83.75 322 ILE A CA 1
ATOM 2695 C C . ILE A 1 322 ? -6.084 -3.962 -14.644 1.00 83.75 322 ILE A C 1
ATOM 2697 O O . ILE A 1 322 ? -7.247 -4.041 -14.237 1.00 83.75 322 ILE A O 1
ATOM 2701 N N . GLY A 1 323 ? -5.335 -2.874 -14.435 1.00 83.19 323 GLY A N 1
ATOM 2702 C CA . GLY A 1 323 ? -5.833 -1.639 -13.821 1.00 83.19 323 GLY A CA 1
ATOM 2703 C C . GLY A 1 323 ? -6.968 -0.996 -14.622 1.00 83.19 323 GLY A C 1
ATOM 2704 O O . GLY A 1 323 ? -8.010 -0.663 -14.056 1.00 83.19 323 GLY A O 1
ATOM 2705 N N . LEU A 1 324 ? -6.817 -0.905 -15.943 1.00 87.69 324 LEU A N 1
ATOM 2706 C CA . LEU A 1 324 ? -7.840 -0.388 -16.847 1.00 87.69 324 LEU A CA 1
ATOM 2707 C C . LEU A 1 324 ? -9.110 -1.245 -16.808 1.00 87.69 324 LEU A C 1
ATOM 2709 O O . LEU A 1 324 ? -10.200 -0.703 -16.630 1.00 87.69 324 LEU A O 1
ATOM 2713 N N . ILE A 1 325 ? -8.990 -2.575 -16.900 1.00 86.44 325 ILE A N 1
ATOM 2714 C CA . ILE A 1 325 ? -10.146 -3.478 -16.799 1.00 86.44 325 ILE A CA 1
ATOM 2715 C C . ILE A 1 325 ? -10.862 -3.277 -15.463 1.00 86.44 325 ILE A C 1
ATOM 2717 O O . ILE A 1 325 ? -12.087 -3.185 -15.431 1.00 86.44 325 ILE A O 1
ATOM 2721 N N . ARG A 1 326 ? -10.129 -3.163 -14.350 1.00 83.44 326 ARG A N 1
ATOM 2722 C CA . ARG A 1 326 ? -10.726 -2.885 -13.033 1.00 83.44 326 ARG A CA 1
ATOM 2723 C C . ARG A 1 326 ? -11.503 -1.577 -13.014 1.00 83.44 326 ARG A C 1
ATOM 2725 O O . ARG A 1 326 ? -12.622 -1.545 -12.503 1.00 83.44 326 ARG A O 1
ATOM 2732 N N . LEU A 1 327 ? -10.935 -0.517 -13.586 1.00 85.62 327 LEU A N 1
ATOM 2733 C CA . LEU A 1 327 ? -11.615 0.766 -13.706 1.00 85.62 327 LEU A CA 1
ATOM 2734 C C . LEU A 1 327 ? -12.861 0.651 -14.583 1.00 85.62 327 LEU A C 1
ATOM 2736 O O . LEU A 1 327 ? -13.900 1.177 -14.205 1.00 85.62 327 LEU A O 1
ATOM 2740 N N . LEU A 1 328 ? -12.824 -0.070 -15.701 1.00 87.75 328 LEU A N 1
ATOM 2741 C CA . LEU A 1 328 ? -13.993 -0.277 -16.566 1.00 87.75 328 LEU A CA 1
ATOM 2742 C C . LEU A 1 328 ? -15.083 -1.115 -15.889 1.00 87.75 328 LEU A C 1
ATOM 2744 O O . LEU A 1 328 ? -16.266 -0.803 -15.998 1.00 87.75 328 LEU A O 1
ATOM 2748 N N . LEU A 1 329 ? -14.693 -2.121 -15.113 1.00 85.31 329 LEU A N 1
ATOM 2749 C CA . LEU A 1 329 ? -15.607 -2.995 -14.386 1.00 85.31 329 LEU A CA 1
ATOM 2750 C C . LEU A 1 329 ? -16.267 -2.328 -13.167 1.00 85.31 329 LEU A C 1
ATOM 2752 O O . LEU A 1 329 ? -17.310 -2.805 -12.714 1.00 85.31 329 LEU A O 1
ATOM 2756 N N . GLY A 1 330 ? -15.685 -1.239 -12.653 1.00 83.81 330 GLY A N 1
ATOM 2757 C CA . GLY A 1 330 ? -16.217 -0.458 -11.537 1.00 83.81 330 GLY A CA 1
ATOM 2758 C C . GLY A 1 330 ? -16.215 -1.202 -10.198 1.00 83.81 330 GLY A C 1
ATOM 2759 O O . GLY A 1 330 ? -15.780 -2.355 -10.086 1.00 83.81 330 GLY A O 1
ATOM 2760 N N . THR A 1 331 ? -16.721 -0.535 -9.160 1.00 84.19 331 THR A N 1
ATOM 2761 C CA . THR A 1 331 ? -16.927 -1.176 -7.858 1.00 84.19 331 THR A CA 1
ATOM 2762 C C . THR A 1 331 ? -18.161 -2.070 -7.921 1.00 84.19 331 THR A C 1
ATOM 2764 O O . THR A 1 331 ? -19.171 -1.750 -8.553 1.00 84.19 331 THR A O 1
ATOM 2767 N N . SER A 1 332 ? -18.083 -3.242 -7.294 1.00 86.94 332 SER A N 1
ATOM 2768 C CA . SER A 1 332 ? -19.236 -4.138 -7.197 1.00 86.94 332 SER A CA 1
ATOM 2769 C C . SER A 1 332 ? -19.835 -4.079 -5.799 1.00 86.94 332 SER A C 1
ATOM 2771 O O . SER A 1 332 ? -19.182 -3.684 -4.836 1.00 86.94 332 SER A O 1
ATOM 2773 N N . ARG A 1 333 ? -21.114 -4.439 -5.680 1.00 91.12 333 ARG A N 1
ATOM 2774 C CA . ARG A 1 333 ? -21.799 -4.438 -4.387 1.00 91.12 333 ARG A CA 1
ATOM 2775 C C . ARG A 1 333 ? -21.340 -5.625 -3.549 1.00 91.12 333 ARG A C 1
ATOM 2777 O O . ARG A 1 333 ? -21.398 -6.767 -4.015 1.00 91.12 333 ARG A O 1
ATOM 2784 N N . SER A 1 334 ? -20.968 -5.349 -2.309 1.00 94.38 334 SER A N 1
ATOM 2785 C CA . SER A 1 334 ? -20.828 -6.375 -1.284 1.00 94.38 334 SER A CA 1
ATOM 2786 C C . SER A 1 334 ? -22.201 -6.818 -0.805 1.00 94.38 334 SER A C 1
ATOM 2788 O O . SER A 1 334 ? -23.161 -6.041 -0.786 1.00 94.38 334 SER A O 1
ATOM 2790 N N . TRP A 1 335 ? -22.312 -8.082 -0.418 1.00 95.94 335 TRP A N 1
ATOM 2791 C CA . TRP A 1 335 ? -23.542 -8.582 0.170 1.00 95.94 335 TRP A CA 1
ATOM 2792 C C . TRP A 1 335 ? -23.298 -9.750 1.106 1.00 95.94 335 TRP A C 1
ATOM 2794 O O . TRP A 1 335 ? -22.366 -10.536 0.937 1.00 95.94 335 TRP A O 1
ATOM 2804 N N . ILE A 1 336 ? -24.205 -9.881 2.063 1.00 97.00 336 ILE A N 1
ATOM 2805 C CA . ILE A 1 336 ? -24.314 -11.029 2.946 1.00 97.00 336 ILE A CA 1
ATOM 2806 C C . ILE A 1 336 ? -25.717 -11.619 2.810 1.00 97.00 336 ILE A C 1
ATOM 2808 O O . ILE A 1 336 ? -26.719 -10.905 2.843 1.00 97.00 336 ILE A O 1
ATOM 2812 N N . LEU A 1 337 ? -25.786 -12.923 2.580 1.00 96.75 337 LEU A N 1
ATOM 2813 C CA . LEU A 1 337 ? -27.010 -13.703 2.544 1.00 96.75 337 LEU A CA 1
ATOM 2814 C C . LEU A 1 337 ? -27.083 -14.510 3.834 1.00 96.75 337 LEU A C 1
ATOM 2816 O O . LEU A 1 337 ? -26.266 -15.396 4.072 1.00 96.75 337 LEU A O 1
ATOM 2820 N N . LEU A 1 338 ? -28.068 -14.183 4.657 1.00 96.31 338 LEU A N 1
ATOM 2821 C CA . LEU A 1 338 ? -28.393 -14.883 5.887 1.00 96.31 338 LEU A CA 1
ATOM 2822 C C . LEU A 1 338 ? -29.407 -15.974 5.533 1.00 96.31 338 LEU A C 1
ATOM 2824 O O . LEU A 1 338 ? -30.606 -15.698 5.426 1.00 96.31 338 LEU A O 1
ATOM 2828 N N . GLY A 1 339 ? -28.904 -17.180 5.267 1.00 93.88 339 GLY A N 1
ATOM 2829 C CA . GLY A 1 339 ? -29.722 -18.363 5.017 1.00 93.88 339 GLY A CA 1
ATOM 2830 C C . GLY A 1 339 ? -30.136 -19.073 6.305 1.00 93.88 339 GLY A C 1
ATOM 2831 O O . GLY A 1 339 ? -29.782 -18.642 7.404 1.00 93.88 339 GLY A O 1
ATOM 2832 N N . ASN A 1 340 ? -30.879 -20.176 6.185 1.00 92.81 340 ASN A N 1
ATOM 2833 C CA . ASN A 1 340 ? -31.296 -20.976 7.345 1.00 92.81 340 ASN A CA 1
ATOM 2834 C C . ASN A 1 340 ? -30.134 -21.757 7.976 1.00 92.81 340 ASN A C 1
ATOM 2836 O O . ASN A 1 340 ? -29.998 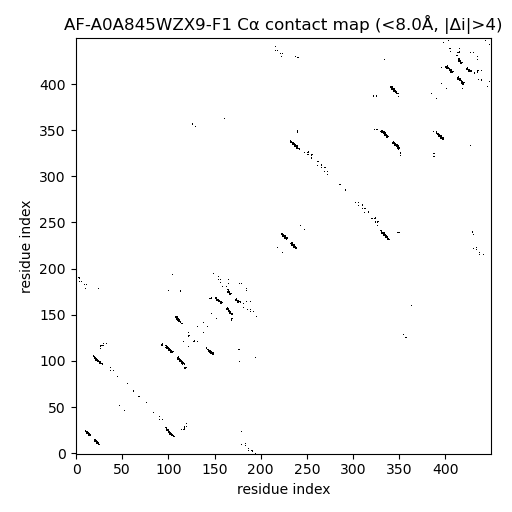-21.706 9.195 1.00 92.81 340 ASN A O 1
ATOM 2840 N N . HIS A 1 341 ? -29.267 -22.373 7.167 1.00 94.38 341 HIS A N 1
ATOM 2841 C CA . HIS A 1 341 ? -28.143 -23.204 7.637 1.00 94.38 341 HIS A CA 1
ATOM 2842 C C . HIS A 1 341 ? -26.763 -22.595 7.360 1.00 94.38 341 HIS A C 1
ATOM 2844 O O . HIS A 1 341 ? -25.797 -22.898 8.051 1.00 94.38 341 HIS A O 1
ATOM 2850 N N . GLU A 1 342 ? -26.667 -21.688 6.388 1.00 95.56 342 GLU A N 1
ATOM 2851 C CA . GLU A 1 342 ? -25.405 -21.056 6.003 1.00 95.56 342 GLU A CA 1
ATOM 2852 C C . GLU A 1 342 ? -25.536 -19.536 5.877 1.00 95.56 342 GLU A C 1
ATOM 2854 O O . GLU A 1 342 ? -26.596 -18.987 5.561 1.00 95.56 342 GLU A O 1
ATOM 2859 N N . ILE A 1 343 ? -24.421 -18.856 6.115 1.00 96.25 343 ILE A N 1
ATOM 2860 C CA . ILE A 1 343 ? -24.205 -17.449 5.818 1.00 96.25 343 ILE A CA 1
ATOM 2861 C C . ILE A 1 343 ? -23.304 -17.396 4.590 1.00 96.25 343 ILE A C 1
ATOM 2863 O O . ILE A 1 343 ? -22.162 -17.852 4.631 1.00 96.25 343 ILE A O 1
ATOM 2867 N N . GLN A 1 344 ? -23.793 -16.818 3.497 1.00 96.88 344 GLN A N 1
ATOM 2868 C CA . GLN A 1 344 ? -22.952 -16.565 2.332 1.00 96.88 344 GLN A CA 1
ATOM 2869 C C . GLN A 1 344 ? -22.520 -15.102 2.322 1.00 96.88 344 GLN A C 1
ATOM 2871 O O . GLN A 1 344 ? -23.354 -14.203 2.379 1.00 96.88 344 GLN A O 1
ATOM 2876 N N . TYR A 1 345 ? -21.224 -14.843 2.221 1.00 95.75 345 TYR A N 1
ATOM 2877 C CA . TYR A 1 345 ? -20.667 -13.501 2.165 1.00 95.75 345 TYR A CA 1
ATOM 2878 C C . TYR A 1 345 ? -19.861 -13.322 0.883 1.00 95.75 345 TYR A C 1
ATOM 2880 O O . TYR A 1 345 ? -18.927 -14.075 0.605 1.00 95.75 345 TYR A O 1
ATOM 2888 N N . LYS A 1 346 ? -20.218 -12.311 0.089 1.00 94.88 346 LYS A N 1
ATOM 2889 C CA . LYS A 1 346 ? -19.451 -11.910 -1.089 1.00 94.88 346 LYS A CA 1
ATOM 2890 C C . LYS A 1 346 ? -18.955 -10.489 -0.902 1.00 94.88 346 LYS A C 1
ATOM 2892 O O . LYS A 1 346 ? -19.748 -9.550 -0.834 1.00 94.88 346 LYS A O 1
ATOM 2897 N N . ILE A 1 347 ? -17.636 -10.353 -0.869 1.00 91.62 347 ILE A N 1
ATOM 2898 C CA . ILE A 1 347 ? -16.969 -9.056 -0.863 1.00 91.62 347 ILE A CA 1
ATOM 2899 C C . ILE A 1 347 ? -17.039 -8.480 -2.282 1.00 91.62 347 ILE A C 1
ATOM 2901 O O . ILE A 1 347 ? -16.734 -9.164 -3.263 1.00 91.62 347 ILE A O 1
ATOM 2905 N N . GLY A 1 348 ? -17.477 -7.231 -2.383 1.00 89.00 348 GLY A N 1
ATOM 2906 C CA . GLY A 1 348 ? -17.472 -6.436 -3.598 1.00 89.00 348 GLY A CA 1
ATOM 2907 C C . GLY A 1 348 ? -16.050 -6.123 -4.065 1.00 89.00 348 GLY A C 1
ATOM 2908 O O . GLY A 1 348 ? -15.069 -6.329 -3.352 1.00 89.00 348 GLY A O 1
ATOM 2909 N N . ARG A 1 349 ? -15.914 -5.641 -5.298 1.00 85.25 349 ARG A N 1
ATOM 2910 C CA . ARG A 1 349 ? -14.635 -5.157 -5.815 1.00 85.25 349 ARG A CA 1
ATOM 2911 C C . ARG A 1 349 ? -14.317 -3.833 -5.132 1.00 85.25 349 ARG A C 1
ATOM 2913 O O . ARG A 1 349 ? -15.096 -2.888 -5.245 1.00 85.25 349 ARG A O 1
ATOM 2920 N N . GLU A 1 350 ? -13.181 -3.804 -4.447 1.00 79.69 350 GLU A N 1
ATOM 2921 C CA . GLU A 1 350 ? -12.600 -2.584 -3.889 1.00 79.69 350 GLU A CA 1
ATOM 2922 C C . GLU A 1 350 ? -12.238 -1.609 -5.032 1.00 79.69 350 GLU A C 1
ATOM 2924 O O . GLU A 1 350 ? -11.890 -2.066 -6.130 1.00 79.69 350 GLU A O 1
ATOM 2929 N N . PRO A 1 351 ? -12.334 -0.285 -4.815 1.00 71.88 351 PRO A N 1
ATOM 2930 C CA . PRO A 1 351 ? -11.932 0.705 -5.811 1.00 71.88 351 PRO A CA 1
ATOM 2931 C C . PRO A 1 351 ? -10.453 0.545 -6.191 1.00 71.88 351 PRO A C 1
ATOM 2933 O O . PRO A 1 351 ? -9.614 0.149 -5.381 1.00 71.88 351 PRO A O 1
ATOM 2936 N N . CYS A 1 352 ? -10.116 0.847 -7.448 1.00 65.31 352 CYS A N 1
ATOM 2937 C CA . CYS A 1 352 ? -8.808 0.509 -8.024 1.00 65.31 352 CYS A CA 1
ATOM 2938 C C . CYS A 1 352 ? -7.633 1.206 -7.312 1.00 65.31 352 CYS A C 1
ATOM 2940 O O . CYS A 1 352 ? -6.500 0.727 -7.372 1.00 65.31 352 CYS A O 1
ATOM 2942 N N . LEU A 1 353 ? -7.901 2.324 -6.630 1.00 60.78 353 LEU A N 1
ATOM 2943 C CA . LEU A 1 353 ? -6.894 3.162 -5.982 1.00 60.78 353 LEU A CA 1
ATOM 2944 C C . LEU A 1 353 ? -6.847 3.004 -4.462 1.00 60.78 353 LEU A C 1
ATOM 2946 O O . LEU A 1 353 ? -5.956 3.567 -3.820 1.00 60.78 353 LEU A O 1
ATOM 2950 N N . SER A 1 354 ? -7.745 2.214 -3.862 1.00 56.97 354 SER A N 1
ATOM 2951 C CA . SER A 1 354 ? -7.581 1.861 -2.457 1.00 56.97 354 SER A CA 1
ATOM 2952 C C . SER A 1 354 ? -6.440 0.859 -2.344 1.00 56.97 354 SER A C 1
ATOM 2954 O O . SER A 1 354 ? -6.608 -0.335 -2.586 1.00 56.97 354 SER A O 1
ATOM 2956 N N . LEU A 1 355 ? -5.254 1.358 -1.985 1.00 51.66 355 LEU A N 1
ATOM 2957 C CA . LEU A 1 355 ? -4.162 0.511 -1.521 1.00 51.66 355 LEU A CA 1
ATOM 2958 C C . LEU A 1 355 ? -4.727 -0.419 -0.438 1.00 51.66 355 LEU A C 1
ATOM 2960 O O . LEU A 1 355 ? -5.378 0.083 0.485 1.00 51.66 355 LEU A O 1
ATOM 2964 N N . PRO A 1 356 ? -4.505 -1.744 -0.533 1.00 53.25 356 PRO A N 1
ATOM 2965 C CA . PRO A 1 356 ? -5.032 -2.679 0.446 1.00 53.25 356 PRO A CA 1
ATOM 2966 C C . PRO A 1 356 ? -4.594 -2.215 1.832 1.00 53.25 356 PRO A C 1
ATOM 2968 O O . PRO A 1 356 ? -3.394 -2.067 2.084 1.00 53.25 356 PRO A O 1
ATOM 2971 N N . ASP A 1 357 ? -5.563 -1.943 2.712 1.00 50.97 357 ASP A N 1
ATOM 2972 C CA . ASP A 1 357 ? -5.297 -1.523 4.086 1.00 50.97 357 ASP A CA 1
ATOM 2973 C C . ASP A 1 357 ? -4.624 -2.697 4.806 1.00 50.97 357 ASP A C 1
ATOM 2975 O O . ASP A 1 357 ? -5.264 -3.592 5.368 1.00 50.97 357 ASP A O 1
ATOM 2979 N N . LYS A 1 358 ? -3.288 -2.726 4.736 1.00 52.69 358 LYS A N 1
ATOM 2980 C CA . LYS A 1 358 ? -2.461 -3.805 5.278 1.00 52.69 358 LYS A CA 1
ATOM 2981 C C . LYS A 1 358 ? -2.610 -3.949 6.780 1.00 52.69 358 LYS A C 1
ATOM 2983 O O . LYS A 1 358 ? -2.240 -4.996 7.299 1.00 52.69 358 LYS A O 1
ATOM 2988 N N . SER A 1 359 ? -3.210 -2.977 7.472 1.00 52.12 359 SER A N 1
ATOM 2989 C CA . SER A 1 359 ? -3.551 -3.166 8.874 1.00 52.12 359 SER A CA 1
ATOM 2990 C C . SER A 1 359 ? -4.577 -4.273 9.113 1.00 52.12 359 SER A C 1
ATOM 2992 O O . SER A 1 359 ? -4.570 -4.852 10.193 1.00 52.12 359 SER A O 1
ATOM 2994 N N . ASN A 1 360 ? -5.408 -4.600 8.119 1.00 51.06 360 ASN A N 1
ATOM 2995 C CA . ASN A 1 360 ? -6.306 -5.754 8.175 1.00 51.06 360 ASN A CA 1
ATOM 2996 C C . ASN A 1 360 ? -5.610 -7.040 7.694 1.00 51.06 360 ASN A C 1
ATOM 2998 O O . ASN A 1 360 ? -5.916 -8.124 8.180 1.00 51.06 360 ASN A O 1
ATOM 3002 N N . GLN A 1 361 ? -4.651 -6.938 6.763 1.00 52.09 361 GLN A N 1
ATOM 3003 C CA . GLN A 1 361 ? -3.926 -8.105 6.239 1.00 52.09 361 GLN A CA 1
ATOM 3004 C C . GLN A 1 361 ? -2.830 -8.620 7.183 1.00 52.09 361 GLN A C 1
ATOM 3006 O O . GLN A 1 361 ? -2.584 -9.823 7.205 1.00 52.09 361 GLN A O 1
ATOM 3011 N N . SER A 1 362 ? -2.170 -7.755 7.964 1.00 47.66 362 SER A N 1
ATOM 3012 C CA . SER A 1 362 ? -1.109 -8.177 8.889 1.00 47.66 362 SER A CA 1
ATOM 3013 C C . SER A 1 362 ? -1.656 -8.998 10.058 1.00 47.66 362 SER A C 1
ATOM 3015 O O . SER A 1 362 ? -1.051 -10.002 10.414 1.00 47.66 362 SER A O 1
ATOM 3017 N N . GLU A 1 363 ? -2.824 -8.626 10.597 1.00 52.31 363 GLU A N 1
ATOM 3018 C CA . GLU A 1 363 ? -3.502 -9.386 11.662 1.00 52.31 363 GLU A CA 1
ATOM 3019 C C . GLU A 1 363 ? -4.014 -10.745 11.150 1.00 52.31 363 GLU A C 1
ATOM 3021 O O . GLU A 1 363 ? -3.863 -11.752 11.839 1.00 52.31 363 GLU A O 1
ATOM 3026 N N . LEU A 1 364 ? -4.532 -10.813 9.913 1.00 52.41 364 LEU A N 1
ATOM 3027 C CA . LEU A 1 364 ? -4.902 -12.093 9.295 1.00 52.41 364 LEU A CA 1
ATOM 3028 C C . LEU A 1 364 ? -3.676 -12.965 8.980 1.00 52.41 364 LEU A C 1
ATOM 3030 O O . LEU A 1 364 ? -3.735 -14.180 9.128 1.00 52.41 364 LEU A O 1
ATOM 3034 N N . SER A 1 365 ? -2.565 -12.376 8.529 1.00 50.59 365 SER A N 1
ATOM 3035 C CA . SER A 1 365 ? -1.407 -13.142 8.056 1.00 50.59 365 SER A CA 1
ATOM 3036 C C . SER A 1 365 ? -0.602 -13.798 9.177 1.00 50.59 365 SER A C 1
ATOM 3038 O O . SER A 1 365 ? 0.057 -14.801 8.906 1.00 50.59 365 SER A O 1
ATOM 3040 N N . GLU A 1 366 ? -0.576 -13.238 10.385 1.00 52.03 366 GLU A N 1
ATOM 3041 C CA . GLU A 1 366 ? 0.282 -13.753 11.460 1.00 52.03 366 GLU A CA 1
ATOM 3042 C C . GLU A 1 366 ? -0.356 -14.948 12.181 1.00 52.03 366 GLU A C 1
ATOM 3044 O O . GLU A 1 366 ? 0.348 -15.888 12.540 1.00 5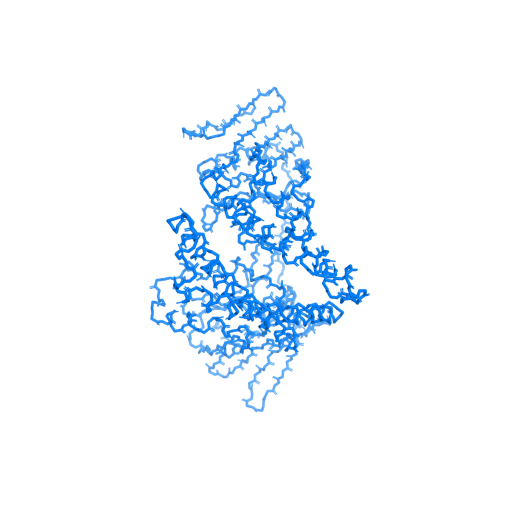2.03 366 GLU A O 1
ATOM 3049 N N . HIS A 1 367 ? -1.690 -14.985 12.283 1.00 49.75 367 HIS A N 1
ATOM 3050 C CA . HIS A 1 367 ? -2.406 -16.097 12.916 1.00 49.75 367 HIS A CA 1
ATOM 3051 C C . HIS A 1 367 ? -2.679 -17.276 11.964 1.00 49.75 367 HIS A C 1
ATOM 3053 O O . HIS A 1 367 ? -2.711 -18.423 12.398 1.00 49.75 367 HIS A O 1
ATOM 3059 N N . ASN A 1 368 ? -2.796 -17.027 10.651 1.00 47.50 368 ASN A N 1
ATOM 3060 C CA . ASN A 1 368 ? -3.118 -18.072 9.666 1.00 47.50 368 ASN A CA 1
ATOM 3061 C C . ASN A 1 368 ? -1.898 -18.785 9.050 1.00 47.50 368 ASN A C 1
ATOM 3063 O O . ASN A 1 368 ? -2.063 -19.704 8.248 1.00 47.50 368 ASN A O 1
ATOM 3067 N N . LYS A 1 369 ? -0.666 -18.395 9.407 1.00 50.41 369 LYS A N 1
ATOM 3068 C CA . LYS A 1 369 ? 0.558 -19.031 8.877 1.00 50.41 369 LYS A CA 1
ATOM 3069 C C . LYS A 1 369 ? 0.732 -20.489 9.312 1.00 50.41 369 LYS A C 1
ATOM 3071 O O . LYS A 1 369 ? 1.375 -21.239 8.585 1.00 50.41 369 LYS A O 1
ATOM 3076 N N . ASN A 1 370 ? 0.125 -20.899 10.428 1.00 49.72 370 ASN A N 1
ATOM 3077 C CA . ASN A 1 370 ? 0.348 -22.231 10.996 1.00 49.72 370 ASN A CA 1
ATOM 3078 C C . ASN A 1 370 ? -0.693 -23.286 10.572 1.00 49.72 370 ASN A C 1
ATOM 3080 O O . ASN A 1 370 ? -0.400 -24.469 10.680 1.00 49.72 370 ASN A O 1
ATOM 3084 N N . HIS A 1 371 ? -1.862 -22.902 10.036 1.00 44.56 371 HIS A N 1
ATOM 3085 C CA . HIS A 1 371 ? -2.944 -23.853 9.707 1.00 44.56 371 HIS A CA 1
ATOM 3086 C C . HIS A 1 371 ? -3.272 -23.996 8.208 1.00 44.56 371 HIS A C 1
ATOM 3088 O O . HIS A 1 371 ? -4.023 -24.892 7.832 1.00 44.56 371 HIS A O 1
ATOM 3094 N N . LEU A 1 372 ? -2.700 -23.167 7.323 1.00 46.09 372 LEU A N 1
ATOM 3095 C CA . LEU A 1 372 ? -3.104 -23.083 5.906 1.00 46.09 372 LEU A CA 1
ATOM 3096 C C . LEU A 1 372 ? -2.017 -23.497 4.893 1.00 46.09 372 LEU A C 1
ATOM 3098 O O . LEU A 1 372 ? -2.029 -23.059 3.739 1.00 46.09 372 LEU A O 1
ATOM 3102 N N . GLY A 1 373 ? -1.081 -24.367 5.286 1.00 42.94 373 GLY A N 1
ATOM 3103 C CA . GLY A 1 373 ? 0.041 -24.811 4.440 1.00 42.94 373 GLY A CA 1
ATOM 3104 C C . GLY A 1 373 ? -0.358 -25.486 3.115 1.00 42.94 373 GLY A C 1
ATOM 3105 O O . GLY A 1 373 ? 0.425 -25.475 2.168 1.00 42.94 373 GLY A O 1
ATOM 3106 N N . ILE A 1 374 ? -1.588 -26.003 3.006 1.00 44.31 374 ILE A N 1
ATOM 3107 C CA . ILE A 1 374 ? -2.065 -26.733 1.817 1.00 44.31 374 ILE A CA 1
ATOM 3108 C C . ILE A 1 374 ? -3.037 -25.888 0.969 1.00 44.31 374 ILE A C 1
ATOM 3110 O O . ILE A 1 374 ? -2.939 -25.881 -0.257 1.00 44.31 374 ILE A O 1
ATOM 3114 N N . VAL A 1 375 ? -3.898 -25.069 1.587 1.00 41.91 375 VAL A N 1
ATOM 3115 C CA . VAL A 1 375 ? -4.829 -24.177 0.862 1.00 41.91 375 VAL A CA 1
ATOM 3116 C C . VAL A 1 375 ? -4.136 -22.891 0.368 1.00 41.91 375 VAL A C 1
ATOM 3118 O O . VAL A 1 375 ? -4.482 -22.366 -0.693 1.00 41.91 375 VAL A O 1
ATOM 3121 N N . SER A 1 376 ? -3.084 -22.411 1.045 1.00 43.66 376 SER A N 1
ATOM 3122 C CA . SER A 1 376 ? -2.354 -21.197 0.630 1.00 43.66 376 SER A CA 1
ATOM 3123 C C . SER A 1 376 ? -1.562 -21.362 -0.674 1.00 43.66 376 SER A C 1
ATOM 3125 O O . SER A 1 376 ? -1.415 -20.393 -1.423 1.00 43.66 376 SER A O 1
ATOM 3127 N N . LYS A 1 377 ? -1.122 -22.585 -1.013 1.00 42.09 377 LYS A N 1
ATOM 3128 C CA . LYS A 1 377 ? -0.464 -22.867 -2.301 1.00 42.09 377 LYS A CA 1
ATOM 3129 C C . LYS A 1 377 ? -1.421 -22.735 -3.491 1.00 42.09 377 LYS A C 1
ATOM 3131 O O . LYS A 1 377 ? -1.011 -22.221 -4.529 1.00 42.09 377 LYS A O 1
ATOM 3136 N N . TYR A 1 378 ? -2.694 -23.107 -3.333 1.00 38.75 378 TYR A N 1
ATOM 3137 C CA . TYR A 1 378 ? -3.711 -22.939 -4.382 1.00 38.75 378 TYR A CA 1
ATOM 3138 C C . TYR A 1 378 ? -4.234 -21.498 -4.482 1.00 38.75 378 TYR A C 1
ATOM 3140 O O . TYR A 1 378 ? -4.521 -21.024 -5.582 1.00 38.75 378 TYR A O 1
ATOM 3148 N N . PHE A 1 379 ? -4.287 -20.764 -3.366 1.00 43.81 379 PHE A N 1
ATOM 3149 C CA . PHE A 1 379 ? -4.646 -19.342 -3.374 1.00 43.81 379 PHE A CA 1
ATOM 3150 C C . PHE A 1 379 ? -3.543 -18.442 -3.954 1.00 43.81 379 PHE A C 1
ATOM 3152 O O . PHE A 1 379 ? -3.860 -17.489 -4.660 1.00 43.81 379 PHE A O 1
ATOM 3159 N N . SER A 1 380 ? -2.260 -18.774 -3.763 1.00 54.44 380 SER A N 1
ATOM 3160 C CA . SER A 1 380 ? -1.117 -18.014 -4.307 1.00 54.44 380 SER A CA 1
ATOM 3161 C C . SER A 1 380 ? -1.203 -17.799 -5.829 1.00 54.44 380 SER A C 1
ATOM 3163 O O . SER A 1 380 ? -1.036 -16.680 -6.312 1.00 54.44 380 SER A O 1
ATOM 3165 N N . ARG A 1 381 ? -1.581 -18.835 -6.597 1.00 56.22 381 ARG A N 1
ATOM 3166 C CA . ARG A 1 381 ? -1.747 -18.722 -8.059 1.00 56.22 381 ARG A CA 1
ATOM 3167 C C . ARG A 1 381 ? -3.022 -18.002 -8.503 1.00 56.22 381 ARG A C 1
ATOM 3169 O O . ARG A 1 381 ? -3.088 -17.629 -9.664 1.00 56.22 381 ARG A O 1
ATOM 3176 N N . ARG A 1 382 ? -4.028 -17.798 -7.643 1.00 56.50 382 ARG A N 1
ATOM 3177 C CA . ARG A 1 382 ? -5.268 -17.070 -7.995 1.00 56.50 382 ARG A CA 1
ATOM 3178 C C . ARG A 1 382 ? -5.298 -15.624 -7.507 1.00 56.50 382 ARG A C 1
ATOM 3180 O O . ARG A 1 382 ? -6.124 -14.859 -7.995 1.00 56.50 382 ARG A O 1
ATOM 3187 N N . GLN A 1 383 ? -4.379 -15.215 -6.634 1.00 66.56 383 GLN A N 1
ATOM 3188 C CA . GLN A 1 383 ? -4.303 -13.836 -6.131 1.00 66.56 383 GLN A CA 1
ATOM 3189 C C . GLN A 1 383 ? -4.122 -12.786 -7.237 1.00 66.56 383 GLN A C 1
ATOM 3191 O O . GLN A 1 383 ? -4.616 -11.671 -7.099 1.00 66.56 383 GLN A O 1
ATOM 3196 N N . TRP A 1 384 ? -3.475 -13.128 -8.356 1.00 67.50 384 TRP A N 1
ATOM 3197 C CA . TRP A 1 384 ? -3.363 -12.213 -9.499 1.00 67.50 384 TRP A CA 1
ATOM 3198 C C . TRP A 1 384 ? -4.657 -12.115 -10.330 1.00 67.50 384 TRP A C 1
ATOM 3200 O O . TRP A 1 384 ? -4.847 -11.130 -11.036 1.00 67.50 384 TRP A O 1
ATOM 3210 N N . LEU A 1 385 ? -5.578 -13.082 -10.204 1.00 73.75 385 LEU A N 1
ATOM 3211 C CA . LEU A 1 385 ? -6.897 -13.066 -10.852 1.00 73.75 385 LEU A CA 1
ATOM 3212 C C . LEU A 1 385 ? -7.997 -12.453 -9.980 1.00 73.75 385 LEU A C 1
ATOM 3214 O O . LEU A 1 385 ? -8.989 -11.971 -10.524 1.00 73.75 385 LEU A O 1
ATOM 3218 N N . GLU A 1 386 ? -7.841 -12.431 -8.652 1.00 76.19 386 GLU A N 1
ATOM 3219 C CA . GLU A 1 386 ? -8.724 -11.688 -7.736 1.00 76.19 386 GLU A CA 1
ATOM 3220 C C . GLU A 1 386 ? -9.006 -10.243 -8.198 1.00 76.19 386 GLU A C 1
ATOM 3222 O O . GLU A 1 386 ? -10.164 -9.821 -8.131 1.00 76.19 386 GLU A O 1
ATOM 3227 N N . PRO A 1 387 ? -8.018 -9.491 -8.734 1.00 67.44 387 PRO A N 1
ATOM 3228 C CA . PRO A 1 387 ? -8.242 -8.257 -9.474 1.00 67.44 387 PRO A CA 1
ATOM 3229 C C . PRO A 1 387 ? -9.414 -8.229 -10.452 1.00 67.44 387 PRO A C 1
ATOM 3231 O O . PRO A 1 387 ? -10.143 -7.239 -10.481 1.00 67.44 387 PRO A O 1
ATOM 3234 N N . LEU A 1 388 ? -9.569 -9.285 -11.245 1.00 72.25 388 LEU A N 1
ATOM 3235 C CA . LEU A 1 388 ? -10.497 -9.370 -12.368 1.00 72.25 388 LEU A CA 1
ATOM 3236 C C . LEU A 1 388 ? -11.805 -10.045 -11.936 1.00 72.25 388 LEU A C 1
ATOM 3238 O O . LEU A 1 388 ? -12.909 -9.535 -12.160 1.00 72.25 388 LEU A O 1
ATOM 3242 N N . LEU A 1 389 ? -11.675 -11.185 -11.258 1.00 79.69 389 LEU A N 1
ATOM 3243 C CA . LEU A 1 389 ? -12.789 -12.058 -10.888 1.00 79.69 389 LEU A CA 1
ATOM 3244 C C . LEU A 1 389 ? -13.475 -11.633 -9.580 1.00 79.69 389 LEU A C 1
ATOM 3246 O O . LEU A 1 389 ? -14.608 -12.037 -9.315 1.00 79.69 389 LEU A O 1
ATOM 3250 N N . GLY A 1 390 ? -12.830 -10.771 -8.789 1.00 80.19 390 GLY A N 1
ATOM 3251 C CA . GLY A 1 390 ? -13.252 -10.445 -7.432 1.00 80.19 390 GLY A CA 1
ATOM 3252 C C . GLY A 1 390 ? -12.914 -11.559 -6.440 1.00 80.19 390 GLY A C 1
ATOM 3253 O O . GLY A 1 390 ? -12.406 -12.622 -6.802 1.00 80.19 390 GLY A O 1
ATOM 3254 N N . LYS A 1 391 ? -13.197 -11.314 -5.157 1.00 84.56 391 LYS A N 1
ATOM 3255 C CA . LYS A 1 391 ? -13.002 -12.325 -4.111 1.00 84.56 391 LYS A CA 1
ATOM 3256 C C . LYS A 1 391 ? -14.054 -13.438 -4.258 1.00 84.56 391 LYS A C 1
ATOM 3258 O O . LYS A 1 391 ? -15.207 -13.145 -4.604 1.00 84.56 391 LYS A O 1
ATOM 3263 N N . PRO A 1 392 ? -13.686 -14.708 -4.010 1.00 86.81 392 PRO A N 1
ATOM 3264 C CA . PRO A 1 392 ? -14.632 -15.815 -4.079 1.00 86.81 392 PRO A CA 1
ATOM 3265 C C . PRO A 1 392 ? -15.756 -15.648 -3.049 1.00 86.81 392 PRO A C 1
ATOM 3267 O O . PRO A 1 392 ? -15.591 -14.994 -2.018 1.00 86.81 392 PRO A O 1
ATOM 3270 N N . LEU A 1 393 ? -16.911 -16.251 -3.338 1.00 92.31 393 LEU A N 1
ATOM 3271 C CA . LEU A 1 393 ? -18.022 -16.332 -2.394 1.00 92.31 393 LEU A CA 1
ATOM 3272 C C . LEU A 1 393 ? -17.588 -17.152 -1.174 1.00 92.31 393 LEU A C 1
ATOM 3274 O O . LEU A 1 393 ? -17.243 -18.323 -1.318 1.00 92.31 393 LEU A O 1
ATOM 3278 N N . MET A 1 394 ? -17.638 -16.558 0.014 1.00 92.88 394 MET A N 1
ATOM 3279 C CA . MET A 1 394 ? -17.425 -17.274 1.268 1.00 92.88 394 MET A CA 1
ATOM 3280 C C . MET A 1 394 ? -18.750 -17.885 1.711 1.00 92.88 394 MET A C 1
ATOM 3282 O O . MET A 1 394 ? -19.749 -17.175 1.809 1.00 92.88 394 MET A O 1
ATOM 3286 N N . ARG A 1 395 ? -18.767 -19.190 1.971 1.00 95.62 395 ARG A N 1
ATOM 3287 C CA . ARG A 1 395 ? -19.903 -19.885 2.586 1.00 95.62 395 ARG A CA 1
ATOM 3288 C C . ARG A 1 395 ? -19.479 -20.319 3.978 1.00 95.62 395 ARG A C 1
ATOM 3290 O O . ARG A 1 395 ? -18.457 -20.981 4.120 1.00 95.62 395 ARG A O 1
ATOM 3297 N N . ILE A 1 396 ? -20.224 -19.886 4.983 1.00 95.56 396 ILE A N 1
ATOM 3298 C CA . ILE A 1 396 ? -19.943 -20.118 6.397 1.00 95.56 396 ILE A CA 1
ATOM 3299 C C . ILE A 1 396 ? -21.125 -20.904 6.953 1.00 95.56 396 ILE A C 1
ATOM 3301 O O . ILE A 1 396 ? -22.255 -20.414 6.906 1.00 95.56 396 ILE A O 1
ATOM 3305 N N . SER A 1 397 ? -20.887 -22.109 7.470 1.00 95.25 397 SER A N 1
ATOM 3306 C CA . SER A 1 397 ? -21.936 -22.841 8.187 1.00 95.25 397 SER A CA 1
ATOM 3307 C C . SER A 1 397 ? -22.288 -22.085 9.466 1.00 95.25 397 SER A C 1
ATOM 3309 O O . SER A 1 397 ? -21.394 -21.582 10.151 1.00 95.25 397 SER A O 1
ATOM 3311 N N . LYS A 1 398 ? -23.570 -22.000 9.824 1.00 93.69 398 LYS A N 1
ATOM 3312 C CA . LYS A 1 398 ? -23.949 -21.380 11.102 1.00 93.69 398 LYS A CA 1
ATOM 3313 C C . LYS A 1 398 ? -23.343 -22.103 12.302 1.00 93.69 398 LYS A C 1
ATOM 3315 O O . LYS A 1 398 ? -22.992 -21.433 13.264 1.00 93.69 398 LYS A O 1
ATOM 3320 N N . ASP A 1 399 ? -23.133 -23.412 12.203 1.00 93.06 399 ASP A N 1
ATOM 3321 C CA . ASP A 1 399 ? -22.543 -24.213 13.282 1.00 93.06 399 ASP A CA 1
ATOM 3322 C C . ASP A 1 399 ? -21.063 -23.865 13.522 1.00 93.06 399 ASP A C 1
ATOM 3324 O O . ASP A 1 399 ? -20.569 -23.967 14.639 1.00 93.06 399 ASP A O 1
ATOM 3328 N N . SER A 1 400 ? -20.362 -23.385 12.486 1.00 92.06 400 SER A N 1
ATOM 3329 C CA . SER A 1 400 ? -18.969 -22.907 12.581 1.00 92.06 400 SER A CA 1
ATOM 3330 C C . SER A 1 400 ? -18.845 -21.469 13.106 1.00 92.06 400 SER A C 1
ATOM 3332 O O . SER A 1 400 ? -17.743 -20.981 13.374 1.00 92.06 400 SER A O 1
ATOM 3334 N N . LEU A 1 401 ? -19.963 -20.744 13.234 1.00 92.69 401 LEU A N 1
ATOM 3335 C CA . LEU A 1 401 ? -19.961 -19.349 13.660 1.00 92.69 401 LEU A CA 1
ATOM 3336 C C . LEU A 1 401 ? -19.873 -19.256 15.189 1.00 92.69 401 LEU A C 1
ATOM 3338 O O . LEU A 1 401 ? -20.874 -19.363 15.890 1.00 92.69 401 LEU A O 1
ATOM 3342 N N . CYS A 1 402 ? -18.681 -18.970 15.712 1.00 91.56 402 CYS A N 1
ATOM 3343 C CA . CYS A 1 402 ? -18.452 -18.867 17.152 1.00 91.56 402 CYS A CA 1
ATOM 3344 C C . CYS A 1 402 ? -19.065 -17.598 17.762 1.00 91.56 402 CYS A C 1
ATOM 3346 O O . CYS A 1 402 ? -19.618 -17.633 18.855 1.00 91.56 402 CYS A O 1
ATOM 3348 N N . SER A 1 403 ? -18.894 -16.438 17.117 1.00 93.69 403 SER A N 1
ATOM 3349 C CA . SER A 1 403 ? -19.499 -15.179 17.582 1.00 93.69 403 SER A CA 1
ATOM 3350 C C . SER A 1 403 ? -19.453 -14.074 16.527 1.00 93.69 403 SER A C 1
ATOM 3352 O O . SER A 1 403 ? -18.655 -14.092 15.590 1.00 93.69 403 SER A O 1
ATOM 3354 N N . LEU A 1 404 ? -20.306 -13.070 16.710 1.00 95.19 404 LEU A N 1
ATOM 3355 C CA . LEU A 1 404 ? -20.255 -11.798 15.998 1.00 95.19 404 LEU A CA 1
ATOM 3356 C C . LEU A 1 404 ? -19.714 -10.744 16.968 1.00 95.19 404 LEU A C 1
ATOM 3358 O O . LEU A 1 404 ? -20.237 -10.617 18.073 1.00 95.19 404 LEU A O 1
ATOM 3362 N N . LYS A 1 405 ? -18.677 -9.994 16.586 1.00 95.44 405 LYS A N 1
ATOM 3363 C CA . LYS A 1 405 ? -18.086 -8.946 17.433 1.00 95.44 405 LYS A CA 1
ATOM 3364 C C . LYS A 1 405 ? -18.029 -7.605 16.723 1.00 95.44 405 LYS A C 1
ATOM 3366 O O . LYS A 1 405 ? -17.768 -7.522 15.523 1.00 95.44 405 LYS A O 1
ATOM 3371 N N . LEU A 1 406 ? -18.222 -6.556 17.511 1.00 94.88 406 LEU A N 1
ATOM 3372 C CA . LEU A 1 406 ? -18.042 -5.171 17.111 1.00 94.88 406 LEU A CA 1
ATOM 3373 C C . LEU A 1 406 ? -16.829 -4.617 17.861 1.00 94.88 406 LEU A C 1
ATOM 3375 O O . LEU A 1 406 ? -16.892 -4.372 19.062 1.00 94.88 406 LEU A O 1
ATOM 3379 N N . GLU A 1 407 ? -15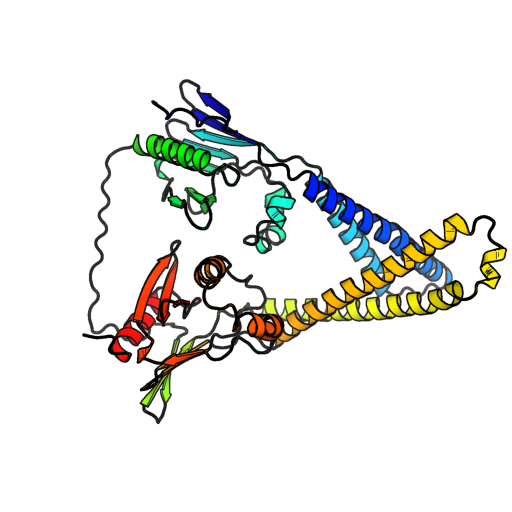.698 -4.479 17.176 1.00 93.31 407 GLU A N 1
ATOM 3380 C CA . GLU A 1 407 ? -14.446 -4.025 17.784 1.00 93.31 407 GLU A CA 1
ATOM 3381 C C . GLU A 1 407 ? -14.123 -2.598 17.325 1.00 93.31 407 GLU A C 1
ATOM 3383 O O . GLU A 1 407 ? -14.107 -2.302 16.130 1.00 93.31 407 GLU A O 1
ATOM 3388 N N . ASN A 1 408 ? -13.814 -1.698 18.262 1.00 87.50 408 ASN A N 1
ATOM 3389 C CA . ASN A 1 408 ? -13.275 -0.381 17.926 1.00 87.50 408 ASN A CA 1
ATOM 3390 C C . ASN A 1 408 ? -11.744 -0.463 17.839 1.00 87.50 408 ASN A C 1
ATOM 3392 O O . ASN A 1 408 ? -11.044 -0.435 18.854 1.00 87.50 408 ASN A O 1
ATOM 3396 N N . SER A 1 409 ? -11.214 -0.560 16.618 1.00 81.62 409 SER A N 1
ATOM 3397 C CA . SER A 1 409 ? -9.771 -0.604 16.369 1.00 81.62 409 SER A CA 1
ATOM 3398 C C . SER A 1 409 ? -9.318 0.671 15.670 1.00 81.62 409 SER A C 1
ATOM 3400 O O . SER A 1 409 ? -9.784 1.018 14.588 1.00 81.62 409 SER A O 1
ATOM 3402 N N . LYS A 1 410 ? -8.370 1.382 16.295 1.00 76.62 410 LYS A N 1
ATOM 3403 C CA . LYS A 1 410 ? -7.790 2.641 15.785 1.00 76.62 410 LYS A CA 1
ATOM 3404 C C . LYS A 1 410 ? -8.821 3.761 15.550 1.00 76.62 410 LYS A C 1
ATOM 3406 O O . LYS A 1 410 ? -8.603 4.592 14.675 1.00 76.62 410 LYS A O 1
ATOM 3411 N N . GLY A 1 411 ? -9.891 3.805 16.348 1.00 74.88 411 GLY A N 1
ATOM 3412 C CA . GLY A 1 411 ? -10.943 4.817 16.202 1.00 74.88 411 GLY A CA 1
ATOM 3413 C C . GLY A 1 411 ? -11.834 4.578 14.984 1.00 74.88 411 GLY A C 1
ATOM 3414 O O . GLY A 1 411 ? -12.431 5.523 14.488 1.00 74.88 411 GLY A O 1
ATOM 3415 N N . LYS A 1 412 ? -11.858 3.342 14.473 1.00 82.75 412 LYS A N 1
ATOM 3416 C CA . LYS A 1 412 ? -12.805 2.888 13.462 1.00 82.75 412 LYS A CA 1
ATOM 3417 C C . LYS A 1 412 ? -13.495 1.637 13.973 1.00 82.75 412 LYS A C 1
ATOM 3419 O O . LYS A 1 412 ? -12.840 0.657 14.342 1.00 82.75 412 LYS A O 1
ATOM 3424 N N . LEU A 1 413 ? -14.814 1.660 13.937 1.00 89.31 413 LEU A N 1
ATOM 3425 C CA . LEU A 1 413 ? -15.631 0.500 14.243 1.00 89.31 413 LEU A CA 1
ATOM 3426 C C . LEU A 1 413 ? -15.458 -0.593 13.165 1.00 89.31 413 LEU A C 1
ATOM 3428 O O . LEU A 1 413 ? -15.527 -0.323 11.956 1.00 89.31 413 LEU A O 1
ATOM 3432 N N . ARG A 1 414 ? -15.203 -1.833 13.593 1.00 91.31 414 ARG A N 1
ATOM 3433 C CA . ARG A 1 414 ? -15.032 -3.018 12.740 1.00 91.31 414 ARG A CA 1
ATOM 3434 C C . ARG A 1 414 ? -16.043 -4.087 13.141 1.00 91.31 414 ARG A C 1
ATOM 3436 O O . ARG A 1 414 ? -16.102 -4.473 14.304 1.00 91.31 414 ARG A O 1
ATOM 3443 N N . LEU A 1 415 ? -16.801 -4.579 12.165 1.00 95.44 415 LEU A N 1
ATOM 3444 C CA . LEU A 1 415 ? -17.692 -5.721 12.334 1.00 95.44 415 LEU A CA 1
ATOM 3445 C C . LEU A 1 415 ? -16.939 -6.993 11.934 1.00 95.44 415 LEU A C 1
ATOM 3447 O O . LEU A 1 415 ? -16.453 -7.094 10.808 1.00 95.44 415 LEU A O 1
ATOM 3451 N N . ILE A 1 416 ? -16.796 -7.934 12.864 1.00 95.31 416 ILE A N 1
ATOM 3452 C CA . ILE A 1 416 ? -15.981 -9.141 12.696 1.00 95.31 416 ILE A CA 1
ATOM 3453 C C . ILE A 1 416 ? -16.852 -10.372 12.946 1.00 95.31 416 ILE A C 1
ATOM 3455 O O . ILE A 1 416 ? -17.471 -10.499 14.003 1.00 95.31 416 ILE A O 1
ATOM 3459 N N . LEU A 1 417 ? -16.864 -11.292 11.983 1.00 94.56 417 LEU A N 1
ATOM 3460 C CA . LEU A 1 417 ? -17.360 -12.656 12.158 1.00 94.56 417 LEU A CA 1
ATOM 3461 C C . LEU A 1 417 ? -16.217 -13.531 12.678 1.00 94.56 417 LEU A C 1
ATOM 3463 O O . LEU A 1 417 ? -15.149 -13.566 12.068 1.00 94.56 417 LEU A O 1
ATOM 3467 N N . LEU A 1 418 ? -16.430 -14.221 13.795 1.00 94.06 418 LEU A N 1
ATOM 3468 C CA . LEU A 1 418 ? -15.514 -15.236 14.310 1.00 94.06 418 LEU A CA 1
ATOM 3469 C C . LEU A 1 418 ? -16.006 -16.616 13.875 1.00 94.06 418 LEU A C 1
ATOM 3471 O O . LEU A 1 418 ? -17.054 -17.056 14.341 1.00 94.06 418 LEU A O 1
ATOM 3475 N N . VAL A 1 419 ? -15.256 -17.271 12.989 1.00 92.75 419 VAL A N 1
ATOM 3476 C CA . VAL A 1 419 ? -15.579 -18.585 12.405 1.00 92.75 419 VAL A CA 1
ATOM 3477 C C . VAL A 1 419 ? -14.389 -19.507 12.617 1.00 92.75 419 VAL A C 1
ATOM 3479 O O . VAL A 1 419 ? -13.306 -19.168 12.151 1.00 92.75 419 VAL A O 1
ATOM 3482 N N . ASP A 1 420 ? -14.549 -20.620 13.333 1.00 90.38 420 ASP A N 1
ATOM 3483 C CA . ASP A 1 420 ? -13.464 -21.579 13.618 1.00 90.38 420 ASP A CA 1
ATOM 3484 C C . ASP A 1 420 ? -12.151 -20.905 14.084 1.00 90.38 420 ASP A C 1
ATOM 3486 O O . ASP A 1 420 ? -11.064 -21.160 13.565 1.00 90.38 420 ASP A O 1
ATOM 3490 N N . ASN A 1 421 ? -12.253 -19.966 15.034 1.00 84.38 421 ASN A N 1
ATOM 3491 C CA . ASN A 1 421 ? -11.155 -19.110 15.525 1.00 84.38 421 ASN A CA 1
ATOM 3492 C C . ASN A 1 421 ? -10.529 -18.136 14.501 1.00 84.38 421 ASN A C 1
ATOM 3494 O O . ASN A 1 421 ? -9.586 -17.412 14.829 1.00 84.38 421 ASN A O 1
ATOM 3498 N N . GLN A 1 422 ? -11.068 -18.033 13.288 1.00 87.62 422 GLN A N 1
ATOM 3499 C CA . GLN A 1 422 ? -10.671 -17.041 12.291 1.00 87.62 422 GLN A CA 1
ATOM 3500 C C . GLN A 1 422 ? -11.509 -15.766 12.410 1.00 87.62 422 GLN A C 1
ATOM 3502 O O . GLN A 1 422 ? -12.732 -15.798 12.527 1.00 87.62 422 GLN A O 1
ATOM 3507 N N . ARG A 1 423 ? -10.839 -14.611 12.351 1.00 90.94 423 ARG A N 1
ATOM 3508 C CA . ARG A 1 423 ? -11.470 -13.283 12.331 1.00 90.94 423 ARG A CA 1
ATOM 3509 C C . ARG A 1 423 ? -11.716 -12.855 10.889 1.00 90.94 423 ARG A C 1
ATOM 3511 O O . ARG A 1 423 ? -10.765 -12.553 10.173 1.00 90.94 423 ARG A O 1
ATOM 3518 N N . ILE A 1 424 ? -12.977 -12.768 10.480 1.00 91.94 424 ILE A N 1
ATOM 3519 C CA . ILE A 1 424 ? -13.374 -12.321 9.143 1.00 91.94 424 ILE A CA 1
ATOM 3520 C C . ILE A 1 424 ? -14.012 -10.929 9.259 1.00 91.94 424 ILE A C 1
ATOM 3522 O O . ILE A 1 424 ? -15.150 -10.814 9.723 1.00 91.94 424 ILE A O 1
ATOM 3526 N N . PRO A 1 425 ? -13.313 -9.848 8.865 1.00 91.81 425 PRO A N 1
ATOM 3527 C CA . PRO A 1 425 ? -13.910 -8.522 8.841 1.00 91.81 425 PRO A CA 1
ATOM 3528 C C . PRO A 1 425 ? -14.963 -8.444 7.730 1.00 91.81 425 PRO A C 1
ATOM 3530 O O . PRO A 1 425 ? -14.691 -8.767 6.571 1.00 91.81 425 PRO A O 1
ATOM 3533 N N . ILE A 1 426 ? -16.156 -7.973 8.078 1.00 94.50 426 ILE A N 1
ATOM 3534 C CA . ILE A 1 426 ? -17.248 -7.738 7.134 1.00 94.50 426 ILE A CA 1
ATOM 3535 C C . ILE A 1 426 ? -17.627 -6.262 7.106 1.00 94.50 426 ILE A C 1
ATOM 3537 O O . ILE A 1 426 ? -17.358 -5.517 8.050 1.00 94.50 426 ILE A O 1
ATOM 3541 N N . ALA A 1 427 ? -18.251 -5.842 6.003 1.00 93.38 427 ALA A N 1
ATOM 3542 C CA . ALA A 1 427 ? -18.795 -4.494 5.858 1.00 93.38 427 ALA A CA 1
ATOM 3543 C C . ALA A 1 427 ? -17.778 -3.378 6.175 1.00 93.38 427 ALA A C 1
ATOM 3545 O O . ALA A 1 427 ? -18.084 -2.394 6.850 1.00 93.38 427 ALA A O 1
ATOM 3546 N N . THR A 1 428 ? -16.538 -3.534 5.703 1.00 89.94 428 THR A N 1
ATOM 3547 C CA . THR A 1 428 ? -15.402 -2.659 6.039 1.00 89.94 428 THR A CA 1
ATOM 3548 C C . THR A 1 428 ? -15.660 -1.186 5.730 1.00 89.94 428 THR A C 1
ATOM 3550 O O . THR A 1 428 ? -15.209 -0.325 6.492 1.00 89.94 428 THR A O 1
ATOM 3553 N N . HIS A 1 429 ? -16.428 -0.911 4.675 1.00 89.69 429 HIS A N 1
ATOM 3554 C CA . HIS A 1 429 ? -16.705 0.432 4.169 1.00 89.69 429 HIS A CA 1
ATOM 3555 C C . HIS A 1 429 ? -18.034 1.039 4.632 1.00 89.69 429 HIS A C 1
ATOM 3557 O O . HIS A 1 429 ? -18.294 2.199 4.325 1.00 89.69 429 HIS A O 1
ATOM 3563 N N . LEU A 1 430 ? -18.850 0.304 5.393 1.00 92.88 430 LEU A N 1
ATOM 3564 C CA . LEU A 1 430 ? -20.035 0.890 6.018 1.00 92.88 430 LEU A CA 1
ATOM 3565 C C . LEU A 1 430 ? -19.635 1.945 7.060 1.00 92.88 430 LEU A C 1
ATOM 3567 O O . LEU A 1 430 ? -18.593 1.827 7.726 1.00 92.88 430 LEU A O 1
ATOM 3571 N N . SER A 1 431 ? -20.487 2.959 7.222 1.00 92.94 431 SER A N 1
ATOM 3572 C CA . SER A 1 431 ? -20.375 3.925 8.319 1.00 92.94 431 SER A CA 1
ATOM 3573 C C . SER A 1 431 ? -20.491 3.231 9.684 1.00 92.94 431 SER A C 1
ATOM 3575 O O . SER A 1 431 ? -20.976 2.104 9.784 1.00 92.94 431 SER A O 1
ATOM 3577 N N . GLU A 1 432 ? -20.035 3.878 10.762 1.00 93.38 432 GLU A N 1
ATOM 3578 C CA . GLU A 1 432 ? -20.098 3.280 12.108 1.00 93.38 432 GLU A CA 1
ATOM 3579 C C . GLU A 1 432 ? -21.542 2.967 12.523 1.00 93.38 432 GLU A C 1
ATOM 3581 O O . GLU A 1 432 ? -21.810 1.872 13.012 1.00 93.38 432 GLU A O 1
ATOM 3586 N N . VAL A 1 433 ? -22.479 3.862 12.194 1.00 92.75 433 VAL A N 1
ATOM 3587 C CA . VAL A 1 433 ? -23.919 3.680 12.437 1.00 92.75 433 VAL A CA 1
ATOM 3588 C C . VAL A 1 433 ? -24.476 2.489 11.649 1.00 92.75 433 VAL A C 1
ATOM 3590 O O . VAL A 1 433 ? -25.213 1.671 12.193 1.00 92.75 433 VAL A O 1
ATOM 3593 N N . GLU A 1 434 ? -24.108 2.339 10.374 1.00 94.44 434 GLU A N 1
ATOM 3594 C CA . GLU A 1 434 ? -24.538 1.195 9.557 1.00 94.44 434 GLU A CA 1
ATOM 3595 C C . GLU A 1 434 ? -23.917 -0.127 10.025 1.00 94.44 434 GLU A C 1
ATOM 3597 O O . GLU A 1 434 ? -24.571 -1.166 9.947 1.00 94.44 434 GLU A O 1
ATOM 3602 N N . LYS A 1 435 ? -22.675 -0.112 10.528 1.00 95.25 435 LYS A N 1
ATOM 3603 C CA . LYS A 1 435 ? -22.023 -1.296 11.111 1.00 95.25 435 LYS A CA 1
ATOM 3604 C C . LYS A 1 435 ? -22.679 -1.718 12.418 1.00 95.25 435 LYS A C 1
ATOM 3606 O O . LYS A 1 435 ? -22.910 -2.909 12.603 1.00 95.25 435 LYS A O 1
ATOM 3611 N N . GLU A 1 436 ? -22.987 -0.768 13.299 1.00 94.44 436 GLU A N 1
ATOM 3612 C CA . GLU A 1 436 ? -23.765 -1.013 14.517 1.00 94.44 436 GLU A CA 1
ATOM 3613 C C . GLU A 1 436 ? -25.145 -1.577 14.178 1.00 94.44 436 GLU A C 1
ATOM 3615 O O . GLU A 1 436 ? -25.554 -2.595 14.734 1.00 94.44 436 GLU A O 1
ATOM 3620 N N . TRP A 1 437 ? -25.837 -0.977 13.206 1.00 94.50 437 TRP A N 1
ATOM 3621 C CA . TRP A 1 437 ? -27.132 -1.468 12.749 1.00 94.50 437 TRP A CA 1
ATOM 3622 C C . TRP A 1 437 ? -27.031 -2.892 12.181 1.00 94.50 437 TRP A C 1
ATOM 3624 O O . TRP A 1 437 ? -27.805 -3.768 12.571 1.00 94.50 437 TRP A O 1
ATOM 3634 N N . LEU A 1 438 ? -26.050 -3.161 11.309 1.00 95.50 438 LEU A N 1
ATOM 3635 C CA . LEU A 1 438 ? -25.846 -4.480 10.706 1.00 95.50 438 LEU A CA 1
ATOM 3636 C C . LEU A 1 438 ? -25.477 -5.530 11.759 1.00 95.50 438 LEU A C 1
ATOM 3638 O O . LEU A 1 438 ? -25.968 -6.655 11.690 1.00 95.50 438 LEU A O 1
ATOM 3642 N N . TYR A 1 439 ? -24.667 -5.156 12.752 1.00 95.75 439 TYR A N 1
ATOM 3643 C CA . TYR A 1 439 ? -24.352 -5.992 13.907 1.00 95.75 439 TYR A CA 1
ATOM 3644 C C . TYR A 1 439 ? -25.622 -6.412 14.647 1.00 95.75 439 TYR A C 1
ATOM 3646 O O . TYR A 1 439 ? -25.874 -7.605 14.799 1.00 95.75 439 TYR A O 1
ATOM 3654 N N . GLN A 1 440 ? -26.458 -5.446 15.042 1.00 93.88 440 GLN A N 1
ATOM 3655 C CA . GLN A 1 440 ? -27.712 -5.708 15.755 1.00 93.88 440 GLN A CA 1
ATOM 3656 C C . GLN A 1 440 ? -28.679 -6.548 14.911 1.00 93.88 440 GLN A C 1
ATOM 3658 O O . GLN A 1 440 ? -29.304 -7.488 15.408 1.00 93.88 440 GLN A O 1
ATOM 3663 N N . PHE A 1 441 ? -28.774 -6.247 13.614 1.00 94.00 441 PHE A N 1
ATOM 3664 C CA . PHE A 1 441 ? -29.603 -6.985 12.669 1.00 94.00 441 PHE A CA 1
ATOM 3665 C C . PHE A 1 441 ? -29.179 -8.454 12.556 1.00 94.00 441 PHE A C 1
ATOM 3667 O O . PHE A 1 441 ? -30.013 -9.355 12.680 1.00 94.00 441 PHE A O 1
ATOM 3674 N N . MET A 1 442 ? -27.884 -8.704 12.351 1.00 94.56 442 MET A N 1
ATOM 3675 C CA . MET A 1 442 ? -27.329 -10.052 12.254 1.00 94.56 442 MET A CA 1
ATOM 3676 C C . MET A 1 442 ? -27.435 -10.804 13.577 1.00 94.56 442 MET A C 1
ATOM 3678 O O . MET A 1 442 ? -27.843 -11.960 13.564 1.00 94.56 442 MET A O 1
ATOM 3682 N N . TYR A 1 443 ? -27.138 -10.154 14.704 1.00 92.88 443 TYR A N 1
ATOM 3683 C CA . TYR A 1 443 ? -27.233 -10.752 16.034 1.00 92.88 443 TYR A CA 1
ATOM 3684 C C . TYR A 1 443 ? -28.648 -11.288 16.305 1.00 92.88 443 TYR A C 1
ATOM 3686 O O . TYR A 1 443 ? -28.817 -12.461 16.639 1.00 92.88 443 TYR A O 1
ATOM 3694 N N . ARG A 1 444 ? -29.683 -10.481 16.021 1.00 90.69 444 ARG A N 1
ATOM 3695 C CA . ARG A 1 444 ? -31.091 -10.901 16.142 1.00 90.69 444 ARG A CA 1
ATOM 3696 C C . ARG A 1 444 ? -31.464 -12.022 15.172 1.00 90.69 444 ARG A C 1
ATOM 3698 O O . ARG A 1 444 ? -32.202 -12.934 15.535 1.00 90.69 444 ARG A O 1
ATOM 3705 N N . LYS A 1 445 ? -31.002 -11.952 13.918 1.00 90.44 445 LYS A N 1
ATOM 3706 C CA . LYS A 1 445 ? -31.384 -12.925 12.879 1.00 90.44 445 LYS A CA 1
ATOM 3707 C C . LYS A 1 445 ? -30.696 -14.268 13.005 1.00 90.44 445 LYS A C 1
ATOM 3709 O O . LYS A 1 445 ? -31.293 -15.280 12.648 1.00 90.44 445 LYS A O 1
ATOM 3714 N N . LEU A 1 446 ? -29.463 -14.277 13.485 1.00 89.44 446 LEU A N 1
ATOM 3715 C CA . LEU A 1 446 ? -28.709 -15.503 13.666 1.00 89.44 446 LEU A CA 1
ATOM 3716 C C . LEU A 1 446 ? -29.118 -16.245 14.932 1.00 89.44 446 LEU A C 1
ATOM 3718 O O . LEU A 1 446 ? -28.744 -17.404 15.045 1.00 89.44 446 LEU A O 1
ATOM 3722 N N . ARG A 1 447 ? -29.904 -15.611 15.825 1.00 82.50 447 ARG A N 1
ATOM 3723 C CA . ARG A 1 447 ? -30.220 -16.145 17.157 1.00 82.50 447 ARG A CA 1
ATOM 3724 C C . ARG A 1 447 ? -28.949 -16.715 17.780 1.00 82.50 447 ARG A C 1
ATOM 3726 O O . ARG A 1 447 ? -28.920 -17.868 18.176 1.00 82.50 447 ARG A O 1
ATOM 3733 N N . LEU A 1 448 ? -27.867 -15.933 17.746 1.00 69.25 448 LEU A N 1
ATOM 3734 C CA . LEU A 1 448 ? -26.640 -16.300 18.440 1.00 69.25 448 LEU A CA 1
ATOM 3735 C C . LEU A 1 448 ? -26.988 -16.301 19.933 1.00 69.25 448 LEU A C 1
ATOM 3737 O O . LEU A 1 448 ? -27.046 -15.239 20.547 1.00 69.25 448 LEU A O 1
ATOM 3741 N N . ASN A 1 449 ? -27.339 -17.497 20.402 1.00 48.53 449 ASN A N 1
ATOM 3742 C CA . ASN A 1 449 ? -27.815 -17.923 21.713 1.00 48.53 449 ASN A CA 1
ATOM 3743 C C . ASN A 1 449 ? -27.346 -17.047 22.891 1.00 48.53 449 ASN A C 1
ATOM 3745 O O . ASN A 1 449 ? -26.182 -16.646 22.940 1.00 48.53 449 ASN A O 1
ATOM 3749 N N . GLN A 1 450 ? -28.159 -16.724 23.906 1.00 38.66 450 GLN A N 1
ATOM 3750 C CA . GLN A 1 450 ? -29.395 -17.369 24.406 1.00 38.66 450 GLN A CA 1
ATOM 3751 C C . GLN A 1 450 ? -29.432 -18.891 24.340 1.00 38.66 450 GLN A C 1
ATOM 3753 O O . GLN A 1 450 ? -29.850 -19.431 23.297 1.00 38.66 450 GLN A O 1
#